Protein AF-A0A938D7E4-F1 (afdb_monomer_lite)

Sequence (461 aa):
MPRHLTVGAAQMGPIQKSHSRRDVVERLIAHLREARRMGCELVVFPELTLTTFFPRWWMTDQAEIDAYFEREMPSNETAPLFTEAKAMGIGFSLGYAELTEQDGRIRRFNTQILVERDGRVVGKYRKVHLPGHAEHEPQRQFQHLEKRYFEVGDLGFPVSRAFGGIMGMCICNDRRWPETYRVMGLQGVEMVMLGYNTPIHNPPAPDHDEHAWFHNQLSMQAGAYQNGTWVVGVAKGGTEEGVPSVADSMIIAPSGKVVARANGEGDELIVHRCDLDAGKSYTSTTFNFARHRRPEAYKLITERVGAIEPPPATVAFERSHDILIDAPPKAVMDYVSNPNSWPEWLAASHRIDAADRPLVAGETFHERWRTRTGEVQLDWRVTRSEQGKLWMAETDTSFIGRIVARYSFEPVGDGTRYTRTVINPARPKAPTDDMIRRIDEEAAIGLANIKANVERRHRGG

Foldseek 3Di:
DFQKAKEKQWAAEAFAQPDALLNQLVLLLVLLVVCLVVVHQEYEAAWQSSHGPVLQDDDDDPVVLCVQEDADVVDPSNVVNLVSLLVSLHKYKDWHWYFYDDPNDTAIFGKIFTAGSNSDTFDIWTAADQDFDCDDDPLDPTGRNSVNNHDGIDPQFDWGCGSNFIETEYEAVLLLDLVNLVVSLVVVAAEYRYHYWAFLADVVCRVCSVCRLVSVLVSQLCSLQLSLHKYWYYYHAQQYPNTGTDGFTFIAGSNSDTPWTDDDRHGDMIMDIHRSCSSVVCCVPVVVPVPDDDVVVVVCVVPDDDDDDDDAAFDKDKDKDKDKALAALQLLQFQVQQVVNCVQQQVQFDDKADDRTRDAAQDWIWTWGQDPVGIDIWIKGWHHDDRSAKTKIWTADPQFGIKMWIWGWDDDPSITIIMIMIIRGTGNDDDDPVRVVVVVVSVVRRNVSSRVVSNVVRVVD

Structure (mmCIF, N/CA/C/O backbone):
data_AF-A0A938D7E4-F1
#
_entry.id   AF-A0A938D7E4-F1
#
loop_
_atom_site.group_PDB
_atom_site.id
_atom_site.type_symbol
_atom_site.label_atom_id
_atom_site.label_alt_id
_atom_site.label_comp_id
_atom_site.label_asym_id
_atom_site.label_entity_id
_atom_site.label_seq_id
_atom_site.pdbx_PDB_ins_code
_atom_site.Cartn_x
_atom_site.Cartn_y
_atom_site.Cartn_z
_atom_site.occupancy
_atom_site.B_iso_or_equiv
_atom_site.auth_seq_id
_atom_site.auth_comp_id
_atom_site.auth_asym_id
_atom_site.auth_atom_id
_atom_site.pdbx_PDB_model_num
ATOM 1 N N . MET A 1 1 ? 1.617 -31.427 -16.058 1.00 58.56 1 MET A N 1
ATOM 2 C CA . MET A 1 1 ? 2.907 -30.906 -16.560 1.00 58.56 1 MET A CA 1
ATOM 3 C C . MET A 1 1 ? 3.213 -29.632 -15.788 1.00 58.56 1 MET A C 1
ATOM 5 O O . MET A 1 1 ? 2.260 -28.894 -15.558 1.00 58.56 1 MET A O 1
ATOM 9 N N . PRO A 1 2 ? 4.457 -29.399 -15.347 1.00 75.75 2 PRO A N 1
ATOM 10 C CA . PRO A 1 2 ? 4.806 -28.186 -14.608 1.00 75.75 2 PRO A CA 1
ATOM 11 C C . PRO A 1 2 ? 4.676 -26.938 -15.498 1.00 75.75 2 PRO A C 1
ATOM 13 O O . PRO A 1 2 ? 4.969 -26.993 -16.696 1.00 75.75 2 PRO A O 1
ATOM 16 N N . ARG A 1 3 ? 4.203 -25.828 -14.921 1.00 96.62 3 ARG A N 1
ATOM 17 C CA . ARG A 1 3 ? 3.908 -24.564 -15.618 1.00 96.62 3 ARG A CA 1
ATOM 18 C C . ARG A 1 3 ? 5.053 -23.582 -15.398 1.00 96.62 3 ARG A C 1
ATOM 20 O O . ARG A 1 3 ? 4.984 -22.717 -14.531 1.00 96.62 3 ARG A O 1
ATOM 27 N N . HIS A 1 4 ? 6.125 -23.743 -16.164 1.00 97.62 4 HIS A N 1
ATOM 28 C CA . HIS A 1 4 ? 7.302 -22.888 -16.037 1.00 97.62 4 HIS A CA 1
ATOM 29 C C . HIS A 1 4 ? 7.195 -21.607 -16.867 1.00 97.62 4 HIS A C 1
ATOM 31 O O . HIS A 1 4 ? 6.747 -21.658 -18.008 1.00 97.62 4 HIS A O 1
ATOM 37 N N . LEU A 1 5 ? 7.687 -20.507 -16.299 1.00 98.44 5 LEU A N 1
ATOM 38 C CA . LEU A 1 5 ? 7.910 -19.228 -16.963 1.00 98.44 5 LEU A CA 1
ATOM 39 C C . LEU A 1 5 ? 9.314 -18.725 -16.608 1.00 98.44 5 LEU A C 1
ATOM 41 O O . LEU A 1 5 ? 9.623 -18.537 -15.429 1.00 98.44 5 LEU A O 1
ATOM 45 N N . THR A 1 6 ? 10.178 -18.511 -17.599 1.00 98.75 6 THR A N 1
ATOM 46 C CA . THR A 1 6 ? 11.493 -17.891 -17.350 1.00 98.75 6 THR A CA 1
ATOM 47 C C . THR A 1 6 ? 11.352 -16.373 -17.355 1.00 98.75 6 THR A C 1
ATOM 49 O O . THR A 1 6 ? 10.953 -15.791 -18.365 1.00 98.75 6 THR A O 1
ATOM 52 N N . VAL A 1 7 ? 11.674 -15.735 -16.229 1.00 98.88 7 VAL A N 1
ATOM 53 C CA . VAL A 1 7 ? 11.466 -14.298 -16.015 1.00 98.88 7 VAL A CA 1
ATOM 54 C C . VAL A 1 7 ? 12.793 -13.587 -15.805 1.00 98.88 7 VAL A C 1
ATOM 56 O O . VAL A 1 7 ? 13.625 -14.055 -15.026 1.00 98.88 7 VAL A O 1
ATOM 59 N N . GLY A 1 8 ? 12.953 -12.449 -16.476 1.00 98.88 8 GLY A N 1
ATOM 60 C CA . GLY A 1 8 ? 14.020 -11.486 -16.234 1.00 98.88 8 GLY A CA 1
ATOM 61 C C . GLY A 1 8 ? 13.522 -10.286 -15.426 1.00 98.88 8 GLY A C 1
ATOM 62 O O . GLY A 1 8 ? 12.507 -9.686 -15.773 1.00 98.88 8 GLY A O 1
ATOM 63 N N . ALA A 1 9 ? 14.239 -9.910 -14.371 1.00 98.88 9 ALA A N 1
ATOM 64 C CA . ALA A 1 9 ? 14.109 -8.607 -13.723 1.00 98.88 9 ALA A CA 1
ATOM 65 C C . ALA A 1 9 ? 15.218 -7.700 -14.265 1.00 98.88 9 ALA A C 1
ATOM 67 O O . ALA A 1 9 ? 16.393 -7.916 -13.964 1.00 98.88 9 ALA A O 1
ATOM 68 N N . ALA A 1 10 ? 14.839 -6.741 -15.112 1.00 98.88 10 ALA A N 1
ATOM 69 C CA . ALA A 1 10 ? 15.757 -5.833 -15.791 1.00 98.88 10 ALA A CA 1
ATOM 70 C C . ALA A 1 10 ? 15.896 -4.543 -14.980 1.00 98.88 10 ALA A C 1
ATOM 72 O O . ALA A 1 10 ? 15.181 -3.564 -15.209 1.00 98.88 10 ALA A O 1
ATOM 73 N N . GLN A 1 11 ? 16.777 -4.588 -13.983 1.00 98.88 11 GLN A N 1
ATOM 74 C CA . GLN A 1 11 ? 17.131 -3.422 -13.190 1.00 98.88 11 GLN A CA 1
ATOM 75 C C . GLN A 1 11 ? 17.715 -2.350 -14.097 1.00 98.88 11 GLN A C 1
ATOM 77 O O . GLN A 1 11 ? 18.522 -2.662 -14.967 1.00 98.88 11 GLN A O 1
ATOM 82 N N . MET A 1 12 ? 17.359 -1.094 -13.842 1.00 98.75 12 MET A N 1
ATOM 83 C CA . MET A 1 12 ? 17.984 0.035 -14.510 1.00 98.75 12 MET A CA 1
ATOM 84 C C . MET A 1 12 ? 18.876 0.825 -13.564 1.00 98.75 12 MET A C 1
ATOM 86 O O . MET A 1 12 ? 18.521 1.079 -12.412 1.00 98.75 12 MET A O 1
ATOM 90 N N . GLY A 1 13 ? 20.011 1.269 -14.087 1.00 98.56 13 GLY A N 1
ATOM 91 C CA . GLY A 1 13 ? 20.791 2.342 -13.495 1.00 98.56 13 GLY A CA 1
ATOM 92 C C . GLY A 1 13 ? 20.146 3.714 -13.714 1.00 98.56 13 GLY A C 1
ATOM 93 O O . GLY A 1 13 ? 19.098 3.820 -14.364 1.00 98.56 13 GLY A O 1
ATOM 94 N N . PRO A 1 14 ? 20.807 4.791 -13.260 1.00 98.19 14 PRO A N 1
ATOM 95 C CA . PRO A 1 14 ? 20.254 6.138 -13.300 1.00 98.19 14 PRO A CA 1
ATOM 96 C C . PRO A 1 14 ? 19.806 6.590 -14.696 1.00 98.19 14 PRO A C 1
ATOM 98 O O . PRO A 1 14 ? 20.459 6.333 -15.717 1.00 98.19 14 PRO A O 1
ATOM 101 N N . ILE A 1 15 ? 18.701 7.327 -14.743 1.00 98.69 15 ILE A N 1
ATOM 102 C CA . ILE A 1 15 ? 18.242 8.067 -15.917 1.00 98.69 15 ILE A CA 1
ATOM 103 C C . ILE A 1 15 ? 18.302 9.553 -15.578 1.00 98.69 15 ILE A C 1
ATOM 105 O O . ILE A 1 15 ? 17.475 10.075 -14.834 1.00 98.69 15 ILE A O 1
ATOM 109 N N . GLN A 1 16 ? 19.306 10.240 -16.115 1.00 98.44 16 GLN A N 1
ATOM 110 C CA . GLN A 1 16 ? 19.494 11.671 -15.896 1.00 98.44 16 GLN A CA 1
ATOM 111 C C . GLN A 1 16 ? 18.484 12.489 -16.718 1.00 98.44 16 GLN A C 1
ATOM 113 O O . GLN A 1 16 ? 17.961 12.007 -17.725 1.00 98.44 16 GLN A O 1
ATOM 118 N N . LYS A 1 17 ? 18.237 13.744 -16.328 1.00 97.75 17 LYS A N 1
ATOM 119 C CA . LYS A 1 17 ? 17.365 14.704 -17.032 1.00 97.75 17 LYS A CA 1
ATOM 120 C C . LYS A 1 17 ? 17.793 14.913 -18.486 1.00 97.75 17 LYS A C 1
ATOM 122 O O . LYS A 1 17 ? 16.961 15.223 -19.330 1.00 97.75 17 LYS A O 1
ATOM 127 N N . SER A 1 18 ? 19.086 14.759 -18.769 1.00 97.75 18 SER A N 1
ATOM 128 C CA . SER A 1 18 ? 19.667 14.896 -20.105 1.00 97.75 18 SER A CA 1
ATOM 129 C C . SER A 1 18 ? 19.420 13.700 -21.027 1.00 97.75 18 SER A C 1
ATOM 131 O O . SER A 1 18 ? 19.624 13.840 -22.230 1.00 97.75 18 SER A O 1
ATOM 133 N N . HIS A 1 19 ? 19.010 12.540 -20.504 1.00 98.44 19 HIS A N 1
ATOM 134 C CA . HIS A 1 19 ? 18.724 11.373 -21.336 1.00 98.44 19 HIS A CA 1
ATOM 135 C C . HIS A 1 19 ? 17.368 11.524 -22.023 1.00 98.44 19 HIS A C 1
ATOM 137 O O . HIS A 1 19 ? 16.351 11.798 -21.382 1.00 98.44 19 HIS A O 1
ATOM 143 N N . SER A 1 20 ? 17.350 11.299 -23.333 1.00 98.25 20 SER A N 1
ATOM 144 C CA . SER A 1 20 ? 16.115 11.233 -24.104 1.00 98.25 20 SER A CA 1
ATOM 145 C C . SER A 1 20 ? 15.397 9.898 -23.879 1.00 98.25 20 SER A C 1
ATOM 147 O O . SER A 1 20 ? 16.002 8.898 -23.482 1.00 98.25 20 SER A O 1
ATOM 149 N N . ARG A 1 21 ? 14.100 9.844 -24.198 1.00 98.38 21 ARG A N 1
ATOM 150 C CA . ARG A 1 21 ? 13.339 8.582 -24.201 1.00 98.38 21 ARG A CA 1
ATOM 151 C C . ARG A 1 21 ? 13.954 7.557 -25.141 1.00 98.38 21 ARG A C 1
ATOM 153 O O . ARG A 1 21 ? 13.970 6.376 -24.811 1.00 98.38 21 ARG A O 1
ATOM 160 N N . ARG A 1 22 ? 14.498 8.001 -26.276 1.00 98.06 22 ARG A N 1
ATOM 161 C CA . ARG A 1 22 ? 15.226 7.140 -27.209 1.00 98.06 22 ARG A CA 1
ATOM 162 C C . ARG A 1 22 ? 16.427 6.458 -26.549 1.00 98.06 22 ARG A C 1
ATOM 164 O O . ARG A 1 22 ? 16.533 5.240 -26.656 1.00 98.06 22 ARG A O 1
ATOM 171 N N . ASP A 1 23 ? 17.270 7.205 -25.832 1.00 98.25 23 ASP A N 1
ATOM 172 C CA . ASP A 1 23 ? 18.439 6.639 -25.133 1.00 98.25 23 ASP A CA 1
ATOM 173 C C . ASP A 1 23 ? 18.008 5.561 -24.126 1.00 98.25 23 ASP A C 1
ATOM 175 O O . ASP A 1 23 ? 18.618 4.497 -24.006 1.00 98.25 23 ASP A O 1
ATOM 179 N N . VAL A 1 24 ? 16.910 5.820 -23.413 1.00 98.75 24 VAL A N 1
ATOM 180 C CA . VAL A 1 24 ? 16.338 4.879 -22.448 1.00 98.75 24 VAL A CA 1
ATOM 181 C C . VAL A 1 24 ? 15.762 3.646 -23.145 1.00 98.75 24 VAL A C 1
ATOM 183 O O . VAL A 1 24 ? 16.050 2.524 -22.738 1.00 98.75 24 VAL A O 1
ATOM 186 N N . VAL A 1 25 ? 14.988 3.817 -24.216 1.00 98.88 25 VAL A N 1
ATOM 187 C CA . VAL A 1 25 ? 14.405 2.707 -24.984 1.00 98.88 25 VAL A CA 1
ATOM 188 C C . VAL A 1 25 ? 15.489 1.809 -25.582 1.00 98.88 25 VAL A C 1
ATOM 190 O O . VAL A 1 25 ? 15.327 0.589 -25.578 1.00 98.88 25 VAL A O 1
ATOM 193 N N . GLU A 1 26 ? 16.620 2.363 -26.022 1.00 98.81 26 GLU A N 1
ATOM 194 C CA . GLU A 1 26 ? 17.769 1.575 -26.481 1.00 98.81 26 GLU A CA 1
ATOM 195 C C . GLU A 1 26 ? 18.345 0.686 -25.358 1.00 98.81 26 GLU A C 1
ATOM 197 O O . G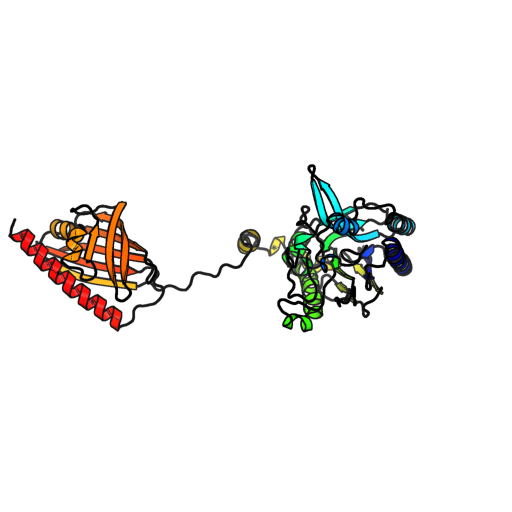LU A 1 26 ? 18.628 -0.493 -25.600 1.00 98.81 26 GLU A O 1
ATOM 202 N N . ARG A 1 27 ? 18.413 1.184 -24.113 1.00 98.81 27 ARG A N 1
ATOM 203 C CA . ARG A 1 27 ? 18.790 0.385 -22.925 1.00 98.81 27 ARG A CA 1
ATOM 204 C C . ARG A 1 27 ? 17.769 -0.719 -22.625 1.00 98.81 27 ARG A C 1
ATOM 206 O O . ARG A 1 27 ? 18.149 -1.866 -22.388 1.00 98.81 27 ARG A O 1
ATOM 213 N N . LEU A 1 28 ? 16.470 -0.422 -22.716 1.00 98.88 28 LEU A N 1
ATOM 214 C CA . LEU A 1 28 ? 15.406 -1.423 -22.535 1.00 98.88 28 LEU A CA 1
ATOM 215 C C . LEU A 1 28 ? 15.482 -2.541 -23.582 1.00 98.88 28 LEU A C 1
ATOM 217 O O . LEU A 1 28 ? 15.365 -3.721 -23.249 1.00 98.88 28 LEU A O 1
ATOM 221 N N . ILE A 1 29 ? 15.723 -2.188 -24.846 1.00 98.88 29 ILE A N 1
ATOM 222 C CA . ILE A 1 29 ? 15.903 -3.156 -25.934 1.00 98.88 29 ILE A CA 1
ATOM 223 C C . ILE A 1 29 ? 17.153 -4.014 -25.695 1.00 98.88 29 ILE A C 1
ATOM 225 O O . ILE A 1 29 ? 17.115 -5.221 -25.950 1.00 98.88 29 ILE A O 1
ATOM 229 N N . ALA A 1 30 ? 18.244 -3.438 -25.178 1.00 98.88 30 ALA A N 1
ATOM 230 C CA . ALA A 1 30 ? 19.437 -4.202 -24.812 1.00 98.88 30 ALA A CA 1
ATOM 231 C C . ALA A 1 30 ? 19.118 -5.276 -23.756 1.00 98.88 30 ALA A C 1
ATOM 233 O O . ALA A 1 30 ? 19.464 -6.443 -23.960 1.00 98.88 30 ALA A O 1
ATOM 234 N N . HIS A 1 31 ? 18.359 -4.929 -22.709 1.00 98.81 31 HIS A N 1
ATOM 235 C CA . HIS A 1 31 ? 17.869 -5.906 -21.733 1.00 98.81 31 HIS A CA 1
ATOM 236 C C . HIS A 1 31 ? 16.956 -6.966 -22.350 1.00 98.81 31 HIS A C 1
ATOM 238 O O . HIS A 1 31 ? 17.110 -8.144 -22.033 1.00 98.81 31 HIS A O 1
ATOM 244 N N . LEU A 1 32 ? 16.039 -6.604 -23.256 1.00 98.81 32 LEU A N 1
ATOM 245 C CA . LEU A 1 32 ? 15.198 -7.601 -23.932 1.00 98.81 32 LEU A CA 1
ATOM 246 C C . LEU A 1 32 ? 16.033 -8.599 -24.746 1.00 98.81 32 LEU A C 1
ATOM 248 O O . LEU A 1 32 ? 15.769 -9.802 -24.706 1.00 98.81 32 LEU A O 1
ATOM 252 N N . ARG A 1 33 ? 17.057 -8.121 -25.460 1.00 98.75 33 ARG A N 1
ATOM 253 C CA . ARG A 1 33 ? 17.962 -8.970 -26.252 1.00 98.75 33 ARG A CA 1
ATOM 254 C C . ARG A 1 33 ? 18.780 -9.902 -25.364 1.00 98.75 33 ARG A C 1
ATOM 256 O O . ARG A 1 33 ? 18.923 -11.087 -25.676 1.00 98.75 33 ARG A O 1
ATOM 263 N N . GLU A 1 34 ? 19.295 -9.390 -24.251 1.00 98.75 34 GLU A N 1
ATOM 264 C CA . GLU A 1 34 ? 20.001 -10.196 -23.257 1.00 98.75 34 GLU A CA 1
ATOM 265 C C . GLU A 1 34 ? 19.076 -11.246 -22.627 1.00 98.75 34 GLU A C 1
ATOM 267 O O . GLU A 1 34 ? 19.395 -12.437 -22.623 1.00 98.75 34 GLU A O 1
ATOM 272 N N . ALA A 1 35 ? 17.882 -10.842 -22.198 1.00 98.75 35 ALA A N 1
ATOM 273 C CA . ALA A 1 35 ? 16.883 -11.729 -21.620 1.00 98.75 35 ALA A CA 1
ATOM 274 C C . ALA A 1 35 ? 16.469 -12.830 -22.597 1.00 98.75 35 ALA A C 1
ATOM 276 O O . ALA A 1 35 ? 16.375 -14.001 -22.216 1.00 98.75 35 ALA A O 1
ATOM 277 N N . ARG A 1 36 ? 16.305 -12.493 -23.882 1.00 98.31 36 ARG A N 1
ATOM 278 C CA . ARG A 1 36 ? 15.987 -13.472 -24.921 1.00 98.31 36 ARG A CA 1
ATOM 279 C C . ARG A 1 36 ? 17.093 -14.511 -25.098 1.00 98.31 36 ARG A C 1
ATOM 281 O O . ARG A 1 36 ? 16.772 -15.695 -25.233 1.00 98.31 36 ARG A O 1
ATOM 288 N N . ARG A 1 37 ? 18.368 -14.098 -25.060 1.00 98.44 37 ARG A N 1
ATOM 289 C CA . ARG A 1 37 ? 19.534 -15.009 -25.065 1.00 98.44 37 ARG A CA 1
ATOM 290 C C . ARG A 1 37 ? 19.541 -15.940 -23.852 1.00 98.44 37 ARG A C 1
ATOM 292 O O . ARG A 1 37 ? 19.960 -17.085 -23.976 1.00 98.44 37 ARG A O 1
ATOM 299 N N . MET A 1 38 ? 19.052 -15.466 -22.707 1.00 98.44 38 MET A N 1
ATOM 300 C CA . MET A 1 38 ? 18.916 -16.252 -21.475 1.00 98.44 38 MET A CA 1
ATOM 301 C C . MET A 1 38 ? 17.624 -17.086 -21.418 1.00 98.44 38 MET A C 1
ATOM 303 O O . MET A 1 38 ? 17.352 -17.734 -20.410 1.00 98.44 38 MET A O 1
ATOM 307 N N . GLY A 1 39 ? 16.827 -17.097 -22.492 1.00 98.19 39 GLY A N 1
ATOM 308 C CA . GLY A 1 39 ? 15.602 -17.892 -22.583 1.00 98.19 39 GLY A CA 1
ATOM 309 C C . GLY A 1 39 ? 14.415 -17.319 -21.808 1.00 98.19 39 GLY A C 1
ATOM 310 O O . GLY A 1 39 ? 13.488 -18.068 -21.505 1.00 98.19 39 GLY A O 1
ATOM 311 N N . CYS A 1 40 ? 14.431 -16.025 -21.478 1.00 98.75 40 CYS A N 1
ATOM 312 C CA . CYS A 1 40 ? 13.299 -15.361 -20.838 1.00 98.75 40 CYS A CA 1
ATOM 313 C C . CYS A 1 40 ? 12.100 -15.259 -21.784 1.00 98.75 40 CYS A C 1
ATOM 315 O O . CYS A 1 40 ? 12.242 -15.029 -22.985 1.00 98.75 40 CYS A O 1
ATOM 317 N N . GLU A 1 41 ? 10.914 -15.375 -21.198 1.00 98.69 41 GLU A N 1
ATOM 318 C CA . GLU A 1 41 ? 9.621 -15.192 -21.860 1.00 98.69 41 GLU A CA 1
ATOM 319 C C . GLU A 1 41 ? 8.928 -13.900 -21.403 1.00 98.69 41 GLU A C 1
ATOM 321 O O . GLU A 1 41 ? 8.090 -13.370 -22.130 1.00 98.69 41 GLU A O 1
ATOM 326 N N . LEU A 1 42 ? 9.291 -13.394 -20.219 1.00 98.88 42 LEU A N 1
ATOM 327 C CA . LEU A 1 42 ? 8.796 -12.158 -19.616 1.00 98.88 42 LEU A CA 1
ATOM 328 C C . LEU A 1 42 ? 9.968 -11.354 -19.036 1.00 98.88 42 LEU A C 1
ATOM 330 O O . LEU A 1 42 ? 10.796 -11.915 -18.317 1.00 98.88 42 LEU A O 1
ATOM 334 N N . VAL A 1 43 ? 10.005 -10.047 -19.296 1.00 98.94 43 VAL A N 1
ATOM 335 C CA . VAL A 1 43 ? 10.921 -9.095 -18.643 1.00 98.94 43 VAL A CA 1
ATOM 336 C C . VAL A 1 43 ? 10.136 -8.052 -17.857 1.00 98.94 43 VAL A C 1
ATOM 338 O O . VAL A 1 43 ? 9.205 -7.448 -18.375 1.00 98.94 43 VAL A O 1
ATOM 341 N N . VAL A 1 44 ? 10.502 -7.808 -16.605 1.00 98.94 44 VAL A N 1
ATOM 342 C CA . VAL A 1 44 ? 9.901 -6.743 -15.794 1.00 98.94 44 VAL A CA 1
ATOM 343 C C . VAL A 1 44 ? 10.852 -5.554 -15.755 1.00 98.94 44 VAL A C 1
ATOM 345 O O . VAL A 1 44 ? 12.026 -5.733 -15.433 1.00 98.94 44 VAL A O 1
ATOM 348 N N . PHE A 1 45 ? 10.342 -4.366 -16.080 1.00 98.94 45 PHE A N 1
ATOM 349 C CA . PHE A 1 45 ? 11.052 -3.092 -15.973 1.00 98.94 45 PHE A CA 1
ATOM 350 C C . PHE A 1 45 ? 10.565 -2.257 -14.773 1.00 98.94 45 PHE A C 1
ATOM 352 O O . PHE A 1 45 ? 9.480 -2.526 -14.242 1.00 98.94 45 PHE A O 1
ATOM 359 N N . PRO A 1 46 ? 11.343 -1.246 -14.341 1.00 98.88 46 PRO A N 1
ATOM 360 C CA . PRO A 1 46 ? 11.016 -0.409 -13.186 1.00 98.88 46 PRO A CA 1
ATOM 361 C C . PRO A 1 46 ? 9.751 0.461 -13.305 1.00 98.88 46 PRO A C 1
ATOM 363 O O . PRO A 1 46 ? 9.037 0.521 -14.310 1.00 98.88 46 PRO A O 1
ATOM 366 N N . GLU A 1 47 ? 9.495 1.203 -12.231 1.00 98.88 47 GLU A N 1
ATOM 367 C CA . GLU A 1 47 ? 8.552 2.321 -12.198 1.00 98.88 47 GLU A CA 1
ATOM 368 C C . GLU A 1 47 ? 9.118 3.526 -12.966 1.00 98.88 47 GLU A C 1
ATOM 370 O O . GLU A 1 47 ? 10.311 3.810 -12.854 1.00 98.88 47 GLU A O 1
ATOM 375 N N . LEU A 1 48 ? 8.252 4.279 -13.664 1.00 98.75 48 LEU A N 1
ATOM 376 C CA . LEU A 1 48 ? 8.617 5.520 -14.372 1.00 98.75 48 LEU A CA 1
ATOM 377 C C . LEU A 1 48 ? 9.906 5.369 -15.198 1.00 98.75 48 LEU A C 1
ATOM 379 O O . LEU A 1 48 ? 10.811 6.195 -15.144 1.00 98.75 48 LEU A O 1
ATOM 383 N N . THR A 1 49 ? 9.997 4.267 -15.936 1.00 98.06 49 THR A N 1
ATOM 384 C CA . THR A 1 49 ? 11.245 3.803 -16.539 1.00 98.06 49 THR A CA 1
ATOM 385 C C . THR A 1 49 ? 11.704 4.684 -17.690 1.00 98.06 49 THR A C 1
ATOM 387 O O . THR A 1 49 ? 12.889 4.732 -17.962 1.00 98.06 49 THR A O 1
ATOM 390 N N . LEU A 1 50 ? 10.799 5.388 -18.370 1.00 98.75 50 LEU A N 1
ATOM 391 C CA . LEU A 1 50 ? 11.118 6.147 -19.587 1.00 98.75 50 LEU A CA 1
ATOM 392 C C . LEU A 1 50 ? 11.825 7.482 -19.323 1.00 98.75 50 LEU A C 1
ATOM 394 O O . LEU A 1 50 ? 12.301 8.117 -20.262 1.00 98.75 50 LEU A O 1
ATOM 398 N N . THR A 1 51 ? 11.880 7.921 -18.065 1.00 98.75 51 THR A N 1
ATOM 399 C CA . THR A 1 51 ? 12.416 9.225 -17.685 1.00 98.75 51 THR A CA 1
ATOM 400 C C . THR A 1 51 ? 13.187 9.147 -16.373 1.00 98.75 51 THR A C 1
ATOM 402 O O . THR A 1 51 ? 13.146 8.169 -15.625 1.00 98.75 51 THR A O 1
ATOM 405 N N . THR A 1 52 ? 13.854 10.247 -16.043 1.00 98.75 52 THR A N 1
ATOM 406 C CA . THR A 1 52 ? 14.263 10.517 -14.667 1.00 98.75 52 THR A CA 1
ATOM 407 C C . THR A 1 52 ? 13.040 10.559 -13.729 1.00 98.75 52 THR A C 1
ATOM 409 O O . THR A 1 52 ? 11.914 10.822 -14.164 1.00 98.75 52 THR A O 1
ATOM 412 N N . PHE A 1 53 ? 13.236 10.322 -12.433 1.00 98.62 53 PHE A N 1
ATOM 413 C CA . PHE A 1 53 ? 12.223 10.429 -11.381 1.00 98.62 53 PHE A CA 1
ATOM 414 C C . PHE A 1 53 ? 11.936 11.905 -11.055 1.00 98.62 53 PHE A C 1
ATOM 416 O O . PHE A 1 53 ? 12.280 12.440 -10.000 1.00 98.62 53 PHE A O 1
ATOM 423 N N . PHE A 1 54 ? 11.271 12.574 -11.995 1.00 98.62 54 PHE A N 1
ATOM 424 C CA . PHE A 1 54 ? 10.905 13.987 -11.928 1.00 98.62 54 PHE A CA 1
ATOM 425 C C . PHE A 1 54 ? 10.094 14.429 -10.690 1.00 98.62 54 PHE A C 1
ATOM 427 O O . PHE A 1 54 ? 10.177 15.619 -10.375 1.00 98.62 54 PHE A O 1
ATOM 434 N N . PRO A 1 55 ? 9.388 13.561 -9.919 1.00 98.56 55 PRO A N 1
ATOM 435 C CA . PRO A 1 55 ? 8.777 13.976 -8.652 1.00 98.56 55 PRO A CA 1
ATOM 436 C C . PRO A 1 55 ? 9.751 14.559 -7.618 1.00 98.56 55 PRO A C 1
ATOM 438 O O . PRO A 1 55 ? 9.305 15.111 -6.613 1.00 98.56 55 PRO A O 1
ATOM 441 N N . ARG A 1 56 ? 11.068 14.475 -7.851 1.00 97.69 56 ARG A N 1
ATOM 442 C CA . ARG A 1 56 ? 12.082 15.119 -7.009 1.00 97.69 56 ARG A CA 1
ATOM 443 C C . ARG A 1 56 ? 12.148 16.643 -7.100 1.00 97.69 56 ARG A C 1
ATOM 445 O O . ARG A 1 56 ? 12.759 17.270 -6.233 1.00 97.69 56 ARG A O 1
ATOM 452 N N . TRP A 1 57 ? 11.574 17.235 -8.145 1.00 98.19 57 TRP A N 1
ATOM 453 C CA . TRP A 1 57 ? 11.655 18.671 -8.400 1.00 98.19 57 TRP A CA 1
ATOM 454 C C . TRP A 1 57 ? 10.324 19.354 -8.175 1.00 98.19 57 TRP A C 1
ATOM 456 O O . TRP A 1 57 ? 9.284 18.810 -8.522 1.00 98.19 57 TRP A O 1
ATOM 466 N N . TRP A 1 58 ? 10.376 20.579 -7.656 1.00 97.94 58 TRP A N 1
ATOM 467 C CA . TRP A 1 58 ? 9.235 21.479 -7.660 1.00 97.94 58 TRP A CA 1
ATOM 468 C C . TRP A 1 58 ? 9.164 22.230 -8.991 1.00 97.94 58 TRP A C 1
ATOM 470 O O . TRP A 1 58 ? 9.954 23.130 -9.259 1.00 97.94 58 TRP A O 1
ATOM 480 N N . MET A 1 59 ? 8.196 21.843 -9.811 1.00 97.94 59 MET A N 1
ATOM 481 C CA . MET A 1 59 ? 7.857 22.482 -11.082 1.00 97.94 59 MET A CA 1
ATOM 482 C C . MET A 1 59 ? 6.525 23.234 -10.973 1.00 97.94 59 MET A C 1
ATOM 484 O O . MET A 1 59 ? 5.551 22.723 -10.399 1.00 97.94 59 MET A O 1
ATOM 488 N N . THR A 1 60 ? 6.494 24.445 -11.531 1.00 96.81 60 THR A N 1
ATOM 489 C CA . THR A 1 60 ? 5.312 25.323 -11.586 1.00 96.81 60 THR A CA 1
ATOM 490 C C . THR A 1 60 ? 4.695 25.415 -12.979 1.00 96.81 60 THR A C 1
ATOM 492 O O . THR A 1 60 ? 3.509 25.722 -13.079 1.00 96.81 60 THR A O 1
ATOM 495 N N . ASP A 1 61 ? 5.460 25.132 -14.036 1.00 97.81 61 ASP A N 1
ATOM 496 C CA . ASP A 1 61 ? 4.960 25.083 -15.409 1.00 97.81 61 ASP A CA 1
ATOM 497 C C . ASP A 1 61 ? 4.368 23.701 -15.725 1.00 97.81 61 ASP A C 1
ATOM 499 O O . ASP A 1 61 ? 5.038 22.671 -15.621 1.00 97.81 61 ASP A O 1
ATOM 503 N N . GLN A 1 62 ? 3.099 23.676 -16.138 1.00 97.12 62 GLN A N 1
ATOM 504 C CA . GLN A 1 62 ? 2.411 22.442 -16.504 1.00 97.12 62 GLN A CA 1
ATOM 505 C C . GLN A 1 62 ? 2.985 21.808 -17.775 1.00 97.12 62 GLN A C 1
ATOM 507 O O . GLN A 1 62 ? 2.955 20.584 -17.894 1.00 97.12 62 GLN A O 1
ATOM 512 N N . ALA A 1 63 ? 3.522 22.605 -18.704 1.00 97.50 63 ALA A N 1
ATOM 513 C CA . ALA A 1 63 ? 4.153 22.078 -19.909 1.00 97.50 63 ALA A CA 1
ATOM 514 C C . ALA A 1 63 ? 5.462 21.338 -19.580 1.00 97.50 63 ALA A C 1
ATOM 516 O O . ALA A 1 63 ? 5.708 20.273 -20.145 1.00 97.50 63 ALA A O 1
ATOM 517 N N . GLU A 1 64 ? 6.255 21.846 -18.625 1.00 97.75 64 GLU A N 1
ATOM 518 C CA . GLU A 1 64 ? 7.444 21.145 -18.116 1.00 97.75 64 GLU A CA 1
ATOM 519 C C . GLU A 1 64 ? 7.061 19.814 -17.454 1.00 97.75 64 GLU A C 1
ATOM 521 O O . GLU A 1 64 ? 7.694 18.792 -17.712 1.00 97.75 64 GLU A O 1
ATOM 526 N N . ILE A 1 65 ? 5.994 19.801 -16.645 1.00 98.06 65 ILE A N 1
ATOM 527 C CA . ILE A 1 65 ? 5.497 18.575 -16.004 1.00 98.06 65 ILE A CA 1
ATOM 528 C C . ILE A 1 65 ? 5.047 17.563 -17.063 1.00 98.06 65 ILE A C 1
ATOM 530 O O . ILE A 1 65 ? 5.481 16.413 -17.036 1.00 98.06 65 ILE A O 1
ATOM 534 N N . ASP A 1 66 ? 4.203 17.982 -18.009 1.00 98.31 66 ASP A N 1
ATOM 535 C CA . ASP A 1 66 ? 3.607 17.096 -19.015 1.00 98.31 66 ASP A CA 1
ATOM 536 C C . ASP A 1 66 ? 4.649 16.522 -19.990 1.00 98.31 66 ASP A C 1
ATOM 538 O O . ASP A 1 66 ? 4.408 15.468 -20.576 1.00 98.31 66 ASP A O 1
ATOM 542 N N . ALA A 1 67 ? 5.827 17.144 -20.123 1.00 98.06 67 ALA A N 1
ATOM 543 C CA . ALA A 1 67 ? 6.930 16.628 -20.935 1.00 98.06 67 ALA A CA 1
ATOM 544 C C . ALA A 1 67 ? 7.490 15.282 -20.429 1.00 98.06 67 ALA A C 1
ATOM 546 O O . ALA A 1 67 ? 8.084 14.531 -21.208 1.00 98.06 67 ALA A O 1
ATOM 547 N N . TYR A 1 68 ? 7.279 14.933 -19.154 1.00 98.62 68 TYR A N 1
ATOM 548 C CA . TYR A 1 68 ? 7.663 13.630 -18.593 1.00 98.62 68 TYR A CA 1
ATOM 549 C C . TYR A 1 68 ? 6.608 12.535 -18.793 1.00 98.62 68 TYR A C 1
ATOM 551 O O . TYR A 1 68 ? 6.867 11.380 -18.462 1.00 98.62 68 TYR A O 1
ATOM 559 N N . PHE A 1 69 ? 5.436 12.867 -19.338 1.00 98.81 69 PHE A N 1
ATOM 560 C CA . PHE A 1 69 ? 4.334 11.925 -19.490 1.00 98.81 69 PHE A CA 1
ATOM 561 C C . PHE A 1 69 ? 4.179 11.409 -20.923 1.00 98.81 69 PHE A C 1
ATOM 563 O O . PHE A 1 69 ? 4.450 12.104 -21.899 1.00 98.81 69 PHE A O 1
ATOM 570 N N . GLU A 1 70 ? 3.650 10.195 -21.035 1.00 98.69 70 GLU A N 1
ATOM 571 C CA . GLU A 1 70 ? 3.244 9.567 -22.284 1.00 98.69 70 GLU A CA 1
ATOM 572 C C . GLU A 1 70 ? 1.755 9.816 -22.532 1.00 98.69 70 GLU A C 1
ATOM 574 O O . GLU A 1 70 ? 0.906 9.438 -21.718 1.00 98.69 70 GLU A O 1
ATOM 579 N N . ARG A 1 71 ? 1.436 10.419 -23.682 1.00 97.75 71 ARG A N 1
ATOM 580 C CA . ARG A 1 71 ? 0.050 10.582 -24.165 1.00 97.75 71 ARG A CA 1
ATOM 581 C C . ARG A 1 71 ? -0.486 9.332 -24.858 1.00 97.75 71 ARG A C 1
ATOM 583 O O . ARG A 1 71 ? -1.691 9.111 -24.900 1.00 97.75 71 ARG A O 1
ATOM 590 N N . GLU A 1 72 ? 0.417 8.521 -25.395 1.00 97.56 72 GLU A N 1
ATOM 591 C CA . GLU A 1 72 ? 0.121 7.301 -26.138 1.00 97.56 72 GLU A CA 1
ATOM 592 C C . GLU A 1 72 ? 1.076 6.194 -25.692 1.00 97.56 72 GLU A C 1
ATOM 594 O O . GLU A 1 72 ? 2.231 6.454 -25.353 1.00 97.56 72 GLU A O 1
ATOM 599 N N . MET A 1 73 ? 0.596 4.951 -25.684 1.00 98.06 73 MET A N 1
ATOM 600 C CA . MET A 1 73 ? 1.404 3.791 -25.322 1.00 98.06 73 MET A CA 1
ATOM 601 C C . MET A 1 73 ? 1.007 2.581 -26.187 1.00 98.06 73 MET A C 1
ATOM 603 O O . MET A 1 73 ? -0.076 2.029 -25.973 1.00 98.06 73 MET A O 1
ATOM 607 N N . PRO A 1 74 ? 1.859 2.146 -27.137 1.00 97.81 74 PRO A N 1
ATOM 608 C CA . PRO A 1 74 ? 3.127 2.772 -27.518 1.00 97.81 74 PRO A CA 1
ATOM 609 C C . PRO A 1 74 ? 2.941 4.123 -28.227 1.00 97.81 74 PRO A C 1
ATOM 611 O O . PRO A 1 74 ? 1.995 4.317 -28.981 1.00 97.81 74 PRO A O 1
ATOM 614 N N . SER A 1 75 ? 3.895 5.020 -28.009 1.00 96.50 75 SER A N 1
ATOM 615 C CA . SER A 1 75 ? 4.162 6.233 -28.789 1.00 96.50 75 SER A CA 1
ATOM 616 C C . SER A 1 75 ? 5.239 5.958 -29.849 1.00 96.50 75 SER A C 1
ATOM 618 O O . SER A 1 75 ? 5.849 4.887 -29.854 1.00 96.50 75 SER A O 1
ATOM 620 N N . ASN A 1 76 ? 5.556 6.928 -30.715 1.00 97.06 76 ASN A N 1
ATOM 621 C CA . ASN A 1 76 ? 6.654 6.786 -31.686 1.00 97.06 76 ASN A CA 1
ATOM 622 C C . ASN A 1 76 ? 8.012 6.471 -31.031 1.00 97.06 76 ASN A C 1
ATOM 624 O O . ASN A 1 76 ? 8.810 5.736 -31.608 1.00 97.06 76 ASN A O 1
ATOM 628 N N . GLU A 1 77 ? 8.272 6.990 -29.827 1.00 97.00 77 GLU A N 1
ATOM 629 C CA . GLU A 1 77 ? 9.532 6.738 -29.117 1.00 97.00 77 GLU A CA 1
ATOM 630 C C . GLU A 1 77 ? 9.571 5.357 -28.455 1.00 97.00 77 GLU A C 1
ATOM 632 O O . GLU A 1 77 ? 10.636 4.754 -28.362 1.00 97.00 77 GLU A O 1
ATOM 637 N N . THR A 1 78 ? 8.421 4.815 -28.042 1.00 98.25 78 THR A N 1
ATOM 638 C CA . THR A 1 78 ? 8.335 3.497 -27.385 1.00 98.25 78 THR A CA 1
ATOM 639 C C . THR A 1 78 ? 7.985 2.355 -28.345 1.00 98.25 78 THR A C 1
ATOM 641 O O . THR A 1 78 ? 8.235 1.193 -28.027 1.00 98.25 78 THR A O 1
ATOM 644 N N . ALA A 1 79 ? 7.489 2.644 -29.551 1.00 98.50 79 ALA A N 1
ATOM 645 C CA . ALA A 1 79 ? 7.173 1.654 -30.583 1.00 98.50 79 ALA A CA 1
ATOM 646 C C . ALA A 1 79 ? 8.337 0.702 -30.946 1.00 98.50 79 ALA A C 1
ATOM 648 O O . ALA A 1 79 ? 8.064 -0.489 -31.154 1.00 98.50 79 ALA A O 1
ATOM 649 N N . PRO A 1 80 ? 9.618 1.135 -30.982 1.00 98.75 80 PRO A N 1
ATOM 650 C CA . PRO A 1 80 ? 10.742 0.223 -31.196 1.00 98.75 80 PRO A CA 1
ATOM 651 C C . PRO A 1 80 ? 10.824 -0.891 -30.145 1.00 98.75 80 PRO A C 1
ATOM 653 O O . PRO A 1 80 ? 11.043 -2.044 -30.507 1.00 98.75 80 PRO A O 1
ATOM 656 N N . LEU A 1 81 ? 10.560 -0.588 -28.867 1.00 98.81 81 LEU A N 1
ATOM 657 C CA . LEU A 1 81 ? 10.561 -1.587 -27.791 1.00 98.81 81 LEU A CA 1
ATOM 658 C C . LEU A 1 81 ? 9.514 -2.678 -28.042 1.00 98.81 81 LEU A C 1
ATOM 660 O O . LEU A 1 81 ? 9.825 -3.865 -27.979 1.00 98.81 81 LEU A O 1
ATOM 664 N N . PHE A 1 82 ? 8.281 -2.276 -28.365 1.00 98.81 82 PHE A N 1
ATOM 665 C CA . PHE A 1 82 ? 7.180 -3.201 -28.654 1.00 98.81 82 PHE A CA 1
ATOM 666 C C . PHE A 1 82 ? 7.461 -4.050 -29.897 1.00 98.81 82 PHE A C 1
ATOM 668 O O . PHE A 1 82 ? 7.173 -5.248 -29.912 1.00 98.81 82 PHE A O 1
ATOM 675 N N . THR A 1 83 ? 8.037 -3.435 -30.930 1.00 98.69 83 THR A N 1
ATOM 676 C CA . THR A 1 83 ? 8.384 -4.108 -32.187 1.00 98.69 83 THR A CA 1
ATOM 677 C C . THR A 1 83 ? 9.446 -5.179 -31.957 1.00 98.69 83 THR A C 1
ATOM 679 O O . THR A 1 83 ? 9.257 -6.326 -32.362 1.00 98.69 83 THR A O 1
ATOM 682 N N . GLU A 1 84 ? 10.527 -4.837 -31.254 1.00 98.62 84 GLU A N 1
ATOM 683 C CA . GLU A 1 84 ? 11.610 -5.768 -30.925 1.00 98.62 84 GLU A CA 1
ATOM 684 C C . GLU A 1 84 ? 11.121 -6.894 -30.001 1.00 98.62 84 GLU A C 1
ATOM 686 O O . GLU A 1 84 ? 11.409 -8.066 -30.250 1.00 98.62 84 GLU A O 1
ATOM 691 N N . ALA A 1 85 ? 10.327 -6.568 -28.974 1.00 98.75 85 ALA A N 1
ATOM 692 C CA . ALA A 1 85 ? 9.739 -7.550 -28.063 1.00 98.75 85 ALA A CA 1
ATOM 693 C C . ALA A 1 85 ? 8.894 -8.591 -28.816 1.00 98.75 85 ALA A C 1
ATOM 695 O O . ALA A 1 85 ? 9.107 -9.800 -28.681 1.00 98.75 85 ALA A O 1
ATOM 696 N N . LYS A 1 86 ? 7.995 -8.117 -29.688 1.00 98.75 86 LYS A N 1
ATOM 697 C CA . LYS A 1 86 ? 7.150 -8.968 -30.531 1.00 98.75 86 LYS A CA 1
ATOM 698 C C . LYS A 1 86 ? 7.972 -9.818 -31.498 1.00 98.75 86 LYS A C 1
ATOM 700 O O . LYS A 1 86 ? 7.698 -11.007 -31.636 1.00 98.75 86 LYS A O 1
ATOM 705 N N . ALA A 1 87 ? 8.985 -9.241 -32.146 1.00 98.50 87 ALA A N 1
ATOM 706 C CA . ALA A 1 87 ? 9.863 -9.972 -33.060 1.00 98.50 87 ALA A CA 1
ATOM 707 C C . ALA A 1 87 ? 10.634 -11.099 -32.347 1.00 98.50 87 ALA A C 1
ATOM 709 O O . ALA A 1 87 ? 10.830 -12.174 -32.912 1.00 98.50 87 ALA A O 1
ATOM 710 N N . MET A 1 88 ? 11.028 -10.881 -31.089 1.00 98.38 88 MET A N 1
ATOM 711 C CA . MET A 1 88 ? 11.700 -11.885 -30.260 1.00 98.38 88 MET A CA 1
ATOM 712 C C . MET A 1 88 ? 10.743 -12.894 -29.606 1.00 98.38 88 MET A C 1
ATOM 714 O O . MET A 1 88 ? 11.211 -13.928 -29.111 1.00 98.38 88 MET A O 1
ATOM 718 N N . GLY A 1 89 ? 9.434 -12.619 -29.604 1.00 98.38 89 GLY A N 1
ATOM 719 C CA . GLY A 1 89 ? 8.421 -13.415 -28.910 1.00 98.38 89 GLY A CA 1
ATOM 720 C C . GLY A 1 89 ? 8.550 -13.348 -27.386 1.00 98.38 89 GLY A C 1
ATOM 721 O O . GLY A 1 89 ? 8.303 -14.348 -26.710 1.00 98.38 89 GLY A O 1
ATOM 722 N N . ILE A 1 90 ? 8.986 -12.203 -26.852 1.00 98.69 90 ILE A N 1
ATOM 723 C CA . ILE A 1 90 ? 9.164 -11.950 -25.418 1.00 98.69 90 ILE A CA 1
ATOM 724 C C . ILE A 1 90 ? 8.173 -10.876 -24.968 1.00 98.69 90 ILE A C 1
ATOM 726 O O . ILE A 1 90 ? 8.013 -9.856 -25.633 1.00 98.69 90 ILE A O 1
ATOM 730 N N . GLY A 1 91 ? 7.477 -11.113 -23.860 1.00 98.88 91 GLY A N 1
ATOM 731 C CA . GLY A 1 91 ? 6.601 -10.113 -23.256 1.00 98.88 91 GLY A CA 1
ATOM 732 C C . GLY A 1 91 ? 7.337 -9.270 -22.217 1.00 98.88 91 GLY A C 1
ATOM 733 O O . GLY A 1 91 ? 8.441 -9.613 -21.786 1.00 98.88 91 GLY A O 1
ATOM 734 N N . PHE A 1 92 ? 6.729 -8.169 -21.786 1.00 98.94 92 PHE A N 1
ATOM 735 C CA . PHE A 1 92 ? 7.329 -7.309 -20.773 1.00 98.94 92 PHE A CA 1
ATOM 736 C C . PHE A 1 92 ? 6.308 -6.550 -19.928 1.00 98.94 92 PHE A C 1
ATOM 738 O O . PHE A 1 92 ? 5.161 -6.361 -20.325 1.00 98.94 92 PHE A O 1
ATOM 745 N N . SER A 1 93 ? 6.745 -6.090 -18.760 1.00 98.94 93 SER A N 1
ATOM 746 C CA . SER A 1 93 ? 6.024 -5.129 -17.931 1.00 98.94 93 SER A CA 1
ATOM 747 C C . SER A 1 93 ? 6.772 -3.799 -17.917 1.00 98.94 93 SER A C 1
ATOM 749 O O . SER A 1 93 ? 7.968 -3.801 -17.645 1.00 98.94 93 SER A O 1
ATOM 751 N N . LEU A 1 94 ? 6.089 -2.680 -18.175 1.00 98.94 94 LEU A N 1
ATOM 752 C CA . LEU A 1 94 ? 6.702 -1.349 -18.303 1.00 98.94 94 LEU A CA 1
ATOM 753 C C . LEU A 1 94 ? 5.977 -0.307 -17.447 1.00 98.94 94 LEU A C 1
ATOM 755 O O . LEU A 1 94 ? 4.776 -0.103 -17.629 1.00 98.94 94 LEU A O 1
ATOM 759 N N . GLY A 1 95 ? 6.712 0.365 -16.556 1.00 98.88 95 GLY A N 1
ATOM 760 C CA . GLY A 1 95 ? 6.230 1.511 -15.784 1.00 98.88 95 GLY A CA 1
ATOM 761 C C . GLY A 1 95 ? 6.515 2.855 -16.467 1.00 98.88 95 GLY A C 1
ATOM 762 O O . GLY A 1 95 ? 7.628 3.077 -16.941 1.00 98.88 95 GLY A O 1
ATOM 763 N N . TYR A 1 96 ? 5.542 3.766 -16.494 1.00 98.94 96 TYR A N 1
ATOM 764 C CA . TYR A 1 96 ? 5.635 5.091 -17.119 1.00 98.94 96 TYR A CA 1
ATOM 765 C C . TYR A 1 96 ? 4.635 6.092 -16.508 1.00 98.94 96 TYR A C 1
ATOM 767 O O . TYR A 1 96 ? 3.695 5.709 -15.809 1.00 98.94 96 TYR A O 1
ATOM 775 N N . ALA A 1 97 ? 4.837 7.387 -16.759 1.00 98.94 97 ALA A N 1
ATOM 776 C CA . ALA A 1 97 ? 3.885 8.432 -16.392 1.00 98.94 97 ALA A CA 1
ATOM 777 C C . ALA A 1 97 ? 2.832 8.568 -17.506 1.00 98.94 97 ALA A C 1
ATOM 779 O O . ALA A 1 97 ? 3.169 8.918 -18.629 1.00 98.94 97 ALA A O 1
ATOM 780 N N . GLU A 1 98 ? 1.567 8.263 -17.231 1.00 98.88 98 GLU A N 1
ATOM 781 C CA . GLU A 1 98 ? 0.463 8.292 -18.201 1.00 98.88 98 GLU A CA 1
ATOM 782 C C . GLU A 1 98 ? -0.286 9.623 -18.143 1.00 98.88 98 GLU A C 1
ATOM 784 O O . GLU A 1 98 ? -0.740 10.028 -17.070 1.00 98.88 98 GLU A O 1
ATOM 789 N N . LEU A 1 99 ? -0.446 10.278 -19.294 1.00 98.56 99 LEU A N 1
ATOM 790 C CA . LEU A 1 99 ? -1.293 11.454 -19.472 1.00 98.56 99 LEU A CA 1
ATOM 791 C C . LEU A 1 99 ? -2.453 11.083 -20.391 1.00 98.56 99 LEU A C 1
ATOM 793 O O . LEU A 1 99 ? -2.266 10.888 -21.587 1.00 98.56 99 LEU A O 1
ATOM 797 N N . THR A 1 100 ? -3.655 10.984 -19.838 1.00 97.94 100 THR A N 1
ATOM 798 C CA . THR A 1 100 ? -4.843 10.534 -20.577 1.00 97.94 100 THR A CA 1
ATOM 799 C C . THR A 1 100 ? -5.958 11.558 -20.475 1.00 97.94 100 THR A C 1
ATOM 801 O O . THR A 1 100 ? -6.100 12.226 -19.456 1.00 97.94 100 THR A O 1
ATOM 804 N N . GLU A 1 101 ? -6.801 11.645 -21.497 1.00 97.06 101 GLU A N 1
ATOM 805 C CA . GLU A 1 101 ? -8.080 12.342 -21.387 1.00 97.06 101 GLU A CA 1
ATOM 806 C C . GLU A 1 101 ? -9.163 11.349 -20.945 1.00 97.06 101 GLU A C 1
ATOM 808 O O . GLU A 1 101 ? -9.319 10.288 -21.549 1.00 97.06 101 GLU A O 1
ATOM 813 N N . GLN A 1 102 ? -9.869 11.653 -19.857 1.00 93.75 102 GLN A N 1
ATOM 814 C CA . GLN A 1 102 ? -11.010 10.884 -19.357 1.00 93.75 102 GLN A CA 1
ATOM 815 C C . GLN A 1 102 ? -12.074 11.863 -18.860 1.00 93.75 102 GLN A C 1
ATOM 817 O O . GLN A 1 102 ? -11.756 12.796 -18.124 1.00 93.75 102 GLN A O 1
ATOM 822 N N . ASP A 1 103 ? -13.322 11.672 -19.291 1.00 92.81 103 ASP A N 1
ATOM 823 C CA . ASP A 1 103 ? -14.467 12.518 -18.922 1.00 92.81 103 ASP A CA 1
ATOM 824 C C . ASP A 1 103 ? -14.221 14.025 -19.154 1.00 92.81 103 ASP A C 1
ATOM 826 O O . ASP A 1 103 ? -14.561 14.872 -18.326 1.00 92.81 103 ASP A O 1
ATOM 830 N N . GLY A 1 104 ? -13.574 14.365 -20.278 1.00 93.75 104 GLY A N 1
ATOM 831 C CA . GLY A 1 104 ? -13.236 15.745 -20.653 1.00 93.75 104 GLY A CA 1
ATOM 832 C C . GLY A 1 104 ? -12.141 16.390 -19.795 1.00 93.75 104 GLY A C 1
ATOM 833 O O . GLY A 1 104 ? -11.979 17.610 -19.814 1.00 93.75 104 GLY A O 1
ATOM 834 N N . ARG A 1 105 ? -11.397 15.597 -19.010 1.00 96.19 105 ARG A N 1
ATOM 835 C CA . ARG A 1 105 ? -10.294 16.061 -18.160 1.00 96.19 105 ARG A CA 1
ATOM 836 C C . ARG A 1 105 ? -8.999 15.346 -18.507 1.00 96.19 105 ARG A C 1
ATOM 838 O O . ARG A 1 105 ? -8.966 14.128 -18.661 1.00 96.19 105 ARG A O 1
ATOM 845 N N . ILE A 1 106 ? -7.910 16.109 -18.547 1.00 97.50 106 ILE A N 1
ATOM 846 C CA . ILE A 1 106 ? -6.557 15.558 -18.608 1.00 97.50 106 ILE A CA 1
ATOM 847 C C . ILE A 1 106 ? -6.175 15.037 -17.221 1.00 97.50 106 ILE A C 1
ATOM 849 O O . ILE A 1 106 ? -6.125 15.811 -16.263 1.00 97.50 106 ILE A O 1
ATOM 853 N N . ARG A 1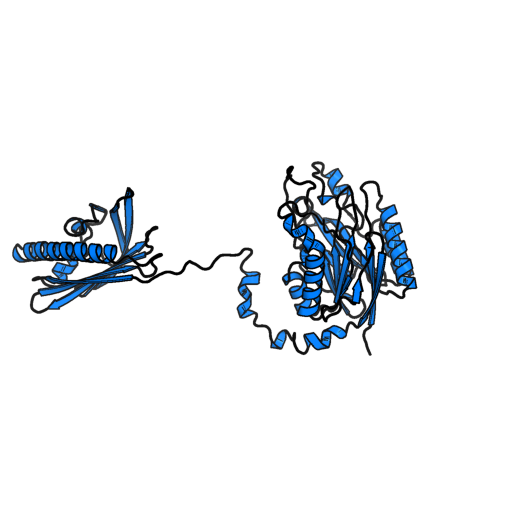 107 ? -5.896 13.737 -17.137 1.00 98.31 107 ARG A N 1
ATOM 854 C CA . ARG A 1 107 ? -5.542 13.009 -15.917 1.00 98.31 107 ARG A CA 1
ATOM 855 C C . ARG A 1 107 ? -4.128 12.460 -15.998 1.00 98.31 107 ARG A C 1
ATOM 857 O O . ARG A 1 107 ? -3.652 12.110 -17.080 1.00 98.31 107 ARG A O 1
ATOM 864 N N . ARG A 1 108 ? -3.466 12.390 -14.845 1.00 98.75 108 ARG A N 1
ATOM 865 C CA . ARG A 1 108 ? -2.052 12.016 -14.709 1.00 98.75 108 ARG A CA 1
ATOM 866 C C . ARG A 1 108 ? -1.906 10.826 -13.781 1.00 98.75 108 ARG A C 1
ATOM 868 O O . ARG A 1 108 ? -2.298 10.919 -12.624 1.00 98.75 108 ARG A O 1
ATOM 875 N N . PHE A 1 109 ? -1.299 9.740 -14.242 1.00 98.94 109 PHE A N 1
ATOM 876 C CA . PHE A 1 109 ? -1.129 8.535 -13.429 1.00 98.94 109 PHE A CA 1
ATOM 877 C C . PHE A 1 109 ? 0.279 7.972 -13.503 1.00 98.94 109 PHE A C 1
ATOM 879 O O . PHE A 1 109 ? 0.881 7.900 -14.569 1.00 98.94 109 PHE A O 1
ATOM 886 N N . ASN A 1 110 ? 0.773 7.476 -12.376 1.00 98.94 110 ASN A N 1
ATOM 887 C CA . ASN A 1 110 ? 1.920 6.581 -12.365 1.00 98.94 110 ASN A CA 1
ATOM 888 C C . ASN A 1 110 ? 1.416 5.175 -12.729 1.00 98.94 110 ASN A C 1
ATOM 890 O O . ASN A 1 110 ? 0.584 4.615 -12.014 1.00 98.94 110 ASN A O 1
ATOM 894 N N . THR A 1 111 ? 1.838 4.654 -13.878 1.00 98.94 111 THR A N 1
ATOM 895 C CA . THR A 1 111 ? 1.168 3.542 -14.566 1.00 98.94 111 THR A CA 1
ATOM 896 C C . THR A 1 111 ? 2.145 2.429 -14.891 1.00 98.94 111 THR A C 1
ATOM 898 O O . THR A 1 111 ? 3.297 2.687 -15.217 1.00 98.94 111 THR A O 1
ATOM 901 N N . GLN A 1 112 ? 1.676 1.186 -14.851 1.00 98.88 112 GLN A N 1
ATOM 902 C CA . GLN A 1 112 ? 2.411 0.015 -15.312 1.00 98.88 112 GLN A CA 1
ATOM 903 C C . GLN A 1 112 ? 1.514 -0.821 -16.223 1.00 98.88 112 GLN A C 1
ATOM 905 O O . GLN A 1 112 ? 0.342 -1.054 -15.916 1.00 98.88 112 GLN A O 1
ATOM 910 N N . ILE A 1 113 ? 2.050 -1.252 -17.360 1.00 98.94 113 ILE A N 1
ATOM 911 C CA . ILE A 1 113 ? 1.354 -2.126 -18.312 1.00 98.94 113 ILE A CA 1
ATOM 912 C C . ILE A 1 113 ? 2.024 -3.489 -18.389 1.00 98.94 113 ILE A C 1
ATOM 914 O O . ILE A 1 113 ? 3.236 -3.592 -18.221 1.00 98.94 113 ILE A O 1
ATOM 918 N N . LEU A 1 114 ? 1.232 -4.511 -18.706 1.00 98.94 114 LEU A N 1
ATOM 919 C CA . LEU A 1 114 ? 1.702 -5.848 -19.046 1.00 98.94 114 LEU A CA 1
ATOM 920 C C . LEU A 1 114 ? 1.477 -6.096 -20.536 1.00 98.94 114 LEU A C 1
ATOM 922 O O . LEU A 1 114 ? 0.347 -5.992 -21.014 1.00 98.94 114 LEU A O 1
ATOM 926 N N . VAL A 1 115 ? 2.539 -6.454 -21.247 1.00 98.94 115 VAL A N 1
ATOM 927 C CA . VAL A 1 115 ? 2.554 -6.742 -22.683 1.00 98.94 115 VAL A CA 1
ATOM 928 C C . VAL A 1 115 ? 2.884 -8.213 -22.886 1.00 98.94 115 VAL A C 1
ATOM 930 O O . VAL A 1 115 ? 3.915 -8.687 -22.418 1.00 98.94 115 VAL A O 1
ATOM 933 N N . GLU A 1 116 ? 2.005 -8.942 -23.564 1.00 98.69 116 GLU A N 1
ATOM 934 C CA . GLU A 1 116 ? 2.186 -10.363 -23.873 1.00 98.69 116 GLU A CA 1
ATOM 935 C C . GLU A 1 116 ? 3.198 -10.564 -25.016 1.00 98.69 116 GLU A C 1
ATOM 937 O O . GLU A 1 116 ? 3.553 -9.630 -25.735 1.00 98.69 116 GLU A O 1
ATOM 942 N N . ARG A 1 117 ? 3.663 -11.803 -25.206 1.00 98.19 117 ARG A N 1
ATOM 943 C CA . ARG A 1 117 ? 4.649 -12.194 -26.235 1.00 98.19 117 ARG A CA 1
ATOM 944 C C . ARG A 1 117 ? 4.266 -11.835 -27.676 1.00 98.19 117 ARG A C 1
ATOM 946 O O . ARG A 1 117 ? 5.136 -11.750 -28.536 1.00 98.19 117 ARG A O 1
ATOM 953 N N . ASP A 1 118 ? 2.976 -11.647 -27.949 1.00 98.00 118 ASP A N 1
ATOM 954 C CA . ASP A 1 118 ? 2.445 -11.227 -29.252 1.00 98.00 118 ASP A CA 1
ATOM 955 C C . ASP A 1 118 ? 2.460 -9.694 -29.458 1.00 98.00 118 ASP A C 1
ATOM 957 O O . ASP A 1 118 ? 2.111 -9.206 -30.540 1.00 98.00 118 ASP A O 1
ATOM 961 N N . GLY A 1 119 ? 2.887 -8.940 -28.439 1.00 97.81 119 GLY A N 1
ATOM 962 C CA . GLY A 1 119 ? 2.955 -7.480 -28.415 1.00 97.81 119 GLY A CA 1
ATOM 963 C C . GLY A 1 119 ? 1.677 -6.790 -27.927 1.00 97.81 119 GLY A C 1
ATOM 964 O O . GLY A 1 119 ? 1.626 -5.561 -27.913 1.00 97.81 119 GLY A O 1
ATOM 965 N N . ARG A 1 120 ? 0.633 -7.531 -27.533 1.00 98.19 120 ARG A N 1
ATOM 966 C CA . ARG A 1 120 ? -0.620 -6.943 -27.041 1.00 98.19 120 ARG A CA 1
ATOM 967 C C . ARG A 1 120 ? -0.503 -6.536 -25.575 1.00 98.19 120 ARG A C 1
ATOM 969 O O . ARG A 1 120 ? -0.061 -7.319 -24.739 1.00 98.19 120 ARG A O 1
ATOM 976 N N . VAL A 1 121 ? -0.997 -5.344 -25.240 1.00 98.69 121 VAL A N 1
ATOM 977 C CA . VAL A 1 121 ? -1.207 -4.935 -23.843 1.00 98.69 121 VAL A CA 1
ATOM 978 C C . VAL A 1 121 ? -2.365 -5.753 -23.261 1.00 98.69 121 VAL A C 1
ATOM 980 O O . VAL A 1 121 ? -3.497 -5.663 -23.734 1.00 98.69 121 VAL A O 1
ATOM 983 N N . VAL A 1 122 ? -2.081 -6.575 -22.253 1.00 98.50 122 VAL A N 1
ATOM 984 C CA . VAL A 1 122 ? -3.040 -7.495 -21.614 1.00 98.50 122 VAL A CA 1
ATOM 985 C C . VAL A 1 122 ? -3.463 -7.056 -20.216 1.00 98.50 122 VAL A C 1
ATOM 987 O O . VAL A 1 122 ? -4.440 -7.580 -19.691 1.00 98.50 122 VAL A O 1
ATOM 990 N N . GLY A 1 123 ? -2.762 -6.087 -19.630 1.00 98.44 123 GLY A N 1
ATOM 991 C CA . GLY A 1 123 ? -3.111 -5.505 -18.341 1.00 98.44 123 GLY A CA 1
ATOM 992 C C . GLY A 1 123 ? -2.580 -4.084 -18.205 1.00 98.44 123 GLY A C 1
ATOM 993 O O . GLY A 1 123 ? -1.560 -3.732 -18.799 1.00 98.44 123 GLY A O 1
ATOM 994 N N . LYS A 1 124 ? -3.267 -3.278 -17.398 1.00 98.88 124 LYS A N 1
ATOM 995 C CA . LYS A 1 124 ? -2.843 -1.939 -16.983 1.00 98.88 124 LYS A CA 1
ATOM 996 C C . LYS A 1 124 ? -3.154 -1.768 -15.498 1.00 98.88 124 LYS A C 1
ATOM 998 O O . LYS A 1 124 ? -4.212 -2.189 -15.037 1.00 98.88 124 LYS A O 1
ATOM 1003 N N . TYR A 1 125 ? -2.232 -1.156 -14.774 1.00 98.94 125 TYR A N 1
ATOM 1004 C CA . TYR A 1 125 ? -2.361 -0.792 -13.371 1.00 98.94 125 TYR A CA 1
ATOM 1005 C C . TYR A 1 125 ? -1.942 0.667 -13.191 1.00 98.94 125 TYR A C 1
ATOM 1007 O O . TYR A 1 125 ? -0.970 1.107 -13.802 1.00 98.94 125 TYR A O 1
ATOM 1015 N N . ARG A 1 126 ? -2.668 1.408 -12.352 1.00 98.94 126 ARG A N 1
ATOM 1016 C CA . ARG A 1 126 ? -2.354 2.789 -11.967 1.00 98.94 126 ARG A CA 1
ATOM 1017 C C . ARG A 1 126 ? -2.126 2.823 -10.463 1.00 98.94 126 ARG A C 1
ATOM 1019 O O . ARG A 1 126 ? -2.945 2.292 -9.715 1.00 98.94 126 ARG A O 1
ATOM 1026 N N . LYS A 1 127 ? -1.020 3.431 -10.038 1.00 98.88 127 LYS A N 1
ATOM 1027 C CA . LYS A 1 127 ? -0.534 3.439 -8.655 1.00 98.88 127 LYS A CA 1
ATOM 1028 C C . LYS A 1 127 ? -1.602 3.951 -7.694 1.00 98.88 127 LYS A C 1
ATOM 1030 O O . LYS A 1 127 ? -2.134 5.045 -7.873 1.00 98.88 127 LYS A O 1
ATOM 1035 N N . VAL A 1 128 ? -1.889 3.170 -6.659 1.00 98.75 128 VAL A N 1
ATOM 1036 C CA . VAL A 1 128 ? -2.902 3.514 -5.651 1.00 98.75 128 VAL A CA 1
ATOM 1037 C C . VAL A 1 128 ? -2.264 4.316 -4.519 1.00 98.75 128 VAL A C 1
ATOM 1039 O O . VAL A 1 128 ? -2.735 5.400 -4.176 1.00 98.75 128 VAL A O 1
ATOM 1042 N N . HIS A 1 129 ? -1.153 3.834 -3.957 1.00 98.81 129 HIS A N 1
ATOM 1043 C CA . HIS A 1 129 ? -0.545 4.454 -2.782 1.00 98.81 129 HIS A CA 1
ATOM 1044 C C . HIS A 1 129 ? 0.534 5.472 -3.164 1.00 98.81 129 HIS A C 1
ATOM 1046 O O . HIS A 1 129 ? 1.730 5.187 -3.054 1.00 98.81 129 HIS A O 1
ATOM 1052 N N . LEU A 1 130 ? 0.121 6.679 -3.564 1.00 98.75 130 LEU A N 1
ATOM 1053 C CA . LEU A 1 130 ? 1.035 7.798 -3.834 1.00 98.75 130 LEU A CA 1
ATOM 1054 C C . LEU A 1 130 ? 1.769 8.241 -2.548 1.00 98.75 130 LEU A C 1
ATOM 1056 O O . LEU A 1 130 ? 1.112 8.756 -1.630 1.00 98.75 130 LEU A O 1
ATOM 1060 N N . PRO A 1 131 ? 3.099 8.055 -2.445 1.00 97.50 131 PRO A N 1
ATOM 1061 C CA . PRO A 1 131 ? 3.885 8.483 -1.289 1.00 97.50 131 PRO A CA 1
ATOM 1062 C C . PRO A 1 131 ? 4.253 9.975 -1.368 1.00 97.50 131 PRO A C 1
ATOM 1064 O O . PRO A 1 131 ? 3.914 10.673 -2.321 1.00 97.50 131 PRO A O 1
ATOM 1067 N N . GLY A 1 132 ? 4.969 10.460 -0.353 1.00 96.38 132 GLY A N 1
ATOM 1068 C CA . GLY A 1 132 ? 5.485 11.826 -0.319 1.00 96.38 132 GLY A CA 1
ATOM 1069 C C . GLY A 1 132 ? 4.412 12.878 -0.030 1.00 96.38 132 GLY A C 1
ATOM 1070 O O . GLY A 1 132 ? 3.511 12.638 0.776 1.00 96.38 132 GLY A O 1
ATOM 1071 N N . HIS A 1 133 ? 4.526 14.048 -0.654 1.00 97.56 133 HIS A N 1
ATOM 1072 C CA . HIS A 1 133 ? 3.749 15.254 -0.335 1.00 97.56 133 HIS A CA 1
ATOM 1073 C C . HIS A 1 133 ? 3.280 15.976 -1.613 1.00 97.56 133 HIS A C 1
ATOM 1075 O O . HIS A 1 133 ? 3.669 15.604 -2.718 1.00 97.56 133 HIS A O 1
ATOM 1081 N N . ALA A 1 134 ? 2.377 16.954 -1.481 1.00 97.69 134 ALA A N 1
ATOM 1082 C CA . ALA A 1 134 ? 1.793 17.682 -2.621 1.00 97.69 134 ALA A CA 1
ATOM 1083 C C . ALA A 1 134 ? 2.349 19.109 -2.788 1.00 97.69 134 ALA A C 1
ATOM 1085 O O . ALA A 1 134 ? 2.423 19.627 -3.905 1.00 97.69 134 ALA A O 1
ATOM 1086 N N . GLU A 1 135 ? 2.765 19.726 -1.683 1.00 97.94 135 GLU A N 1
ATOM 1087 C CA . GLU A 1 135 ? 3.262 21.101 -1.649 1.00 97.94 135 GLU A CA 1
ATOM 1088 C C . GLU A 1 135 ? 4.783 21.155 -1.563 1.00 97.94 135 GLU A C 1
ATOM 1090 O O . GLU A 1 135 ? 5.426 20.182 -1.172 1.00 97.94 135 GLU A O 1
ATOM 1095 N N . HIS A 1 136 ? 5.362 22.293 -1.939 1.00 97.31 136 HIS A N 1
ATOM 1096 C CA . HIS A 1 136 ? 6.801 22.500 -1.846 1.00 97.31 136 HIS A CA 1
ATOM 1097 C C . HIS A 1 136 ? 7.259 22.501 -0.383 1.00 97.31 136 HIS A C 1
ATOM 1099 O O . HIS A 1 136 ? 6.808 23.322 0.415 1.00 97.31 136 HIS A O 1
ATOM 1105 N N . GLU A 1 137 ? 8.193 21.613 -0.048 1.00 96.75 137 GLU A N 1
ATOM 1106 C CA . GLU A 1 137 ? 8.785 21.499 1.284 1.00 96.75 137 GLU A CA 1
ATOM 1107 C C . GLU A 1 137 ? 10.289 21.829 1.195 1.00 96.75 137 GLU A C 1
ATOM 1109 O O . GLU A 1 137 ? 11.109 20.922 1.013 1.00 96.75 137 GLU A O 1
ATOM 1114 N N . PRO A 1 138 ? 10.682 23.118 1.281 1.00 93.75 138 PRO A N 1
ATOM 1115 C CA . PRO A 1 138 ? 12.053 23.575 1.008 1.00 93.75 138 PRO A CA 1
ATOM 1116 C C . PRO A 1 138 ? 13.098 23.042 1.997 1.00 93.75 138 PRO A C 1
ATOM 1118 O O . PRO A 1 138 ? 14.290 23.080 1.716 1.00 93.75 138 PRO A O 1
ATOM 1121 N N . GLN A 1 139 ? 12.664 22.539 3.153 1.00 91.06 139 GLN A N 1
ATOM 1122 C CA . GLN A 1 139 ? 13.522 21.905 4.150 1.00 91.06 139 GLN A CA 1
ATOM 1123 C C . GLN A 1 139 ? 14.043 20.524 3.721 1.00 91.06 139 GLN A C 1
ATOM 1125 O O . GLN A 1 139 ? 14.961 20.000 4.348 1.00 91.06 139 GLN A O 1
ATOM 1130 N N . ARG A 1 140 ? 13.458 19.901 2.689 1.00 93.25 140 ARG A N 1
ATOM 1131 C CA . ARG A 1 140 ? 13.913 18.600 2.183 1.00 93.25 140 ARG A CA 1
ATOM 1132 C C . ARG A 1 140 ? 15.065 18.775 1.201 1.00 93.25 140 ARG A C 1
ATOM 1134 O O . ARG A 1 140 ? 14.991 19.614 0.309 1.00 93.25 140 ARG A O 1
ATOM 1141 N N . GLN A 1 141 ? 16.072 17.906 1.296 1.00 91.50 141 GLN A N 1
ATOM 1142 C CA . GLN A 1 141 ? 17.203 17.875 0.358 1.00 91.50 141 GLN A CA 1
ATOM 1143 C C . GLN A 1 141 ? 16.761 17.658 -1.101 1.00 91.50 141 GLN A C 1
ATOM 1145 O O . GLN A 1 141 ? 17.362 18.195 -2.027 1.00 91.50 141 GLN A O 1
ATOM 1150 N N . PHE A 1 142 ? 15.705 16.874 -1.301 1.00 95.62 142 PHE A N 1
ATOM 1151 C CA . PHE A 1 142 ? 15.008 16.692 -2.569 1.00 95.62 142 PHE A CA 1
ATOM 1152 C C . PHE A 1 142 ? 13.518 16.495 -2.275 1.00 95.62 142 PHE A C 1
ATOM 1154 O O . PHE A 1 142 ? 13.142 16.083 -1.174 1.00 95.62 142 PHE A O 1
ATOM 1161 N N . GLN A 1 143 ? 12.654 16.809 -3.236 1.00 97.19 143 GLN A N 1
ATOM 1162 C CA . GLN A 1 143 ? 11.211 16.682 -3.039 1.00 97.19 143 GLN A CA 1
ATOM 1163 C C . GLN A 1 143 ? 10.740 15.237 -3.279 1.00 97.19 143 GLN A C 1
ATOM 1165 O O . GLN A 1 143 ? 11.457 14.424 -3.854 1.00 97.19 143 GLN A O 1
ATOM 1170 N N . HIS A 1 144 ? 9.520 14.892 -2.867 1.00 97.50 144 HIS A N 1
ATOM 1171 C CA . HIS A 1 144 ? 8.871 13.638 -3.275 1.00 97.50 144 HIS A CA 1
ATOM 1172 C C . HIS A 1 144 ? 7.412 13.922 -3.646 1.00 97.50 144 HIS A C 1
ATOM 1174 O O . HIS A 1 144 ? 6.478 13.566 -2.930 1.00 97.50 144 HIS A O 1
ATOM 1180 N N . LEU A 1 145 ? 7.220 14.630 -4.757 1.00 98.25 145 LEU A N 1
ATOM 1181 C CA . LEU A 1 145 ? 5.965 15.282 -5.148 1.00 98.25 145 LEU A CA 1
ATOM 1182 C C . LEU A 1 145 ? 5.009 14.374 -5.937 1.00 98.25 145 LEU A C 1
ATOM 1184 O O . LEU A 1 145 ? 4.283 14.828 -6.820 1.00 98.25 145 LEU A O 1
ATOM 1188 N N . GLU A 1 146 ? 4.969 13.074 -5.635 1.00 98.75 146 GLU A N 1
ATOM 1189 C CA . GLU A 1 146 ? 4.064 12.156 -6.342 1.00 98.75 146 GLU A CA 1
ATOM 1190 C C . GLU A 1 146 ? 2.590 12.534 -6.145 1.00 98.75 146 GLU A C 1
ATOM 1192 O O . GLU A 1 146 ? 1.823 12.485 -7.103 1.00 98.75 146 GLU A O 1
ATOM 1197 N N . LYS A 1 147 ? 2.204 12.998 -4.946 1.00 98.62 147 LYS A N 1
ATOM 1198 C CA . LYS A 1 147 ? 0.840 13.490 -4.674 1.00 98.62 147 LYS A CA 1
ATOM 1199 C C . LYS A 1 147 ? 0.500 14.793 -5.409 1.00 98.62 147 LYS A C 1
ATOM 1201 O O . LYS A 1 147 ? -0.670 15.158 -5.457 1.00 98.62 147 LYS A O 1
ATOM 1206 N N . ARG A 1 148 ? 1.501 15.507 -5.939 1.00 98.31 148 ARG A N 1
ATOM 1207 C CA . ARG A 1 148 ? 1.309 16.701 -6.774 1.00 98.31 148 ARG A CA 1
ATOM 1208 C C . ARG A 1 148 ? 1.097 16.336 -8.237 1.00 98.31 148 ARG A C 1
ATOM 1210 O O . ARG A 1 148 ? 0.256 16.932 -8.900 1.00 98.31 148 ARG A O 1
ATOM 1217 N N . TYR A 1 149 ? 1.912 15.414 -8.748 1.00 98.69 149 TYR A N 1
ATOM 1218 C CA . TYR A 1 149 ? 1.995 15.143 -10.185 1.00 98.69 149 TYR A CA 1
ATOM 1219 C C . TYR A 1 149 ? 1.099 14.014 -10.663 1.00 98.69 149 TYR A C 1
ATOM 1221 O O . TYR A 1 149 ? 0.790 13.967 -11.851 1.00 98.69 149 TYR A O 1
ATOM 1229 N N . PHE A 1 150 ? 0.663 13.139 -9.763 1.00 98.81 150 PHE A N 1
ATOM 1230 C CA . PHE A 1 150 ? -0.199 12.017 -10.092 1.00 98.81 150 PHE A CA 1
ATOM 1231 C C . PHE A 1 150 ? -1.502 12.061 -9.302 1.00 98.81 150 PHE A C 1
ATOM 1233 O O . PHE A 1 150 ? -1.562 12.511 -8.159 1.00 98.81 150 PHE A O 1
ATOM 1240 N N . GLU A 1 151 ? -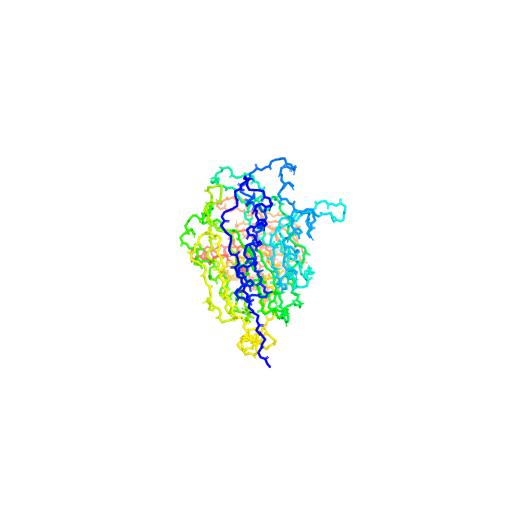2.545 11.529 -9.919 1.00 98.69 151 GLU A N 1
ATOM 1241 C CA . GLU A 1 151 ? -3.794 11.163 -9.275 1.00 98.69 151 GLU A CA 1
ATOM 1242 C C . GLU A 1 151 ? -3.725 9.719 -8.768 1.00 98.69 151 GLU A C 1
ATOM 1244 O O . GLU A 1 151 ? -2.978 8.885 -9.290 1.00 98.69 151 GLU A O 1
ATOM 1249 N N . VAL A 1 152 ? -4.527 9.415 -7.745 1.00 98.75 152 VAL A N 1
ATOM 1250 C CA . VAL A 1 152 ? -4.700 8.043 -7.253 1.00 98.75 152 VAL A CA 1
ATOM 1251 C C . VAL A 1 152 ? -5.300 7.187 -8.366 1.00 98.75 152 VAL A C 1
ATOM 1253 O O . VAL A 1 152 ? -6.300 7.566 -8.979 1.00 98.75 152 VAL A O 1
ATOM 1256 N N . GLY A 1 153 ? -4.690 6.030 -8.615 1.00 98.62 153 GLY A N 1
ATOM 1257 C CA . GLY A 1 153 ? -5.135 5.086 -9.628 1.00 98.62 153 GLY A CA 1
ATOM 1258 C C . GLY A 1 153 ? -6.570 4.608 -9.420 1.00 98.62 153 GLY A C 1
ATOM 1259 O O . GLY A 1 153 ? -7.017 4.357 -8.304 1.00 98.62 153 GLY A O 1
ATOM 1260 N N . ASP A 1 154 ? -7.283 4.448 -10.529 1.00 98.31 154 ASP A N 1
ATOM 1261 C CA . ASP A 1 154 ? -8.723 4.183 -10.587 1.00 98.31 154 ASP A CA 1
ATOM 1262 C C . ASP A 1 154 ? -9.074 2.762 -11.060 1.00 98.31 154 ASP A C 1
ATOM 1264 O O . ASP A 1 154 ? -10.239 2.443 -11.280 1.00 98.31 154 ASP A O 1
ATOM 1268 N N . LEU A 1 155 ? -8.073 1.886 -11.190 1.00 98.38 155 LEU A N 1
ATOM 1269 C CA . LEU A 1 155 ? -8.245 0.505 -11.660 1.00 98.38 155 LEU A CA 1
ATOM 1270 C C . LEU A 1 155 ? -8.265 -0.529 -10.521 1.00 98.38 155 LEU A C 1
ATOM 1272 O O . LEU A 1 155 ? -8.494 -1.713 -10.768 1.00 98.38 155 LEU A O 1
ATOM 1276 N N . GLY A 1 156 ? -8.012 -0.107 -9.277 1.00 98.44 156 GLY A N 1
ATOM 1277 C CA . GLY A 1 156 ? -7.775 -1.015 -8.152 1.00 98.44 156 GLY A CA 1
ATOM 1278 C C . GLY A 1 156 ? -6.501 -1.845 -8.350 1.00 98.44 156 GLY A C 1
ATOM 1279 O O . GLY A 1 156 ? -5.562 -1.390 -8.995 1.00 98.44 156 GLY A O 1
ATOM 1280 N N . PHE A 1 157 ? -6.472 -3.073 -7.823 1.00 98.81 157 PHE A N 1
ATOM 1281 C CA . PHE A 1 157 ? -5.369 -4.028 -8.016 1.00 98.81 157 PHE A CA 1
ATOM 1282 C C . PHE A 1 157 ? -5.822 -5.224 -8.873 1.00 98.81 157 PHE A C 1
ATOM 1284 O O . PHE A 1 157 ? -6.036 -6.311 -8.328 1.00 98.81 157 PHE A O 1
ATOM 1291 N N . PRO A 1 158 ? -6.045 -5.046 -10.188 1.00 98.50 158 PRO A N 1
ATOM 1292 C CA . PRO A 1 158 ? -6.557 -6.104 -11.047 1.00 98.50 158 PRO A CA 1
ATOM 1293 C C . PRO A 1 158 ? -5.485 -7.163 -11.333 1.00 98.50 158 PRO A C 1
ATOM 1295 O O . PRO A 1 158 ? -4.289 -6.868 -11.380 1.00 98.50 158 PRO A O 1
ATOM 1298 N N . VAL A 1 159 ? -5.926 -8.394 -11.598 1.00 98.81 159 VAL A N 1
ATOM 1299 C CA . VAL A 1 159 ? -5.074 -9.467 -12.134 1.00 98.81 159 VAL A CA 1
ATOM 1300 C C . VAL A 1 159 ? -5.520 -9.864 -13.539 1.00 98.81 159 VAL A C 1
ATOM 1302 O O . VAL A 1 159 ? -6.697 -9.775 -13.882 1.00 98.81 159 VAL A O 1
ATOM 1305 N N . SER A 1 160 ? -4.582 -10.312 -14.370 1.00 98.50 160 SER A N 1
ATOM 1306 C CA . SER A 1 160 ? -4.821 -10.683 -15.770 1.00 98.50 160 SER A CA 1
ATOM 1307 C C . SER A 1 160 ? -4.375 -12.114 -16.045 1.00 98.50 160 SER A C 1
ATOM 1309 O O . SER A 1 160 ? -3.345 -12.558 -15.540 1.00 98.50 160 SER A O 1
ATOM 1311 N N . ARG A 1 161 ? -5.122 -12.846 -16.880 1.00 98.56 161 ARG A N 1
ATOM 1312 C CA . ARG A 1 161 ? -4.649 -14.129 -17.418 1.00 98.56 161 ARG A CA 1
ATOM 1313 C C . ARG A 1 161 ? -3.662 -13.859 -18.547 1.00 98.56 161 ARG A C 1
ATOM 1315 O O . ARG A 1 161 ? -4.067 -13.384 -19.603 1.00 98.56 161 ARG A O 1
ATOM 1322 N N . ALA A 1 162 ? -2.392 -14.154 -18.312 1.00 98.31 162 ALA A N 1
ATOM 1323 C CA . ALA A 1 162 ? -1.306 -13.903 -19.252 1.00 98.31 162 ALA A CA 1
ATOM 1324 C C . ALA A 1 162 ? -0.145 -14.857 -18.964 1.00 98.31 162 ALA A C 1
ATOM 1326 O O . ALA A 1 162 ? -0.029 -15.384 -17.859 1.00 98.31 162 ALA A O 1
ATOM 1327 N N . PHE A 1 163 ? 0.699 -15.110 -19.959 1.00 98.31 163 PHE A N 1
ATOM 1328 C CA . PHE A 1 163 ? 1.854 -16.006 -19.863 1.00 98.31 163 PHE A CA 1
ATOM 1329 C C . PHE A 1 163 ? 1.521 -17.421 -19.367 1.00 98.31 163 PHE A C 1
ATOM 1331 O O . PHE A 1 163 ? 2.341 -18.098 -18.751 1.00 98.31 163 PHE A O 1
ATOM 1338 N N . GLY A 1 164 ? 0.289 -17.864 -19.618 1.00 97.25 164 GLY A N 1
ATOM 1339 C CA . GLY A 1 164 ? -0.244 -19.110 -19.089 1.00 97.25 164 GLY A CA 1
ATOM 1340 C C . GLY A 1 164 ? -0.650 -19.053 -17.615 1.00 97.25 164 GLY A C 1
ATOM 1341 O O . GLY A 1 164 ? -1.243 -20.022 -17.171 1.00 97.25 164 GLY A O 1
ATOM 1342 N N . GLY A 1 165 ? -0.416 -17.972 -16.865 1.00 98.25 165 GLY A N 1
ATOM 1343 C CA . GLY A 1 165 ? -0.757 -17.828 -15.443 1.00 98.25 165 GLY A CA 1
ATOM 1344 C C . GLY A 1 165 ? -1.724 -16.687 -15.115 1.00 98.25 165 GLY A C 1
ATOM 1345 O O . GLY A 1 165 ? -2.452 -16.197 -15.984 1.00 98.25 165 GLY A O 1
ATOM 1346 N N . ILE A 1 166 ? -1.750 -16.295 -13.838 1.00 98.81 166 ILE A N 1
ATOM 1347 C CA . ILE A 1 166 ? -2.500 -15.152 -13.296 1.00 98.81 166 ILE A CA 1
ATOM 1348 C C . ILE A 1 166 ? -1.508 -14.103 -12.783 1.00 98.81 166 ILE A C 1
ATOM 1350 O O . ILE A 1 166 ? -0.804 -14.315 -11.795 1.00 98.81 166 ILE A O 1
ATOM 1354 N N . MET A 1 167 ? -1.472 -12.960 -13.461 1.00 98.88 167 MET A N 1
ATOM 1355 C CA . MET A 1 167 ? -0.433 -11.942 -13.331 1.00 98.88 167 MET A CA 1
ATOM 1356 C C . MET A 1 167 ? -1.006 -10.674 -12.696 1.00 98.88 167 MET A C 1
ATOM 1358 O O . MET A 1 167 ? -2.035 -10.173 -13.147 1.00 98.88 167 MET A O 1
ATOM 1362 N N . GLY A 1 168 ? -0.344 -10.150 -11.668 1.00 98.88 168 GLY A N 1
ATOM 1363 C CA . GLY A 1 168 ? -0.694 -8.898 -10.994 1.00 98.88 168 GLY A CA 1
ATOM 1364 C C . GLY A 1 168 ? 0.414 -7.855 -11.113 1.00 98.88 168 GLY A C 1
ATOM 1365 O O . GLY A 1 168 ? 1.575 -8.198 -11.337 1.00 98.88 168 GLY A O 1
ATOM 1366 N N . MET A 1 169 ? 0.064 -6.581 -10.957 1.00 98.94 169 MET A N 1
ATOM 1367 C CA . MET A 1 169 ? 1.011 -5.462 -10.960 1.00 98.94 169 MET A CA 1
ATOM 1368 C C . MET A 1 169 ? 0.800 -4.586 -9.730 1.00 98.94 169 MET A C 1
ATOM 1370 O O . MET A 1 169 ? -0.333 -4.366 -9.304 1.00 98.94 169 MET A O 1
ATOM 1374 N N . CYS A 1 170 ? 1.890 -4.062 -9.185 1.00 98.88 170 CYS A N 1
ATOM 1375 C CA . CYS A 1 170 ? 1.870 -2.978 -8.210 1.00 98.88 170 CYS A CA 1
ATOM 1376 C C . CYS A 1 170 ? 3.103 -2.090 -8.404 1.00 98.88 170 CYS A C 1
ATOM 1378 O O . CYS A 1 170 ? 4.072 -2.515 -9.028 1.00 98.88 170 CYS A O 1
ATOM 1380 N N . ILE A 1 171 ? 3.076 -0.851 -7.911 1.00 98.94 171 ILE A N 1
ATOM 1381 C CA . ILE A 1 171 ? 4.133 0.121 -8.193 1.00 98.94 171 ILE A CA 1
ATOM 1382 C C . ILE A 1 171 ? 4.731 0.638 -6.889 1.00 98.94 171 ILE A C 1
ATOM 1384 O O . ILE A 1 171 ? 4.082 1.268 -6.053 1.00 98.94 171 ILE A O 1
ATOM 1388 N N . CYS A 1 172 ? 6.035 0.437 -6.747 1.00 98.75 172 CYS A N 1
ATOM 1389 C CA . CYS A 1 172 ? 6.869 1.060 -5.737 1.00 98.75 172 CYS A CA 1
ATOM 1390 C C . CYS A 1 172 ? 6.310 0.965 -4.317 1.00 98.75 172 CYS A C 1
ATOM 1392 O O . CYS A 1 172 ? 6.406 -0.093 -3.696 1.00 98.75 172 CYS A O 1
ATOM 1394 N N . ASN A 1 173 ? 5.783 2.064 -3.778 1.00 98.50 173 ASN A N 1
ATOM 1395 C CA . ASN A 1 173 ? 5.300 2.159 -2.408 1.00 98.50 173 ASN A CA 1
ATOM 1396 C C . ASN A 1 173 ? 4.159 1.177 -2.113 1.00 98.50 173 ASN A C 1
ATOM 1398 O O . ASN A 1 173 ? 4.038 0.739 -0.973 1.00 98.50 173 ASN A O 1
ATOM 1402 N N . ASP A 1 174 ? 3.395 0.754 -3.128 1.00 98.94 174 ASP A N 1
ATOM 1403 C CA . ASP A 1 174 ? 2.350 -0.265 -2.982 1.00 98.94 174 ASP A CA 1
ATOM 1404 C C . ASP A 1 174 ? 2.883 -1.549 -2.331 1.00 98.94 174 ASP A C 1
ATOM 1406 O O . ASP A 1 174 ? 2.176 -2.188 -1.554 1.00 98.94 174 ASP A O 1
ATOM 1410 N N . ARG A 1 175 ? 4.155 -1.897 -2.583 1.00 98.81 175 ARG A N 1
ATOM 1411 C CA . ARG A 1 175 ? 4.799 -3.105 -2.051 1.00 98.81 175 ARG A CA 1
ATOM 1412 C C . ARG A 1 175 ? 4.885 -3.148 -0.532 1.00 98.81 175 ARG A C 1
ATOM 1414 O O . ARG A 1 175 ? 5.134 -4.220 0.003 1.00 98.81 175 ARG A O 1
ATOM 1421 N N . ARG A 1 176 ? 4.753 -2.001 0.140 1.00 98.69 176 ARG A N 1
ATOM 1422 C CA . ARG A 1 176 ? 4.835 -1.866 1.602 1.00 98.69 176 ARG A CA 1
ATOM 1423 C C . ARG A 1 176 ? 3.484 -2.099 2.286 1.00 98.69 176 ARG A C 1
ATOM 1425 O O . ARG A 1 176 ? 3.446 -2.261 3.499 1.00 98.69 176 ARG A O 1
ATOM 1432 N N . TRP A 1 177 ? 2.397 -2.140 1.514 1.00 98.81 177 TRP A N 1
ATOM 1433 C CA . TRP A 1 177 ? 1.036 -2.319 2.010 1.00 98.81 177 TRP A CA 1
ATOM 1434 C C . TRP A 1 177 ? 0.612 -3.782 1.841 1.00 98.81 177 TRP A C 1
ATOM 1436 O O . TRP A 1 177 ? 0.538 -4.265 0.705 1.00 98.81 177 TRP A O 1
ATOM 1446 N N . PRO A 1 178 ? 0.339 -4.530 2.925 1.00 98.88 178 PRO A N 1
ATOM 1447 C CA . PRO A 1 178 ? -0.100 -5.920 2.810 1.00 98.88 178 PRO A CA 1
ATOM 1448 C C . PRO A 1 178 ? -1.413 -6.062 2.020 1.00 98.88 178 PRO A C 1
ATOM 1450 O O . PRO A 1 178 ? -1.636 -7.094 1.379 1.00 98.88 178 PRO A O 1
ATOM 1453 N N . GLU A 1 179 ? -2.257 -5.026 2.009 1.00 98.88 179 GLU A N 1
ATOM 1454 C CA . GLU A 1 179 ? -3.495 -4.931 1.234 1.00 98.88 179 GLU A CA 1
ATOM 1455 C C . GLU A 1 179 ? -3.244 -5.116 -0.266 1.00 98.88 179 GLU A C 1
ATOM 1457 O O . GLU A 1 179 ? -3.991 -5.853 -0.910 1.00 98.88 179 GLU A O 1
ATOM 1462 N N . THR A 1 180 ? -2.159 -4.544 -0.803 1.00 98.94 180 THR A N 1
ATOM 1463 C CA . THR A 1 180 ? -1.751 -4.679 -2.213 1.00 98.94 180 THR A CA 1
ATOM 1464 C C . THR A 1 180 ? -1.682 -6.147 -2.623 1.00 98.94 180 THR A C 1
ATOM 1466 O O . THR A 1 180 ? -2.356 -6.587 -3.557 1.00 98.94 180 THR A O 1
ATOM 1469 N N . TYR A 1 181 ? -0.898 -6.944 -1.892 1.00 98.94 181 TYR A N 1
ATOM 1470 C CA . TYR A 1 181 ? -0.749 -8.365 -2.200 1.00 98.94 181 TYR A CA 1
ATOM 1471 C C . TYR A 1 181 ? -2.015 -9.142 -1.877 1.00 98.94 181 TYR A C 1
ATOM 1473 O O . TYR A 1 181 ? -2.370 -10.056 -2.616 1.00 98.94 181 TYR A O 1
ATOM 1481 N N . ARG A 1 182 ? -2.712 -8.795 -0.788 1.00 98.94 182 ARG A N 1
ATOM 1482 C CA . ARG A 1 182 ? -3.912 -9.514 -0.359 1.00 98.94 182 ARG A CA 1
ATOM 1483 C C . ARG A 1 182 ? -5.044 -9.391 -1.375 1.00 98.94 182 ARG A C 1
ATOM 1485 O O . ARG A 1 182 ? -5.706 -10.393 -1.638 1.00 98.94 182 ARG A O 1
ATOM 1492 N N . VAL A 1 183 ? -5.268 -8.208 -1.948 1.00 98.94 183 VAL A N 1
ATOM 1493 C CA . VAL A 1 183 ? -6.315 -7.988 -2.960 1.00 98.94 183 VAL A CA 1
ATOM 1494 C C . VAL A 1 183 ? -6.028 -8.801 -4.224 1.00 98.94 183 VAL A C 1
ATOM 1496 O O . VAL A 1 183 ? -6.930 -9.468 -4.732 1.00 98.94 183 VAL A O 1
ATOM 1499 N N . MET A 1 184 ? -4.779 -8.831 -4.698 1.00 98.94 184 MET A N 1
ATOM 1500 C CA . MET A 1 184 ? -4.387 -9.684 -5.831 1.00 98.94 184 MET A CA 1
ATOM 1501 C C . MET A 1 184 ? -4.433 -11.182 -5.473 1.00 98.94 184 MET A C 1
ATOM 1503 O O . MET A 1 184 ? -4.912 -12.001 -6.255 1.00 98.94 184 MET A O 1
ATOM 1507 N N . GLY A 1 185 ? -4.015 -11.552 -4.259 1.00 98.88 185 GLY A N 1
ATOM 1508 C CA . GLY A 1 185 ? -4.067 -12.919 -3.731 1.00 98.88 185 GLY A CA 1
ATOM 1509 C C . GLY A 1 185 ? -5.482 -13.487 -3.675 1.00 98.88 185 GLY A C 1
ATOM 1510 O O . GLY A 1 185 ? -5.696 -14.652 -4.001 1.00 98.88 185 GLY A O 1
ATOM 1511 N N . LEU A 1 186 ? -6.476 -12.662 -3.335 1.00 98.81 186 LEU A N 1
ATOM 1512 C CA . LEU A 1 186 ? -7.889 -13.058 -3.355 1.00 98.81 186 LEU A CA 1
ATOM 1513 C C . LEU A 1 186 ? -8.459 -13.241 -4.767 1.00 98.81 186 LEU A C 1
ATOM 1515 O O . LEU A 1 186 ? -9.495 -13.882 -4.913 1.00 98.81 186 LEU A O 1
ATOM 1519 N N . GLN A 1 187 ? -7.765 -12.745 -5.791 1.00 98.81 187 GLN A N 1
ATOM 1520 C CA . GLN A 1 187 ? -8.059 -13.015 -7.199 1.00 98.81 187 GLN A CA 1
ATOM 1521 C C . GLN A 1 187 ? -7.234 -14.193 -7.757 1.00 98.81 187 GLN A C 1
ATOM 1523 O O . GLN A 1 187 ? -7.324 -14.504 -8.944 1.00 98.81 187 GLN A O 1
ATOM 1528 N N . GLY A 1 188 ? -6.444 -14.869 -6.913 1.00 98.69 188 GLY A N 1
ATOM 1529 C CA . GLY A 1 188 ? -5.653 -16.041 -7.289 1.00 98.69 188 GLY A CA 1
ATOM 1530 C C . GLY A 1 188 ? -4.347 -15.721 -8.015 1.00 98.69 188 GLY A C 1
ATOM 1531 O O . GLY A 1 188 ? -3.916 -16.530 -8.830 1.00 98.69 188 GLY A O 1
ATOM 1532 N N . VAL A 1 189 ? -3.738 -14.555 -7.765 1.00 98.88 189 VAL A N 1
ATOM 1533 C CA . VAL A 1 189 ? -2.460 -14.172 -8.390 1.00 98.88 189 VAL A CA 1
ATOM 1534 C C . VAL A 1 189 ? -1.365 -15.221 -8.166 1.00 98.88 189 VAL A C 1
ATOM 1536 O O . VAL A 1 189 ? -1.205 -15.748 -7.067 1.00 98.88 189 VAL A O 1
ATOM 1539 N N . GLU A 1 190 ? -0.606 -15.507 -9.221 1.00 98.88 190 GLU A N 1
ATOM 1540 C CA . GLU A 1 190 ? 0.514 -16.454 -9.210 1.00 98.88 190 GLU A CA 1
ATOM 1541 C C . GLU A 1 190 ? 1.863 -15.735 -9.331 1.00 98.88 190 GLU A C 1
ATOM 1543 O O . GLU A 1 190 ? 2.878 -16.251 -8.859 1.00 98.88 190 GLU A O 1
ATOM 1548 N N . MET A 1 191 ? 1.885 -14.545 -9.941 1.00 98.94 191 MET A N 1
ATOM 1549 C CA . MET A 1 191 ? 3.069 -13.694 -10.041 1.00 98.94 191 MET A CA 1
ATOM 1550 C C . MET A 1 191 ? 2.705 -12.208 -10.002 1.00 98.94 191 MET A C 1
ATOM 1552 O O . MET A 1 191 ? 1.837 -11.756 -10.747 1.00 98.94 191 MET A O 1
ATOM 1556 N N . VAL A 1 192 ? 3.405 -11.444 -9.163 1.00 98.94 192 VAL A N 1
ATOM 1557 C CA . VAL A 1 192 ? 3.273 -9.986 -9.042 1.00 98.94 192 VAL A CA 1
ATOM 1558 C C . VAL A 1 192 ? 4.521 -9.309 -9.603 1.00 98.94 192 VAL A C 1
ATOM 1560 O O . VAL A 1 192 ? 5.632 -9.598 -9.162 1.00 98.94 192 VAL A O 1
ATOM 1563 N N . MET A 1 193 ? 4.339 -8.397 -10.555 1.00 98.88 193 MET A N 1
ATOM 1564 C CA . MET A 1 193 ? 5.417 -7.592 -11.136 1.00 98.88 193 MET A CA 1
ATOM 1565 C C . MET A 1 193 ? 5.411 -6.206 -10.505 1.00 98.88 193 MET A C 1
ATOM 1567 O O . MET A 1 193 ? 4.372 -5.544 -10.460 1.00 98.88 193 MET A O 1
ATOM 1571 N N . LEU A 1 194 ? 6.574 -5.769 -10.040 1.00 98.88 194 LEU A N 1
ATOM 1572 C CA . LEU A 1 194 ? 6.708 -4.605 -9.181 1.00 98.88 194 LEU A CA 1
ATOM 1573 C C . LEU A 1 194 ? 7.897 -3.750 -9.615 1.00 98.88 194 LEU A C 1
ATOM 1575 O O . LEU A 1 194 ? 9.039 -4.091 -9.329 1.00 98.88 194 LEU A O 1
ATOM 1579 N N . GLY A 1 195 ? 7.631 -2.624 -10.273 1.00 98.81 195 GLY A N 1
ATOM 1580 C CA . GLY A 1 195 ? 8.651 -1.616 -10.562 1.00 98.81 195 GLY A CA 1
ATOM 1581 C C . GLY A 1 195 ? 8.799 -0.612 -9.415 1.00 98.81 195 GLY A C 1
ATOM 1582 O O . GLY A 1 195 ? 7.796 -0.259 -8.791 1.00 98.81 195 GLY A O 1
ATOM 1583 N N . TYR A 1 196 ? 10.009 -0.121 -9.116 1.00 98.88 196 TYR A N 1
ATOM 1584 C CA . TYR A 1 196 ? 10.192 0.902 -8.075 1.00 98.88 196 TYR A CA 1
ATOM 1585 C C . TYR A 1 196 ? 11.371 1.868 -8.265 1.00 98.88 196 TYR A C 1
ATOM 1587 O O . TYR A 1 196 ? 12.429 1.498 -8.762 1.00 98.88 196 TYR A O 1
ATOM 1595 N N . ASN A 1 197 ? 11.188 3.099 -7.775 1.00 98.50 197 ASN A N 1
ATOM 1596 C CA . ASN A 1 197 ? 12.231 4.078 -7.455 1.00 98.50 197 ASN A CA 1
ATOM 1597 C C . ASN A 1 197 ? 12.158 4.349 -5.950 1.00 98.50 197 ASN A C 1
ATOM 1599 O O . ASN A 1 197 ? 11.112 4.742 -5.435 1.00 98.50 197 ASN A O 1
ATOM 1603 N N . THR A 1 198 ? 13.222 4.097 -5.196 1.00 97.81 198 THR A N 1
ATOM 1604 C CA . THR A 1 198 ? 13.195 4.277 -3.736 1.00 97.81 198 THR A CA 1
ATOM 1605 C C . THR A 1 198 ? 14.436 5.029 -3.295 1.00 97.81 198 THR A C 1
ATOM 1607 O O . THR A 1 198 ? 15.475 4.392 -3.137 1.00 97.81 198 THR A O 1
ATOM 1610 N N . PRO A 1 199 ? 14.340 6.355 -3.092 1.00 96.56 199 PRO A N 1
ATOM 1611 C CA . PRO A 1 199 ? 15.415 7.114 -2.473 1.00 96.56 199 PRO A CA 1
ATOM 1612 C C . PRO A 1 199 ? 15.828 6.463 -1.152 1.00 96.56 199 PRO A C 1
ATOM 1614 O O . PRO A 1 199 ? 14.966 6.033 -0.381 1.00 96.56 199 PRO A O 1
ATOM 1617 N N . ILE A 1 200 ? 17.136 6.353 -0.923 1.00 94.44 200 ILE A N 1
ATOM 1618 C CA . ILE A 1 200 ? 17.671 5.777 0.319 1.00 94.44 200 ILE A CA 1
ATOM 1619 C C . ILE A 1 200 ? 17.394 6.722 1.484 1.00 94.44 200 ILE A C 1
ATOM 1621 O O . ILE A 1 200 ? 16.932 6.275 2.528 1.00 94.44 200 ILE A O 1
ATOM 1625 N N . HIS A 1 201 ? 17.625 8.019 1.272 1.00 92.38 201 HIS A N 1
ATOM 1626 C CA . HIS A 1 201 ? 17.383 9.030 2.287 1.00 92.38 201 HIS A CA 1
ATOM 1627 C C . HIS A 1 201 ? 15.888 9.321 2.447 1.00 92.38 201 HIS A C 1
ATOM 1629 O O . HIS A 1 201 ? 15.200 9.638 1.474 1.00 92.38 201 HIS A O 1
ATOM 1635 N N . ASN A 1 202 ? 15.392 9.267 3.681 1.00 86.62 202 ASN A N 1
ATOM 1636 C CA . ASN A 1 202 ? 14.022 9.599 4.046 1.00 86.62 202 ASN A CA 1
ATOM 1637 C C . ASN A 1 202 ? 13.993 10.853 4.946 1.00 86.62 202 ASN A C 1
ATOM 1639 O O . ASN A 1 202 ? 14.021 10.719 6.168 1.00 86.62 202 ASN A O 1
ATOM 1643 N N . PRO A 1 203 ? 13.864 12.077 4.390 1.00 83.94 203 PRO A N 1
ATOM 1644 C CA . PRO A 1 203 ? 13.983 13.315 5.170 1.00 83.94 203 PRO A CA 1
ATOM 1645 C C . PRO A 1 203 ? 13.114 13.410 6.447 1.00 83.94 203 PRO A C 1
ATOM 1647 O O . PRO A 1 203 ? 13.598 13.946 7.440 1.00 83.94 203 PRO A O 1
ATOM 1650 N N . PRO A 1 204 ? 11.859 12.907 6.482 1.00 84.62 204 PRO A N 1
ATOM 1651 C CA . PRO A 1 204 ? 11.026 12.936 7.690 1.00 84.62 204 PRO A CA 1
ATOM 1652 C C . PRO A 1 204 ? 11.440 11.955 8.792 1.00 84.62 204 PRO A C 1
ATOM 1654 O O . PRO A 1 204 ? 11.032 12.151 9.932 1.00 84.62 204 PRO A O 1
ATOM 1657 N N . ALA A 1 205 ? 12.172 10.890 8.456 1.00 86.88 205 ALA A N 1
ATOM 1658 C CA . ALA A 1 205 ? 12.682 9.903 9.412 1.00 86.88 205 ALA A CA 1
ATOM 1659 C C . ALA A 1 205 ? 14.010 9.317 8.889 1.00 86.88 205 ALA A C 1
ATOM 1661 O O . ALA A 1 205 ? 14.006 8.225 8.307 1.00 86.88 205 ALA A O 1
ATOM 1662 N N . PRO A 1 206 ? 15.122 10.075 9.014 1.00 88.12 206 PRO A N 1
ATOM 1663 C CA . PRO A 1 206 ? 16.437 9.690 8.487 1.00 88.12 206 PRO A CA 1
ATOM 1664 C C . PRO A 1 206 ? 17.046 8.457 9.162 1.00 88.12 206 PRO A C 1
ATOM 1666 O O . PRO A 1 206 ? 17.905 7.789 8.599 1.00 88.12 206 PRO A O 1
ATOM 1669 N N . ASP A 1 207 ? 16.599 8.131 10.372 1.00 90.50 207 ASP A N 1
ATOM 1670 C CA . ASP A 1 207 ? 16.952 6.903 11.082 1.00 90.50 207 ASP A CA 1
ATOM 1671 C C . ASP A 1 207 ? 16.517 5.637 10.323 1.00 90.50 207 ASP A C 1
ATOM 1673 O O . ASP A 1 207 ? 17.078 4.566 10.525 1.00 90.50 207 ASP A O 1
ATOM 1677 N N . HIS A 1 208 ? 15.571 5.748 9.386 1.00 91.50 208 HIS A N 1
ATOM 1678 C CA . HIS A 1 208 ? 15.157 4.627 8.543 1.00 91.50 208 HIS A CA 1
ATOM 1679 C C . HIS A 1 208 ? 16.136 4.308 7.399 1.00 91.50 208 HIS A C 1
ATOM 1681 O O . HIS A 1 208 ? 15.998 3.246 6.781 1.00 91.50 208 HIS A O 1
ATOM 1687 N N . ASP A 1 209 ? 17.090 5.194 7.093 1.00 92.06 209 ASP A N 1
ATOM 1688 C CA . ASP A 1 209 ? 17.983 5.068 5.935 1.00 92.06 209 ASP A CA 1
ATOM 1689 C C . ASP A 1 209 ? 18.813 3.771 6.002 1.00 92.06 209 ASP A C 1
ATOM 1691 O O . ASP A 1 209 ? 18.916 3.037 5.014 1.00 92.06 209 ASP A O 1
ATOM 1695 N N . GLU A 1 210 ? 19.327 3.415 7.188 1.00 93.62 210 GLU A N 1
ATOM 1696 C CA . GLU A 1 210 ? 20.107 2.183 7.403 1.00 93.62 210 GLU A CA 1
ATOM 1697 C C . GLU A 1 210 ? 19.288 0.896 7.206 1.00 93.62 210 GLU A C 1
ATOM 1699 O O . GLU A 1 210 ? 19.838 -0.186 6.984 1.00 93.62 210 GLU A O 1
ATOM 1704 N N . HIS A 1 211 ? 17.960 1.001 7.238 1.00 95.62 211 HIS A N 1
ATOM 1705 C CA . HIS A 1 211 ? 17.040 -0.119 7.073 1.00 95.62 211 HIS A CA 1
ATOM 1706 C C . HIS A 1 211 ? 16.414 -0.183 5.676 1.00 95.62 211 HIS A C 1
ATOM 1708 O O . HIS A 1 211 ? 15.600 -1.075 5.424 1.00 95.62 211 HIS A O 1
ATOM 1714 N N . ALA A 1 212 ? 16.768 0.717 4.750 1.00 95.06 212 ALA A N 1
ATOM 1715 C CA . ALA A 1 212 ? 16.106 0.837 3.450 1.00 95.06 212 ALA A CA 1
ATOM 1716 C C . ALA A 1 212 ? 16.069 -0.491 2.665 1.00 95.06 212 ALA A C 1
ATOM 1718 O O . ALA A 1 212 ? 14.999 -0.915 2.216 1.00 95.06 212 ALA A O 1
ATOM 1719 N N . TRP A 1 213 ? 17.204 -1.194 2.566 1.00 96.06 213 TRP A N 1
ATOM 1720 C CA . TRP A 1 213 ? 17.295 -2.513 1.921 1.00 96.06 213 TRP A CA 1
ATOM 1721 C C . TRP A 1 213 ? 16.521 -3.592 2.677 1.00 96.06 213 TRP A C 1
ATOM 1723 O O . TRP A 1 213 ? 15.792 -4.376 2.070 1.00 96.06 213 TRP A O 1
ATOM 1733 N N . PHE A 1 214 ? 16.633 -3.613 4.007 1.00 97.69 214 PHE A N 1
ATOM 1734 C CA . PHE A 1 214 ? 15.913 -4.580 4.830 1.00 97.69 214 PHE A CA 1
ATOM 1735 C C . PHE A 1 214 ? 14.396 -4.428 4.665 1.00 97.69 214 PHE A C 1
ATOM 1737 O O . PHE A 1 214 ? 13.716 -5.404 4.359 1.00 97.69 214 PHE A O 1
ATOM 1744 N N . HIS A 1 215 ? 13.858 -3.211 4.780 1.00 98.12 215 HIS A N 1
ATOM 1745 C CA . HIS A 1 215 ? 12.430 -2.937 4.599 1.00 98.12 215 HIS A CA 1
ATOM 1746 C C . HIS A 1 215 ? 11.955 -3.204 3.165 1.00 98.12 215 HIS A C 1
ATOM 1748 O O . HIS A 1 215 ? 10.840 -3.703 2.975 1.00 98.12 215 HIS A O 1
ATOM 1754 N N . ASN A 1 216 ? 12.792 -2.916 2.160 1.00 98.19 216 ASN A N 1
ATOM 1755 C CA . ASN A 1 216 ? 12.529 -3.259 0.762 1.00 98.19 216 ASN A CA 1
ATOM 1756 C C . ASN A 1 216 ? 12.303 -4.768 0.598 1.00 98.19 216 ASN A C 1
ATOM 1758 O O . ASN A 1 216 ? 11.251 -5.197 0.117 1.00 98.19 216 ASN A O 1
ATOM 1762 N N . GLN A 1 217 ? 13.272 -5.560 1.057 1.00 98.31 217 GLN A N 1
ATOM 1763 C CA . GLN A 1 217 ? 13.258 -7.012 0.953 1.00 98.31 217 GLN A CA 1
ATOM 1764 C C . GLN A 1 217 ? 12.128 -7.625 1.796 1.00 98.31 217 GLN A C 1
ATOM 1766 O O . GLN A 1 217 ? 11.347 -8.430 1.288 1.00 98.31 217 GLN A O 1
ATOM 1771 N N . LEU A 1 218 ? 11.987 -7.198 3.056 1.00 98.81 218 LEU A N 1
ATOM 1772 C CA . LEU A 1 218 ? 10.978 -7.683 4.002 1.00 98.81 218 LEU A CA 1
ATOM 1773 C C . LEU A 1 218 ? 9.567 -7.588 3.420 1.00 98.81 218 LEU A C 1
ATOM 1775 O O . LEU A 1 218 ? 8.813 -8.561 3.457 1.00 98.81 218 LEU A O 1
ATOM 1779 N N . SER A 1 219 ? 9.228 -6.430 2.850 1.00 98.81 219 SER A N 1
ATOM 1780 C CA . SER A 1 219 ? 7.890 -6.163 2.321 1.00 98.81 219 SER A CA 1
ATOM 1781 C C . SER A 1 219 ? 7.537 -7.103 1.162 1.00 98.81 219 SER A C 1
ATOM 1783 O O . SER A 1 219 ? 6.441 -7.664 1.117 1.00 98.81 219 SER A O 1
ATOM 1785 N N . MET A 1 220 ? 8.485 -7.335 0.248 1.00 98.88 220 MET A N 1
ATOM 1786 C CA . MET A 1 220 ? 8.277 -8.214 -0.906 1.00 98.88 220 MET A CA 1
ATOM 1787 C C . MET A 1 220 ? 8.291 -9.700 -0.522 1.00 98.88 220 MET A C 1
ATOM 1789 O O . MET A 1 220 ? 7.446 -10.462 -0.994 1.00 98.88 220 MET A O 1
ATOM 1793 N N . GLN A 1 221 ? 9.196 -10.120 0.372 1.00 98.94 221 GLN A N 1
ATOM 1794 C CA . GLN A 1 221 ? 9.244 -11.500 0.870 1.00 98.94 221 GLN A CA 1
ATOM 1795 C C . GLN A 1 221 ? 7.968 -11.878 1.625 1.00 98.94 221 GLN A C 1
ATOM 1797 O O . GLN A 1 221 ? 7.410 -12.953 1.391 1.00 98.94 221 GLN A O 1
ATOM 1802 N N . ALA A 1 222 ? 7.487 -10.993 2.504 1.00 98.94 222 ALA A N 1
ATOM 1803 C CA . ALA A 1 222 ? 6.249 -11.204 3.244 1.00 98.94 222 ALA A CA 1
ATOM 1804 C C . ALA A 1 222 ? 5.040 -11.269 2.301 1.00 98.94 222 ALA A C 1
ATOM 1806 O O . ALA A 1 222 ? 4.238 -12.199 2.410 1.00 98.94 222 ALA A O 1
ATOM 1807 N N . GLY A 1 223 ? 4.945 -10.342 1.340 1.00 98.94 223 GLY A N 1
ATOM 1808 C CA . GLY A 1 223 ? 3.886 -10.325 0.330 1.00 98.94 223 GLY A CA 1
ATOM 1809 C C . GLY A 1 223 ? 3.820 -11.614 -0.494 1.00 98.94 223 GLY A C 1
ATOM 1810 O O . GLY A 1 223 ? 2.735 -12.187 -0.640 1.00 98.94 223 GLY A O 1
ATOM 1811 N N . ALA A 1 224 ? 4.979 -12.103 -0.954 1.00 98.94 224 ALA A N 1
ATOM 1812 C CA . ALA A 1 224 ? 5.118 -13.368 -1.677 1.00 98.94 224 ALA A CA 1
ATOM 1813 C C . ALA A 1 224 ? 4.645 -14.563 -0.834 1.00 98.94 224 ALA A C 1
ATOM 1815 O O . ALA A 1 224 ? 3.755 -15.311 -1.248 1.00 98.94 224 ALA A O 1
ATOM 1816 N N . TYR A 1 225 ? 5.189 -14.702 0.381 1.00 98.94 225 TYR A N 1
ATOM 1817 C CA . TYR A 1 225 ? 4.895 -15.819 1.279 1.00 98.94 225 TYR A CA 1
ATOM 1818 C C . TYR A 1 225 ? 3.424 -15.871 1.698 1.00 98.94 225 TYR A C 1
ATOM 1820 O O . TYR A 1 225 ? 2.757 -16.885 1.504 1.00 98.94 225 TYR A O 1
ATOM 1828 N N . GLN A 1 226 ? 2.887 -14.769 2.229 1.00 98.88 226 GLN A N 1
ATOM 1829 C CA . GLN A 1 226 ? 1.537 -14.716 2.808 1.00 98.88 226 GLN A CA 1
ATOM 1830 C C . GLN A 1 226 ? 0.409 -14.889 1.776 1.00 98.88 226 GLN A C 1
ATOM 1832 O O . GLN A 1 226 ? -0.762 -15.036 2.156 1.00 98.88 226 GLN A O 1
ATOM 1837 N N . ASN A 1 227 ? 0.744 -14.843 0.482 1.00 98.94 227 ASN A N 1
ATOM 1838 C CA . ASN A 1 227 ? -0.187 -15.048 -0.624 1.00 98.94 227 ASN A CA 1
ATOM 1839 C C . ASN A 1 227 ? 0.166 -16.251 -1.509 1.00 98.94 227 ASN A C 1
ATOM 1841 O O . ASN A 1 227 ? -0.605 -16.563 -2.410 1.00 98.94 227 ASN A O 1
ATOM 1845 N N . GLY A 1 228 ? 1.277 -16.948 -1.245 1.00 98.69 228 GLY A N 1
ATOM 1846 C CA . GLY A 1 228 ? 1.725 -18.072 -2.065 1.00 98.69 228 GLY A CA 1
ATOM 1847 C C . GLY A 1 228 ? 1.956 -17.684 -3.529 1.00 98.69 228 GLY A C 1
ATOM 1848 O O . GLY A 1 228 ? 1.610 -18.460 -4.414 1.00 98.69 228 GLY A O 1
ATOM 1849 N N . THR A 1 229 ? 2.526 -16.504 -3.786 1.00 98.94 229 THR A N 1
ATOM 1850 C CA . THR A 1 229 ? 2.741 -15.941 -5.133 1.00 98.94 229 THR A CA 1
ATOM 1851 C C . THR A 1 229 ? 4.214 -15.637 -5.379 1.00 98.94 229 THR A C 1
ATOM 1853 O O . THR A 1 229 ? 4.952 -15.313 -4.450 1.00 98.94 229 THR A O 1
ATOM 1856 N N . TRP A 1 230 ? 4.644 -15.684 -6.639 1.00 98.94 230 TRP A N 1
ATOM 1857 C CA . TRP A 1 230 ? 5.914 -15.089 -7.050 1.00 98.94 230 TRP A CA 1
ATOM 1858 C C . TRP A 1 230 ? 5.844 -13.560 -6.951 1.00 98.94 230 TRP A C 1
ATOM 1860 O O . TRP A 1 230 ? 4.784 -12.972 -7.185 1.00 98.94 230 TRP A O 1
ATOM 1870 N N . VAL A 1 231 ? 6.972 -12.918 -6.644 1.00 99.00 231 VAL A N 1
ATOM 1871 C CA . VAL A 1 231 ? 7.141 -11.457 -6.721 1.00 99.00 231 VAL A CA 1
ATOM 1872 C C . VAL A 1 231 ? 8.422 -11.149 -7.491 1.00 99.00 231 VAL A C 1
ATOM 1874 O O . VAL A 1 231 ? 9.472 -11.722 -7.205 1.00 99.00 231 VAL A O 1
ATOM 1877 N N . VAL A 1 232 ? 8.329 -10.249 -8.466 1.00 98.94 232 VAL A N 1
ATOM 1878 C CA . VAL A 1 232 ? 9.446 -9.780 -9.294 1.00 98.94 232 VAL A CA 1
ATOM 1879 C C . VAL A 1 232 ? 9.581 -8.277 -9.074 1.00 98.94 232 VAL A C 1
ATOM 1881 O O . VAL A 1 232 ? 8.843 -7.493 -9.670 1.00 98.94 232 VAL A O 1
ATOM 1884 N N . GLY A 1 233 ? 10.471 -7.897 -8.157 1.00 98.88 233 GLY A N 1
ATOM 1885 C CA . GLY A 1 233 ? 10.750 -6.509 -7.795 1.00 98.88 233 GLY A CA 1
ATOM 1886 C C . GLY A 1 233 ? 11.920 -5.961 -8.603 1.00 98.88 233 GLY A C 1
ATOM 1887 O O . GLY A 1 233 ? 13.009 -6.527 -8.546 1.00 98.88 233 GLY A O 1
ATOM 1888 N N . VAL A 1 234 ? 11.706 -4.874 -9.342 1.00 98.94 234 VAL A N 1
ATOM 1889 C CA . VAL A 1 234 ? 12.686 -4.311 -10.277 1.00 98.94 234 VAL A CA 1
ATOM 1890 C C . VAL A 1 234 ? 12.869 -2.823 -10.043 1.00 98.94 234 VAL A C 1
ATOM 1892 O O . VAL A 1 234 ? 11.918 -2.041 -10.074 1.00 98.94 234 VAL A O 1
ATOM 1895 N N . ALA A 1 235 ? 14.114 -2.437 -9.819 1.00 98.81 235 ALA A N 1
ATOM 1896 C CA . ALA A 1 235 ? 14.483 -1.098 -9.419 1.00 98.81 235 ALA A CA 1
ATOM 1897 C C . ALA A 1 235 ? 15.001 -0.254 -10.571 1.00 98.81 235 ALA A C 1
ATOM 1899 O O . ALA A 1 235 ? 15.692 -0.751 -11.462 1.00 98.81 235 ALA A O 1
ATOM 1900 N N . LYS A 1 236 ? 14.764 1.052 -10.472 1.00 98.75 236 LYS A N 1
ATOM 1901 C CA . LYS A 1 236 ? 15.684 2.045 -11.014 1.00 98.75 236 LYS A CA 1
ATOM 1902 C C . LYS A 1 236 ? 16.534 2.573 -9.857 1.00 98.75 236 LYS A C 1
ATOM 1904 O O . LYS A 1 236 ? 16.027 3.283 -8.987 1.00 98.75 236 LYS A O 1
ATOM 1909 N N . GLY A 1 237 ? 17.782 2.118 -9.807 1.00 94.62 237 GLY A N 1
ATOM 1910 C CA . GLY A 1 237 ? 18.712 2.329 -8.698 1.00 94.62 237 GLY A CA 1
ATOM 1911 C C . GLY A 1 237 ? 19.868 3.271 -9.032 1.00 94.62 237 GLY A C 1
ATOM 1912 O O . GLY A 1 237 ? 19.918 3.874 -10.105 1.00 94.62 237 GLY A O 1
ATOM 1913 N N . GLY A 1 238 ? 20.801 3.393 -8.087 1.00 97.19 238 GLY A N 1
ATOM 1914 C CA . GLY A 1 238 ? 21.981 4.248 -8.210 1.00 97.19 238 GLY A CA 1
ATOM 1915 C C . GLY A 1 238 ? 21.680 5.727 -7.966 1.00 97.19 238 GLY A C 1
ATOM 1916 O O . GLY A 1 238 ? 20.613 6.095 -7.468 1.00 97.19 238 GLY A O 1
ATOM 1917 N N . THR A 1 239 ? 22.644 6.588 -8.295 1.00 98.06 239 THR A N 1
ATOM 1918 C CA . THR A 1 239 ? 22.540 8.039 -8.073 1.00 98.06 239 THR A CA 1
ATOM 1919 C C . THR A 1 239 ? 22.003 8.753 -9.306 1.00 98.06 239 THR A C 1
ATOM 1921 O O . THR A 1 239 ? 22.706 8.956 -10.299 1.00 98.06 239 THR A O 1
ATOM 1924 N N . GLU A 1 240 ? 20.749 9.180 -9.222 1.00 98.19 240 GLU A N 1
ATOM 1925 C CA . GLU A 1 240 ? 20.053 9.910 -10.277 1.00 98.19 240 GLU A CA 1
ATOM 1926 C C . GLU A 1 240 ? 19.837 11.357 -9.842 1.00 98.19 240 GLU A C 1
ATOM 1928 O O . GLU A 1 240 ? 19.202 11.603 -8.816 1.00 98.19 240 GLU A O 1
ATOM 1933 N N . GLU A 1 241 ? 20.375 12.315 -10.601 1.00 97.75 241 GLU A N 1
ATOM 1934 C CA . GLU A 1 241 ? 20.253 13.749 -10.302 1.00 97.75 241 GLU A CA 1
ATOM 1935 C C . GLU A 1 241 ? 20.710 14.098 -8.870 1.00 97.75 241 GLU A C 1
ATOM 1937 O O . GLU A 1 241 ? 20.092 14.894 -8.165 1.00 97.75 241 GLU A O 1
ATOM 1942 N N . GLY A 1 242 ? 21.782 13.440 -8.412 1.00 96.88 242 GLY A N 1
ATOM 1943 C CA . GLY A 1 242 ? 22.337 13.601 -7.064 1.00 96.88 242 GLY A CA 1
ATOM 1944 C C . GLY A 1 242 ? 21.575 12.875 -5.947 1.00 96.88 242 GLY A C 1
ATOM 1945 O O . GLY A 1 242 ? 21.972 12.989 -4.790 1.00 96.88 242 GLY A O 1
ATOM 1946 N N . VAL A 1 243 ? 20.517 12.116 -6.262 1.00 97.44 243 VAL A N 1
ATOM 1947 C CA . VAL A 1 243 ? 19.712 11.373 -5.278 1.00 97.44 243 VAL A CA 1
ATOM 1948 C C . VAL A 1 243 ? 19.996 9.867 -5.381 1.00 97.44 243 VAL A C 1
ATOM 1950 O O . VAL A 1 243 ? 19.622 9.251 -6.384 1.00 97.44 243 VAL A O 1
ATOM 1953 N N . PRO A 1 244 ? 20.629 9.246 -4.368 1.00 96.88 244 PRO A N 1
ATOM 1954 C CA . PRO A 1 244 ? 20.889 7.811 -4.360 1.00 96.88 244 PRO A CA 1
ATOM 1955 C C . PRO A 1 244 ? 19.606 7.020 -4.061 1.00 96.88 244 PRO A C 1
ATOM 1957 O O . PRO A 1 244 ? 18.859 7.338 -3.129 1.00 96.88 244 PRO A O 1
ATOM 1960 N N . SER A 1 245 ? 19.350 5.979 -4.854 1.00 97.19 245 SER A N 1
ATOM 1961 C CA . SER A 1 245 ? 18.174 5.112 -4.736 1.00 97.19 245 SER A CA 1
ATOM 1962 C C . SER A 1 245 ? 18.547 3.639 -4.608 1.00 97.19 245 SER A C 1
ATOM 1964 O O . SER A 1 245 ? 19.511 3.164 -5.207 1.00 97.19 245 SER A O 1
ATOM 1966 N N . VAL A 1 246 ? 17.730 2.901 -3.857 1.00 97.06 246 VAL A N 1
ATOM 1967 C CA . VAL A 1 246 ? 17.832 1.449 -3.703 1.00 97.06 246 VAL A CA 1
ATOM 1968 C C . VAL A 1 246 ? 17.697 0.785 -5.074 1.00 97.06 246 VAL A C 1
ATOM 1970 O O . VAL A 1 246 ? 16.665 0.922 -5.730 1.00 97.06 246 VAL A O 1
ATOM 1973 N N . ALA A 1 247 ? 18.735 0.051 -5.471 1.00 94.69 247 ALA A N 1
ATOM 1974 C CA . ALA A 1 247 ? 18.732 -0.878 -6.593 1.00 94.69 247 ALA A CA 1
ATOM 1975 C C . ALA A 1 247 ? 18.095 -2.205 -6.134 1.00 94.69 247 ALA A C 1
ATOM 1977 O O . ALA A 1 247 ? 16.882 -2.284 -6.001 1.00 94.69 247 ALA A O 1
ATOM 1978 N N . ASP A 1 248 ? 18.877 -3.206 -5.731 1.00 96.25 248 ASP A N 1
ATOM 1979 C CA . ASP A 1 248 ? 18.397 -4.385 -4.986 1.00 96.25 248 ASP A CA 1
ATOM 1980 C C . ASP A 1 248 ? 17.224 -5.149 -5.633 1.00 96.25 248 ASP A C 1
ATOM 1982 O O . ASP A 1 248 ? 16.345 -5.673 -4.943 1.00 96.25 248 ASP A O 1
ATOM 1986 N N . SER A 1 249 ? 17.184 -5.193 -6.968 1.00 98.81 249 SER A N 1
ATOM 1987 C CA . SER A 1 249 ? 16.148 -5.932 -7.699 1.00 98.81 249 SER A CA 1
ATOM 1988 C C . SER A 1 249 ? 16.190 -7.417 -7.345 1.00 98.81 249 SER A C 1
ATOM 1990 O O . SER A 1 249 ? 17.264 -7.992 -7.157 1.00 98.81 249 SER A O 1
ATOM 1992 N N . MET A 1 250 ? 15.030 -8.066 -7.257 1.00 98.81 250 MET A N 1
ATOM 1993 C CA . MET A 1 250 ? 14.941 -9.451 -6.802 1.00 98.81 250 MET A CA 1
ATOM 1994 C C . MET A 1 250 ? 13.760 -10.222 -7.387 1.00 98.81 250 MET A C 1
ATOM 1996 O O . MET A 1 250 ? 12.674 -9.686 -7.609 1.00 98.81 250 MET A O 1
ATOM 2000 N N . ILE A 1 251 ? 13.971 -11.526 -7.567 1.00 98.94 251 ILE A N 1
ATOM 2001 C CA . ILE A 1 251 ? 12.918 -12.503 -7.852 1.00 98.94 251 ILE A CA 1
ATOM 2002 C C . ILE A 1 251 ? 12.715 -13.343 -6.594 1.00 98.94 251 ILE A C 1
ATOM 2004 O O . ILE A 1 251 ? 13.662 -13.928 -6.058 1.00 98.94 251 ILE A O 1
ATOM 2008 N N . ILE A 1 252 ? 11.473 -13.403 -6.122 1.00 98.94 252 ILE A N 1
ATOM 2009 C CA . ILE A 1 252 ? 11.093 -14.027 -4.857 1.00 98.94 252 ILE A CA 1
ATOM 2010 C C . ILE A 1 252 ? 10.077 -15.130 -5.123 1.00 98.94 252 ILE A C 1
ATOM 2012 O O . ILE A 1 252 ? 9.043 -14.913 -5.758 1.00 98.94 252 ILE A O 1
ATOM 2016 N N . ALA A 1 253 ? 10.373 -16.319 -4.609 1.00 98.94 253 ALA A N 1
ATOM 2017 C CA . ALA A 1 253 ? 9.501 -17.478 -4.710 1.00 98.94 253 ALA A CA 1
ATOM 2018 C C . ALA A 1 253 ? 8.270 -17.363 -3.786 1.00 98.94 253 ALA A C 1
ATOM 2020 O O . ALA A 1 253 ? 8.342 -16.688 -2.759 1.00 98.94 253 ALA A O 1
ATOM 2021 N N . PRO A 1 254 ? 7.194 -18.136 -4.037 1.00 98.81 254 PRO A N 1
ATOM 2022 C CA . PRO A 1 254 ? 6.023 -18.244 -3.156 1.00 98.81 254 PRO A CA 1
ATOM 2023 C C . PRO A 1 254 ? 6.315 -18.612 -1.698 1.00 98.81 254 PRO A C 1
ATOM 2025 O O . PRO A 1 254 ? 5.476 -18.421 -0.828 1.00 98.81 254 PRO A O 1
ATOM 2028 N N . SER A 1 255 ? 7.503 -19.150 -1.415 1.00 98.62 255 SER A N 1
ATOM 2029 C CA . SER A 1 255 ? 7.978 -19.420 -0.053 1.00 98.62 255 SER A CA 1
ATOM 2030 C C . SER A 1 255 ? 8.464 -18.172 0.696 1.00 98.62 255 SER A C 1
ATOM 2032 O O . SER A 1 255 ? 8.797 -18.265 1.873 1.00 98.62 255 SER A O 1
ATOM 2034 N N . GLY A 1 256 ? 8.573 -17.030 0.014 1.00 98.75 256 GLY A N 1
ATOM 2035 C CA . GLY A 1 256 ? 9.245 -15.825 0.495 1.00 98.75 256 GLY A CA 1
ATOM 2036 C C . GLY A 1 256 ? 10.766 -15.848 0.316 1.00 98.75 256 GLY A C 1
ATOM 2037 O O . GLY A 1 256 ? 11.425 -14.875 0.662 1.00 98.75 256 GLY A O 1
ATOM 2038 N N . LYS A 1 257 ? 11.367 -16.920 -0.217 1.00 98.75 257 LYS A N 1
ATOM 2039 C CA . LYS A 1 257 ? 12.817 -16.965 -0.473 1.00 98.75 257 LYS A CA 1
ATOM 2040 C C . LYS A 1 257 ? 13.189 -16.129 -1.696 1.00 98.75 257 LYS A C 1
ATOM 2042 O O . LYS A 1 257 ? 12.593 -16.296 -2.758 1.00 98.75 257 LYS A O 1
ATOM 2047 N N . VAL A 1 258 ? 14.214 -15.293 -1.555 1.00 98.81 258 VAL A N 1
ATOM 2048 C CA . VAL A 1 258 ? 14.877 -14.631 -2.685 1.00 98.81 258 VAL A CA 1
ATOM 2049 C C . VAL A 1 258 ? 15.664 -15.687 -3.462 1.00 98.81 258 VAL A C 1
ATOM 2051 O O . VAL A 1 258 ? 16.488 -16.389 -2.878 1.00 98.81 258 VAL A O 1
ATOM 2054 N N . VAL A 1 259 ? 15.382 -15.834 -4.756 1.00 98.81 259 VAL A N 1
ATOM 2055 C CA . VAL A 1 259 ? 16.005 -16.853 -5.627 1.00 98.81 259 VAL A CA 1
ATOM 2056 C C . VAL A 1 259 ? 16.908 -16.260 -6.706 1.00 98.81 259 VAL A C 1
ATOM 2058 O O . VAL A 1 259 ? 17.715 -16.977 -7.290 1.00 98.81 259 VAL A O 1
ATOM 2061 N N . ALA A 1 260 ? 16.787 -14.957 -6.952 1.00 98.75 260 ALA A N 1
ATOM 2062 C CA . ALA A 1 260 ? 17.725 -14.160 -7.728 1.00 98.75 260 ALA A CA 1
ATOM 2063 C C . ALA A 1 260 ? 17.731 -12.737 -7.158 1.00 98.75 260 ALA A C 1
ATOM 2065 O O . ALA A 1 260 ? 16.676 -12.240 -6.754 1.00 98.75 260 ALA A O 1
ATOM 2066 N N . ARG A 1 261 ? 18.902 -12.098 -7.114 1.00 98.56 261 ARG A N 1
ATOM 2067 C CA . ARG A 1 261 ? 19.107 -10.755 -6.558 1.00 98.56 261 ARG A CA 1
ATOM 2068 C C . ARG A 1 261 ? 20.184 -10.035 -7.365 1.00 98.56 261 ARG A C 1
ATOM 2070 O O . ARG A 1 261 ? 21.207 -10.650 -7.658 1.00 98.56 261 ARG A O 1
ATOM 2077 N N . ALA A 1 262 ? 19.929 -8.784 -7.729 1.00 98.19 262 ALA A N 1
ATOM 2078 C CA . ALA A 1 262 ? 20.899 -7.918 -8.389 1.00 98.19 262 ALA A CA 1
ATOM 2079 C C . ALA A 1 262 ? 21.996 -7.504 -7.399 1.00 98.19 262 ALA A C 1
ATOM 2081 O O . ALA A 1 262 ? 21.727 -7.359 -6.204 1.00 98.19 262 ALA A O 1
ATOM 2082 N N . ASN A 1 263 ? 23.222 -7.326 -7.885 1.00 95.12 263 ASN A N 1
ATOM 2083 C CA . ASN A 1 263 ? 24.364 -6.958 -7.040 1.00 95.12 263 ASN A CA 1
ATOM 2084 C C . ASN A 1 263 ? 24.813 -5.507 -7.239 1.00 95.12 263 ASN A C 1
ATOM 2086 O O . ASN A 1 263 ? 25.363 -4.909 -6.317 1.00 95.12 263 ASN A O 1
ATOM 2090 N N . GLY A 1 264 ? 24.627 -4.958 -8.439 1.00 95.69 264 GLY A N 1
ATOM 2091 C CA . GLY A 1 264 ? 25.027 -3.606 -8.798 1.00 95.69 264 GLY A CA 1
ATOM 2092 C C . GLY A 1 264 ? 23.900 -2.585 -8.663 1.00 95.69 264 GLY A C 1
ATOM 2093 O O . GLY A 1 264 ? 22.759 -2.897 -8.327 1.00 95.69 264 GLY A O 1
ATOM 2094 N N . GLU A 1 265 ? 24.239 -1.338 -8.982 1.00 96.31 265 GLU A N 1
ATOM 2095 C CA . GLU A 1 265 ? 23.313 -0.196 -9.005 1.00 96.31 265 GLU A CA 1
ATOM 2096 C C . GLU A 1 265 ? 23.041 0.326 -10.428 1.00 96.31 265 GLU A C 1
ATOM 2098 O O . GLU A 1 265 ? 22.383 1.348 -10.608 1.00 96.31 265 GLU A O 1
ATOM 2103 N N . GLY A 1 266 ? 23.583 -0.361 -11.438 1.00 97.44 266 GLY A N 1
ATOM 2104 C CA . GLY A 1 266 ? 23.431 -0.042 -12.856 1.00 97.44 266 GLY A CA 1
ATOM 2105 C C . GLY A 1 266 ? 22.379 -0.901 -13.559 1.00 97.44 266 GLY A C 1
ATOM 2106 O O . GLY A 1 266 ? 21.594 -1.604 -12.916 1.00 97.44 266 GLY A O 1
ATOM 2107 N N . ASP A 1 267 ? 22.412 -0.853 -14.893 1.00 98.62 267 ASP A N 1
ATOM 2108 C CA . ASP A 1 267 ? 21.658 -1.770 -15.752 1.00 98.62 267 ASP A CA 1
ATOM 2109 C C . ASP A 1 267 ? 22.140 -3.203 -15.496 1.00 98.62 267 ASP A C 1
ATOM 2111 O O . ASP A 1 267 ? 23.301 -3.532 -15.740 1.00 98.62 267 ASP A O 1
ATOM 2115 N N . GLU A 1 268 ? 21.257 -4.046 -14.967 1.00 98.69 268 GLU A N 1
ATOM 2116 C CA . GLU A 1 268 ? 21.566 -5.428 -14.595 1.00 98.69 268 GLU A CA 1
ATOM 2117 C C . GLU A 1 268 ? 20.341 -6.312 -14.826 1.00 98.69 268 GLU A C 1
ATOM 2119 O O . GLU A 1 268 ? 19.229 -5.995 -14.404 1.00 98.69 268 GLU A O 1
ATOM 2124 N N . LEU A 1 269 ? 20.543 -7.451 -15.485 1.00 98.81 269 LEU A N 1
ATOM 2125 C CA . LEU A 1 269 ? 19.499 -8.444 -15.685 1.00 98.81 269 LEU A CA 1
ATOM 2126 C C . LEU A 1 269 ? 19.727 -9.643 -14.762 1.00 98.81 269 LEU A C 1
ATOM 2128 O O . LEU A 1 269 ? 20.714 -10.364 -14.896 1.00 98.81 269 LEU A O 1
ATOM 2132 N N . ILE A 1 270 ? 18.760 -9.920 -13.888 1.00 98.81 270 ILE A N 1
ATOM 2133 C CA . ILE A 1 270 ? 18.704 -11.184 -13.143 1.00 98.81 270 ILE A CA 1
ATOM 2134 C C . ILE A 1 270 ? 17.589 -12.067 -13.698 1.00 98.81 270 ILE A C 1
ATOM 2136 O O . ILE A 1 270 ? 16.513 -11.579 -14.039 1.00 98.81 270 ILE A O 1
ATOM 2140 N N . VAL A 1 271 ? 17.832 -13.375 -13.786 1.00 98.88 271 VAL A N 1
ATOM 2141 C CA . VAL A 1 271 ? 16.914 -14.324 -14.432 1.00 98.88 271 VAL A CA 1
ATOM 2142 C C . VAL A 1 271 ? 16.615 -15.500 -13.517 1.00 98.88 271 VAL A C 1
ATOM 2144 O O . VAL A 1 271 ? 17.509 -16.040 -12.864 1.00 98.88 271 VAL A O 1
ATOM 2147 N N . HIS A 1 272 ? 15.358 -15.942 -13.504 1.00 98.81 272 HIS A N 1
ATOM 2148 C CA . HIS A 1 272 ? 14.970 -17.176 -12.834 1.00 98.81 272 HIS A CA 1
ATOM 2149 C C . HIS A 1 272 ? 13.848 -17.913 -13.571 1.00 98.81 272 HIS A C 1
ATOM 2151 O O . HIS A 1 272 ? 12.921 -17.306 -14.110 1.00 98.81 272 HIS A O 1
ATOM 2157 N N . ARG A 1 273 ? 13.903 -19.249 -13.556 1.00 98.56 273 ARG A N 1
ATOM 2158 C CA . ARG A 1 273 ? 12.842 -20.109 -14.089 1.00 98.56 273 ARG A CA 1
ATOM 2159 C C . ARG A 1 273 ? 11.809 -20.387 -13.001 1.00 98.56 273 ARG A C 1
ATOM 2161 O O . ARG A 1 273 ? 12.041 -21.196 -12.109 1.00 98.56 273 ARG A O 1
ATOM 2168 N N . CYS A 1 274 ? 10.663 -19.731 -13.092 1.00 98.69 274 CYS A N 1
ATOM 2169 C CA . CYS A 1 274 ? 9.612 -19.777 -12.086 1.00 98.69 274 CYS A CA 1
ATOM 2170 C C . CYS A 1 274 ? 8.610 -20.892 -12.414 1.00 98.69 274 CYS A C 1
ATOM 2172 O O . CYS A 1 274 ? 8.046 -20.907 -13.503 1.00 98.69 274 CYS A O 1
ATOM 2174 N N . ASP A 1 275 ? 8.369 -21.832 -11.498 1.00 98.50 275 ASP A N 1
ATOM 2175 C CA . ASP A 1 275 ? 7.214 -22.737 -11.594 1.00 98.50 275 ASP A CA 1
ATOM 2176 C C . ASP A 1 275 ? 5.975 -22.039 -11.025 1.00 98.50 275 ASP A C 1
ATOM 2178 O O . ASP A 1 275 ? 5.881 -21.814 -9.816 1.00 98.50 275 ASP A O 1
ATOM 2182 N N . LEU A 1 276 ? 5.022 -21.686 -11.885 1.00 98.56 276 LEU A N 1
ATOM 2183 C CA . LEU A 1 276 ? 3.790 -21.008 -11.484 1.00 98.56 276 LEU A CA 1
ATOM 2184 C C . LEU A 1 276 ? 2.922 -21.883 -10.566 1.00 98.56 276 LEU A C 1
ATOM 2186 O O . LEU A 1 276 ? 2.111 -21.357 -9.810 1.00 98.56 276 LEU A O 1
ATOM 2190 N N . ASP A 1 277 ? 3.129 -23.203 -10.559 1.00 98.25 277 ASP A N 1
ATOM 2191 C CA . ASP A 1 277 ? 2.427 -24.113 -9.654 1.00 98.25 277 ASP A CA 1
ATOM 2192 C C . ASP A 1 277 ? 3.051 -24.179 -8.248 1.00 98.25 277 ASP A C 1
ATOM 2194 O O . ASP A 1 277 ? 2.426 -24.718 -7.331 1.00 98.25 277 ASP A O 1
ATOM 2198 N N . ALA A 1 278 ? 4.228 -23.578 -8.021 1.00 97.69 278 ALA A N 1
ATOM 2199 C CA . ALA A 1 278 ? 4.922 -23.613 -6.727 1.00 97.69 278 ALA A CA 1
ATOM 2200 C C . ALA A 1 278 ? 4.105 -22.990 -5.575 1.00 97.69 278 ALA A C 1
ATOM 2202 O O . ALA A 1 278 ? 4.261 -23.374 -4.414 1.00 97.69 278 ALA A O 1
ATOM 2203 N N . GLY A 1 279 ? 3.200 -22.058 -5.890 1.00 97.56 279 GLY A N 1
ATOM 2204 C CA . GLY A 1 279 ? 2.287 -21.439 -4.928 1.00 97.56 279 GLY A CA 1
ATOM 2205 C C . GLY A 1 279 ? 1.171 -22.360 -4.428 1.00 97.56 279 GLY A C 1
ATOM 2206 O O . GLY A 1 279 ? 0.647 -22.161 -3.329 1.00 97.56 279 GLY A O 1
ATOM 2207 N N . LYS A 1 280 ? 0.821 -23.405 -5.193 1.00 97.56 280 LYS A N 1
ATOM 2208 C CA . LYS A 1 280 ? -0.349 -24.261 -4.925 1.00 97.56 280 LYS A CA 1
ATOM 2209 C C . LYS A 1 280 ? -0.258 -25.004 -3.602 1.00 97.56 280 LYS A C 1
ATOM 2211 O O . LYS A 1 280 ? -1.275 -25.172 -2.934 1.00 97.56 280 LYS A O 1
ATOM 2216 N N . SER A 1 281 ? 0.940 -25.431 -3.197 1.00 96.50 281 SER A N 1
ATOM 2217 C CA . SER A 1 281 ? 1.129 -26.093 -1.900 1.00 96.50 281 SER A CA 1
ATOM 2218 C C . SER A 1 281 ? 0.662 -25.183 -0.761 1.00 96.50 281 SER A C 1
ATOM 2220 O O . SER A 1 281 ? -0.146 -25.592 0.068 1.00 96.50 281 SER A O 1
ATOM 2222 N N . TYR A 1 282 ? 1.050 -23.907 -0.788 1.00 98.38 282 TYR A N 1
ATOM 2223 C CA . TYR A 1 282 ? 0.646 -22.920 0.211 1.00 98.38 282 TYR A CA 1
ATOM 2224 C C . TYR A 1 282 ? -0.846 -22.594 0.133 1.00 98.38 282 TYR A C 1
ATOM 2226 O O . TYR A 1 282 ? -1.544 -22.669 1.144 1.00 98.38 282 TYR A O 1
ATOM 2234 N N . THR A 1 283 ? -1.357 -22.278 -1.059 1.00 98.38 283 THR A N 1
ATOM 2235 C CA . THR A 1 283 ? -2.746 -21.824 -1.248 1.00 98.38 283 THR A CA 1
ATOM 2236 C C . THR A 1 283 ? -3.784 -22.937 -1.090 1.00 98.38 283 THR A C 1
ATOM 2238 O O . THR A 1 283 ? -4.950 -22.650 -0.839 1.00 98.38 283 THR A O 1
ATOM 2241 N N . SER A 1 284 ? -3.390 -24.212 -1.168 1.00 98.00 284 SER A N 1
ATOM 2242 C CA . SER A 1 284 ? -4.274 -25.351 -0.870 1.00 98.00 284 SER A CA 1
ATOM 2243 C C . SER A 1 284 ? -4.196 -25.829 0.585 1.00 98.00 284 SER A C 1
ATOM 2245 O O . SER A 1 284 ? -5.143 -26.468 1.055 1.00 98.00 284 SER A O 1
ATOM 2247 N N . THR A 1 285 ? -3.129 -25.481 1.320 1.00 97.88 285 THR A N 1
ATOM 2248 C CA . THR A 1 285 ? -2.883 -25.927 2.704 1.00 97.88 285 THR A CA 1
ATOM 2249 C C . THR A 1 285 ? -2.876 -24.762 3.706 1.00 97.88 285 THR A C 1
ATOM 2251 O O . THR A 1 285 ? -3.951 -24.330 4.130 1.00 97.88 285 THR A O 1
ATOM 2254 N N . THR A 1 286 ? -1.702 -24.250 4.096 1.00 97.81 286 THR A N 1
ATOM 2255 C CA . THR A 1 286 ? -1.483 -23.213 5.122 1.00 97.81 286 THR A CA 1
ATOM 2256 C C . THR A 1 286 ? -2.271 -21.938 4.840 1.00 97.81 286 THR A C 1
ATOM 2258 O O . THR A 1 286 ? -2.858 -21.351 5.744 1.00 97.81 286 THR A O 1
ATOM 2261 N N . PHE A 1 287 ? -2.336 -21.533 3.573 1.00 98.62 287 PHE A N 1
ATOM 2262 C CA . PHE A 1 287 ? -2.985 -20.311 3.107 1.00 98.62 287 PHE A CA 1
ATOM 2263 C C . PHE A 1 287 ? -4.205 -20.598 2.233 1.00 98.62 287 PHE A C 1
ATOM 2265 O O . PHE A 1 287 ? -4.542 -19.820 1.345 1.00 98.62 287 PHE A O 1
ATOM 2272 N N . ASN A 1 288 ? -4.917 -21.692 2.513 1.00 98.69 288 ASN A N 1
ATOM 2273 C CA . ASN A 1 288 ? -6.240 -21.910 1.942 1.00 98.69 288 ASN A CA 1
ATOM 2274 C C . ASN A 1 288 ? -7.235 -20.870 2.473 1.00 98.69 288 ASN A C 1
ATOM 2276 O O . ASN A 1 288 ? -7.825 -21.024 3.545 1.00 98.69 288 ASN A O 1
ATOM 2280 N N . PHE A 1 289 ? -7.406 -19.781 1.722 1.00 98.69 289 PHE A N 1
ATOM 2281 C CA . PHE A 1 289 ? -8.193 -18.631 2.163 1.00 98.69 289 PHE A CA 1
ATOM 2282 C C . PHE A 1 289 ? -9.653 -18.969 2.436 1.00 98.69 289 PHE A C 1
ATOM 2284 O O . PHE A 1 289 ? -10.188 -18.485 3.431 1.00 98.69 289 PHE A O 1
ATOM 2291 N N . ALA A 1 290 ? -10.268 -19.810 1.601 1.00 98.50 290 ALA A N 1
ATOM 2292 C CA . ALA A 1 290 ? -11.659 -20.223 1.767 1.00 98.50 290 ALA A CA 1
ATOM 2293 C C . ALA A 1 290 ? -11.876 -21.010 3.070 1.00 98.50 290 ALA A C 1
ATOM 2295 O O . ALA A 1 290 ? -12.929 -20.901 3.689 1.00 98.50 290 ALA A O 1
ATOM 2296 N N . ARG A 1 291 ? -10.869 -21.772 3.513 1.00 98.44 291 ARG A N 1
ATOM 2297 C CA . ARG A 1 291 ? -10.931 -22.547 4.757 1.00 98.44 291 ARG A CA 1
ATOM 2298 C C . ARG A 1 291 ? -10.634 -21.700 6.001 1.00 98.44 291 ARG A C 1
ATOM 2300 O O . ARG A 1 291 ? -11.299 -21.857 7.028 1.00 98.44 291 ARG A O 1
ATOM 2307 N N . HIS A 1 292 ? -9.632 -20.823 5.924 1.00 98.62 292 HIS A N 1
ATOM 2308 C CA . HIS A 1 292 ? -9.004 -20.251 7.124 1.00 98.62 292 HIS A CA 1
ATOM 2309 C C . HIS A 1 292 ? -9.369 -18.799 7.419 1.00 98.62 292 HIS A C 1
ATOM 2311 O O . HIS A 1 292 ? -9.342 -18.402 8.582 1.00 98.62 292 HIS A O 1
ATOM 2317 N N . ARG A 1 293 ? -9.695 -17.980 6.411 1.00 98.62 293 ARG A N 1
ATOM 2318 C CA . ARG A 1 293 ? -9.976 -16.556 6.658 1.00 98.62 293 ARG A CA 1
ATOM 2319 C C . ARG A 1 293 ? -11.297 -16.379 7.415 1.00 98.62 293 ARG A C 1
ATOM 2321 O O . ARG A 1 293 ? -12.218 -17.186 7.290 1.00 98.62 293 ARG A O 1
ATOM 2328 N N . ARG A 1 294 ? -11.376 -15.289 8.181 1.00 98.44 294 ARG A N 1
ATOM 2329 C CA . ARG A 1 294 ? -12.564 -14.819 8.913 1.00 98.44 294 ARG A CA 1
ATOM 2330 C C . ARG A 1 294 ? -12.838 -13.356 8.543 1.00 98.44 294 ARG A C 1
ATOM 2332 O O . ARG A 1 294 ? -12.435 -12.462 9.286 1.00 98.44 294 ARG A O 1
ATOM 2339 N N . PRO A 1 295 ? -13.396 -13.075 7.346 1.00 98.19 295 PRO A N 1
ATOM 2340 C CA . PRO A 1 295 ? -13.601 -11.703 6.868 1.00 98.19 295 PRO A CA 1
ATOM 2341 C C . PRO A 1 295 ? -14.383 -10.810 7.843 1.00 98.19 295 PRO A C 1
ATOM 2343 O O . PRO A 1 295 ? -14.124 -9.612 7.919 1.00 98.19 295 PRO A O 1
ATOM 2346 N N . GLU A 1 296 ? -15.283 -11.389 8.636 1.00 97.62 296 GLU A N 1
ATOM 2347 C CA . GLU A 1 296 ? -16.042 -10.714 9.687 1.00 97.62 296 GLU A CA 1
ATOM 2348 C C . GLU A 1 296 ? -15.165 -10.075 10.774 1.00 97.62 296 GLU A C 1
ATOM 2350 O O . GLU A 1 296 ? -15.584 -9.093 11.383 1.00 97.62 296 GLU A O 1
ATOM 2355 N N . ALA A 1 297 ? -13.947 -10.584 10.982 1.00 97.81 297 ALA A N 1
ATOM 2356 C CA . ALA A 1 297 ? -13.002 -10.063 11.964 1.00 97.81 297 ALA A CA 1
ATOM 2357 C C . ALA A 1 297 ? -12.119 -8.929 11.416 1.00 97.81 297 ALA A C 1
ATOM 2359 O O . ALA A 1 297 ? -11.439 -8.260 12.189 1.00 97.81 297 ALA A O 1
ATOM 2360 N N . TYR A 1 298 ? -12.091 -8.707 10.096 1.00 97.81 298 TYR A N 1
ATOM 2361 C CA . TYR A 1 298 ? -11.139 -7.785 9.459 1.00 97.81 298 TYR A CA 1
ATOM 2362 C C . TYR A 1 298 ? -11.810 -6.546 8.856 1.00 97.81 298 TYR A C 1
ATOM 2364 O O . TYR A 1 298 ? -11.187 -5.833 8.074 1.00 97.81 298 TYR A O 1
ATOM 2372 N N . LYS A 1 299 ? -13.065 -6.265 9.235 1.00 97.31 299 LYS A N 1
ATOM 2373 C CA . LYS A 1 299 ? -13.834 -5.101 8.758 1.00 97.31 299 LYS A CA 1
ATOM 2374 C C . LYS A 1 299 ? -13.094 -3.775 8.937 1.00 97.31 299 LYS A C 1
ATOM 2376 O O . LYS A 1 299 ? -13.165 -2.907 8.073 1.00 97.31 299 LYS A O 1
ATOM 2381 N N . LEU A 1 300 ? -12.314 -3.662 10.014 1.00 96.94 300 LEU A N 1
ATOM 2382 C CA . LEU A 1 300 ? -11.552 -2.459 10.335 1.00 96.94 300 LEU A CA 1
ATOM 2383 C C . LEU A 1 300 ? -10.593 -2.035 9.212 1.00 96.94 300 LEU A C 1
ATOM 2385 O O . LEU A 1 300 ? -10.406 -0.838 9.021 1.00 96.94 300 LEU A O 1
ATOM 2389 N N . ILE A 1 301 ? -10.048 -2.998 8.452 1.00 98.12 301 ILE A N 1
ATOM 2390 C CA . ILE A 1 301 ? -9.140 -2.753 7.317 1.00 98.12 301 ILE A CA 1
ATOM 2391 C C . ILE A 1 301 ? -9.824 -1.905 6.234 1.00 98.12 301 ILE A C 1
ATOM 2393 O O . ILE A 1 301 ? -9.174 -1.108 5.571 1.00 98.12 301 ILE A O 1
ATOM 2397 N N . THR A 1 302 ? -11.137 -2.067 6.049 1.00 96.69 302 THR A N 1
ATOM 2398 C CA . THR A 1 302 ? -11.910 -1.354 5.018 1.00 96.69 302 THR A CA 1
ATOM 2399 C C . THR A 1 302 ? -12.747 -0.199 5.564 1.00 96.69 302 THR A C 1
ATOM 2401 O O . THR A 1 302 ? -13.245 0.606 4.786 1.00 96.69 302 THR A O 1
ATOM 2404 N N . GLU A 1 303 ? -12.941 -0.121 6.882 1.00 95.69 303 GLU A N 1
ATOM 2405 C CA . GLU A 1 303 ? -13.780 0.901 7.527 1.00 95.69 303 GLU A CA 1
ATOM 2406 C C . GLU A 1 303 ? -12.989 2.129 7.994 1.00 95.69 303 GLU A C 1
ATOM 2408 O O . GLU A 1 303 ? -13.545 3.225 8.063 1.00 95.69 303 GLU A O 1
ATOM 2413 N N . ARG A 1 304 ? -11.706 1.970 8.345 1.00 94.00 304 ARG A N 1
ATOM 2414 C CA . ARG A 1 304 ? -10.867 3.059 8.863 1.00 94.00 304 ARG A CA 1
ATOM 2415 C C . ARG A 1 304 ? -9.648 3.284 7.980 1.00 94.00 304 ARG A C 1
ATOM 2417 O O . ARG A 1 304 ? -9.038 2.337 7.506 1.00 94.00 304 ARG A O 1
ATOM 2424 N N . VAL A 1 305 ? -9.266 4.553 7.832 1.00 94.38 305 VAL A N 1
ATOM 2425 C CA . VAL A 1 305 ? -8.018 4.951 7.159 1.00 94.38 305 VAL A CA 1
ATOM 2426 C C . VAL A 1 305 ? -6.874 5.110 8.166 1.00 94.38 305 VAL A C 1
ATOM 2428 O O . VAL A 1 305 ? -5.758 4.677 7.909 1.00 94.38 305 VAL A O 1
ATOM 2431 N N . GLY A 1 306 ? -7.148 5.725 9.323 1.00 94.00 306 GLY A N 1
ATOM 2432 C CA . GLY A 1 306 ? -6.169 5.969 10.386 1.00 94.00 306 GLY A CA 1
ATOM 2433 C C . GLY A 1 306 ? -6.463 5.193 11.670 1.00 94.00 306 GLY A C 1
ATOM 2434 O O . GLY A 1 306 ? -7.572 4.693 11.883 1.00 94.00 306 GLY A O 1
ATOM 2435 N N . ALA A 1 307 ? -5.462 5.123 12.548 1.00 94.56 307 ALA A N 1
ATOM 2436 C CA . ALA A 1 307 ? -5.620 4.552 13.878 1.00 94.56 307 ALA A CA 1
ATOM 2437 C C . ALA A 1 307 ? -6.475 5.472 14.765 1.00 94.56 307 ALA A C 1
ATOM 2439 O O . ALA A 1 307 ? -6.259 6.679 14.822 1.00 94.56 307 ALA A O 1
ATOM 2440 N N . ILE A 1 308 ? -7.434 4.877 15.472 1.00 91.06 308 ILE A N 1
ATOM 2441 C CA . ILE A 1 308 ? -8.171 5.523 16.561 1.00 91.06 308 ILE A CA 1
ATOM 2442 C C . ILE A 1 308 ? -7.941 4.646 17.778 1.00 91.06 308 ILE A C 1
ATOM 2444 O O . ILE A 1 308 ? -8.303 3.463 17.757 1.00 91.06 308 ILE A O 1
ATOM 2448 N N . GLU A 1 309 ? -7.311 5.219 18.796 1.00 88.50 309 GLU A N 1
ATOM 2449 C CA . GLU A 1 309 ? -7.018 4.513 20.036 1.00 88.50 309 GLU A CA 1
ATOM 2450 C C . GLU A 1 309 ? -8.318 4.070 20.726 1.00 88.50 309 GLU A C 1
ATOM 2452 O O . GLU A 1 309 ? -9.336 4.771 20.654 1.00 88.50 309 GLU A O 1
ATOM 2457 N N . PRO A 1 310 ? -8.324 2.901 21.389 1.00 84.06 310 PRO A N 1
ATOM 2458 C CA . PRO A 1 310 ? -9.409 2.541 22.288 1.00 84.06 310 PRO A CA 1
ATOM 2459 C C . PRO A 1 310 ? -9.625 3.642 23.338 1.00 84.06 310 PRO A C 1
ATOM 2461 O O . PRO A 1 310 ? -8.654 4.271 23.765 1.00 84.06 310 PRO A O 1
ATOM 2464 N N . PRO A 1 311 ? -10.871 3.878 23.789 1.00 77.75 311 PRO A N 1
ATOM 2465 C CA . PRO A 1 311 ? -11.109 4.830 24.864 1.00 77.75 311 PRO A CA 1
ATOM 2466 C C . PRO A 1 311 ? -10.310 4.427 26.116 1.00 77.75 311 PRO A C 1
ATOM 2468 O O . PRO A 1 311 ? -10.116 3.230 26.359 1.00 77.75 311 PRO A O 1
ATOM 2471 N N . PRO A 1 312 ? -9.857 5.400 26.928 1.00 77.81 312 PRO A N 1
ATOM 2472 C CA . PRO A 1 312 ? -9.140 5.103 28.159 1.00 77.81 312 PRO A CA 1
ATOM 2473 C C . PRO A 1 312 ? -10.004 4.257 29.099 1.00 77.81 312 PRO A C 1
ATOM 2475 O O . PRO A 1 312 ? -11.235 4.350 29.098 1.00 77.81 312 PRO A O 1
ATOM 2478 N N . ALA A 1 313 ? -9.352 3.439 29.926 1.00 82.75 313 ALA A N 1
ATOM 2479 C CA . ALA A 1 313 ? -10.041 2.681 30.960 1.00 82.75 313 ALA A CA 1
ATOM 2480 C C . ALA A 1 313 ? -10.817 3.635 31.883 1.00 82.75 313 ALA A C 1
ATOM 2482 O O . ALA A 1 313 ? -10.310 4.683 32.284 1.00 82.75 313 ALA A O 1
ATOM 2483 N N . THR A 1 314 ? -12.045 3.258 32.225 1.00 87.00 314 THR A N 1
ATOM 2484 C CA . THR A 1 314 ? -12.893 4.018 33.147 1.00 87.00 314 THR A CA 1
ATOM 2485 C C . THR A 1 314 ? -13.235 3.172 34.365 1.00 87.00 314 THR A C 1
ATOM 2487 O O . THR A 1 314 ? -13.160 1.943 34.327 1.00 87.00 314 THR A O 1
ATOM 2490 N N . VAL A 1 315 ? -13.582 3.834 35.466 1.00 88.94 315 VAL A N 1
ATOM 2491 C CA . VAL A 1 315 ? -13.955 3.194 36.730 1.00 88.94 315 VAL A CA 1
ATOM 2492 C C . VAL A 1 315 ? -15.378 3.605 37.086 1.00 88.94 315 VAL A C 1
ATOM 2494 O O . VAL A 1 315 ? -15.692 4.797 37.109 1.00 88.94 315 VAL A O 1
ATOM 2497 N N . ALA A 1 316 ? -16.235 2.630 37.377 1.00 91.69 316 ALA A N 1
ATOM 2498 C CA . ALA A 1 316 ? -17.559 2.899 37.922 1.00 91.69 316 ALA A CA 1
ATOM 2499 C C . ALA A 1 316 ? -17.445 3.318 39.397 1.00 91.69 316 ALA A C 1
ATOM 2501 O O . ALA A 1 316 ? -16.707 2.708 40.171 1.00 91.69 316 ALA A O 1
ATOM 2502 N N . PHE A 1 317 ? -18.180 4.351 39.795 1.00 94.12 317 PHE A N 1
ATOM 2503 C CA . PHE A 1 317 ? -18.277 4.808 41.178 1.00 94.12 317 PHE A CA 1
ATOM 2504 C C . PHE A 1 317 ? -19.746 4.994 41.553 1.00 94.12 317 PHE A C 1
ATOM 2506 O O . PHE A 1 317 ? -20.494 5.635 40.822 1.00 94.12 317 PHE A O 1
ATOM 2513 N N . GLU A 1 318 ? -20.150 4.452 42.696 1.00 95.94 318 GLU A N 1
ATOM 2514 C CA . GLU A 1 318 ? -21.486 4.620 43.265 1.00 95.94 318 GLU A CA 1
ATOM 2515 C C . GLU A 1 318 ? -21.354 4.851 44.771 1.00 95.94 318 GLU A C 1
ATOM 2517 O O . GLU A 1 318 ? -20.598 4.158 45.456 1.00 95.94 318 GLU A O 1
ATOM 2522 N N . ARG A 1 319 ? -22.088 5.836 45.294 1.00 96.00 319 ARG A N 1
ATOM 2523 C CA . ARG A 1 319 ? -22.153 6.125 46.729 1.00 96.00 319 ARG A CA 1
ATOM 2524 C C . ARG A 1 319 ? -23.587 6.470 47.112 1.00 96.00 319 ARG A C 1
ATOM 2526 O O . ARG A 1 319 ? -24.206 7.294 46.441 1.00 96.00 319 ARG A O 1
ATOM 2533 N N . SER A 1 320 ? -24.099 5.832 48.163 1.00 97.50 320 SER A N 1
ATOM 2534 C CA . SER A 1 320 ? -25.476 6.000 48.641 1.00 97.50 320 SER A CA 1
ATOM 2535 C C . SER A 1 320 ? -25.507 6.430 50.097 1.00 97.50 320 SER A C 1
ATOM 2537 O O . SER A 1 320 ? -24.707 5.951 50.899 1.00 97.50 320 SER A O 1
ATOM 2539 N N . HIS A 1 321 ? -26.479 7.275 50.427 1.00 98.00 321 HIS A N 1
ATOM 2540 C CA . HIS A 1 321 ? -26.724 7.776 51.774 1.00 98.00 321 HIS A CA 1
ATOM 2541 C C . HIS A 1 321 ? -28.226 7.881 52.010 1.00 98.00 321 HIS A C 1
ATOM 2543 O O . HIS A 1 321 ? -28.945 8.364 51.131 1.00 98.00 321 HIS A O 1
ATOM 2549 N N . ASP A 1 322 ? -28.696 7.452 53.178 1.00 97.62 322 ASP A N 1
ATOM 2550 C CA . ASP A 1 322 ? -30.117 7.452 53.519 1.00 97.62 322 ASP A CA 1
ATOM 2551 C C . ASP A 1 322 ? -30.433 8.155 54.842 1.00 97.62 322 ASP A C 1
ATOM 2553 O O . ASP A 1 322 ? -29.576 8.326 55.710 1.00 97.62 322 ASP A O 1
ATOM 2557 N N . ILE A 1 323 ? -31.682 8.604 54.969 1.00 98.19 323 ILE A N 1
ATOM 2558 C CA . ILE A 1 323 ? -32.227 9.191 56.192 1.00 98.19 323 ILE A CA 1
ATOM 2559 C C . ILE A 1 323 ? -33.728 8.899 56.303 1.00 98.19 323 ILE A C 1
ATOM 2561 O O . ILE A 1 323 ? -34.445 8.847 55.301 1.00 98.19 323 ILE A O 1
ATOM 2565 N N . LEU A 1 324 ? -34.221 8.733 57.533 1.00 98.19 324 LEU A N 1
ATOM 2566 C CA . LEU A 1 324 ? -35.657 8.667 57.817 1.00 98.19 324 LEU A CA 1
ATOM 2567 C C . LEU A 1 324 ? -36.236 10.077 57.947 1.00 98.19 324 LEU A C 1
ATOM 2569 O O . LEU A 1 324 ? -35.723 10.888 58.723 1.00 98.19 324 LEU A O 1
ATOM 2573 N N . ILE A 1 325 ? -37.325 10.349 57.234 1.00 97.81 325 ILE A N 1
ATOM 2574 C CA . ILE A 1 325 ? -38.045 11.626 57.228 1.00 97.81 325 ILE A CA 1
ATOM 2575 C C . ILE A 1 325 ? -39.491 11.368 57.653 1.00 97.81 325 ILE A C 1
ATOM 2577 O O . ILE A 1 325 ? -40.155 10.500 57.093 1.00 97.81 325 ILE A O 1
ATOM 2581 N N . ASP A 1 326 ? -39.972 12.125 58.633 1.00 97.19 326 ASP A N 1
ATOM 2582 C CA . ASP A 1 326 ? -41.336 12.079 59.169 1.00 97.19 326 ASP A CA 1
ATOM 2583 C C . ASP A 1 326 ? -42.314 12.821 58.239 1.00 97.19 326 ASP A C 1
ATOM 2585 O O . ASP A 1 326 ? -42.839 13.891 58.548 1.00 97.19 326 ASP A O 1
ATOM 2589 N N . ALA A 1 327 ? -42.445 12.295 57.022 1.00 96.50 327 ALA A N 1
ATOM 2590 C CA . ALA A 1 327 ? -43.350 12.759 55.980 1.00 96.50 327 ALA A CA 1
ATOM 2591 C C . ALA A 1 327 ? -43.605 11.626 54.966 1.00 96.50 327 ALA A C 1
ATOM 2593 O O . ALA A 1 327 ? -42.718 10.789 54.748 1.00 96.50 327 ALA A O 1
ATOM 2594 N N . PRO A 1 328 ? -44.766 11.611 54.283 1.00 96.44 328 PRO A N 1
ATOM 2595 C CA . PRO A 1 328 ? -45.082 10.584 53.296 1.00 96.44 328 PRO A CA 1
ATOM 2596 C C . PRO A 1 328 ? -44.173 10.680 52.054 1.00 96.44 328 PRO A C 1
ATOM 2598 O O . PRO A 1 328 ? -43.744 11.784 51.694 1.00 96.44 328 PRO A O 1
ATOM 2601 N N . PRO A 1 329 ? -43.947 9.573 51.313 1.00 96.62 329 PRO A N 1
ATOM 2602 C CA . PRO A 1 329 ? -42.990 9.528 50.199 1.00 96.62 329 PRO A CA 1
ATOM 2603 C C . PRO A 1 329 ? -43.208 10.598 49.135 1.00 96.62 329 PRO A C 1
ATOM 2605 O O . PRO A 1 329 ? -42.253 11.145 48.587 1.00 96.62 329 PRO A O 1
ATOM 2608 N N . LYS A 1 330 ? -44.474 10.936 48.866 1.00 94.81 330 LYS A N 1
ATOM 2609 C CA . LYS A 1 330 ? -44.829 11.997 47.924 1.00 94.81 330 LYS A CA 1
ATOM 2610 C C . LYS A 1 330 ? -44.286 13.362 48.360 1.00 94.81 330 LYS A C 1
ATOM 2612 O O . LYS A 1 330 ? -43.740 14.066 47.522 1.00 94.81 330 LYS A O 1
ATOM 2617 N N . ALA A 1 331 ? -44.403 13.722 49.638 1.00 95.62 331 ALA A N 1
ATOM 2618 C CA . ALA A 1 331 ? -43.936 15.016 50.137 1.00 95.62 331 ALA A CA 1
ATOM 2619 C C . ALA A 1 331 ? -42.407 15.131 50.048 1.00 95.62 331 ALA A C 1
ATOM 2621 O O . ALA A 1 331 ? -41.883 16.163 49.629 1.00 95.62 331 ALA A O 1
ATOM 2622 N N . VAL A 1 332 ? -41.694 14.048 50.376 1.00 97.38 332 VAL A N 1
ATOM 2623 C CA . VAL A 1 332 ? -40.235 13.995 50.233 1.00 97.38 332 VAL A CA 1
ATOM 2624 C C . VAL A 1 332 ? -39.830 14.100 48.763 1.00 97.38 332 VAL A C 1
ATOM 2626 O O . VAL A 1 332 ? -38.974 14.917 48.424 1.00 97.38 332 VAL A O 1
ATOM 2629 N N . MET A 1 333 ? -40.460 13.309 47.887 1.00 96.81 333 MET A N 1
ATOM 2630 C CA . MET A 1 333 ? -40.168 13.306 46.455 1.00 96.81 333 MET A CA 1
ATOM 2631 C C . MET A 1 333 ? -40.437 14.666 45.822 1.00 96.81 333 MET A C 1
ATOM 2633 O O . MET A 1 333 ? -39.565 15.164 45.114 1.00 96.81 333 MET A O 1
ATOM 2637 N N . ASP A 1 334 ? -41.586 15.288 46.093 1.00 95.81 334 ASP A N 1
ATOM 2638 C CA . ASP A 1 334 ? -41.929 16.601 45.541 1.00 95.81 334 ASP A CA 1
ATOM 2639 C C . ASP A 1 334 ? -40.871 17.656 45.917 1.00 95.81 334 ASP A C 1
ATOM 2641 O O . ASP A 1 334 ? -40.488 18.485 45.094 1.00 95.81 334 ASP A O 1
ATOM 2645 N N . TYR A 1 335 ? -40.338 17.596 47.140 1.00 96.75 335 TYR A N 1
ATOM 2646 C CA . TYR A 1 335 ? -39.290 18.513 47.575 1.00 96.75 335 TYR A CA 1
ATOM 2647 C C . TYR A 1 335 ? -37.960 18.274 46.846 1.00 96.75 335 TYR A C 1
ATOM 2649 O O . TYR A 1 335 ? -37.404 19.209 46.270 1.00 96.75 335 TYR A O 1
ATOM 2657 N N . VAL A 1 336 ? -37.437 17.042 46.836 1.00 96.50 336 VAL A N 1
ATOM 2658 C CA . VAL A 1 336 ? -36.091 16.765 46.284 1.00 96.50 336 VAL A CA 1
ATOM 2659 C C . VAL A 1 336 ? -36.052 16.720 44.754 1.00 96.50 336 VAL A C 1
ATOM 2661 O O . VAL A 1 336 ? -34.995 16.930 44.164 1.00 96.50 336 VAL A O 1
ATOM 2664 N N . SER A 1 337 ? -37.187 16.451 44.101 1.00 96.25 337 SER A N 1
ATOM 2665 C CA . SER A 1 337 ? -37.307 16.440 42.635 1.00 96.25 337 SER A CA 1
ATOM 2666 C C . SER A 1 337 ? -37.687 17.795 42.036 1.00 96.25 337 SER A C 1
ATOM 2668 O O . SER A 1 337 ? -37.766 17.900 40.814 1.00 96.25 337 SER A O 1
ATOM 2670 N N . ASN A 1 338 ? -37.906 18.823 42.865 1.00 96.56 338 ASN A N 1
ATOM 2671 C CA . ASN A 1 338 ? -37.897 20.219 42.437 1.00 96.56 338 ASN A CA 1
ATOM 2672 C C . ASN A 1 338 ? -36.457 20.749 42.538 1.00 96.56 338 ASN A C 1
ATOM 2674 O O . ASN A 1 338 ? -35.990 20.988 43.657 1.00 96.56 338 ASN A O 1
ATOM 2678 N N . PRO A 1 339 ? -35.742 20.962 41.416 1.00 95.31 339 PRO A N 1
ATOM 2679 C CA . PRO A 1 339 ? -34.359 21.418 41.460 1.00 95.31 339 PRO A CA 1
ATOM 2680 C C . PRO A 1 339 ? -34.185 22.756 42.177 1.00 95.31 339 PRO A C 1
ATOM 2682 O O . PRO A 1 339 ? -33.135 22.985 42.765 1.00 95.31 339 PRO A O 1
ATOM 2685 N N . ASN A 1 340 ? -35.210 23.616 42.221 1.00 94.75 340 ASN A N 1
ATOM 2686 C CA . ASN A 1 340 ? -35.134 24.895 42.933 1.00 94.75 340 ASN A CA 1
ATOM 2687 C C . ASN A 1 340 ? -34.954 24.735 44.453 1.00 94.75 340 ASN A C 1
ATOM 2689 O O . ASN A 1 340 ? -34.511 25.676 45.108 1.00 94.75 340 ASN A O 1
ATOM 2693 N N . SER A 1 341 ? -35.220 23.549 45.017 1.00 95.06 341 SER A N 1
ATOM 2694 C CA . SER A 1 341 ? -34.909 23.252 46.420 1.00 95.06 341 SER A CA 1
ATOM 2695 C C . SER A 1 341 ? -33.439 22.895 46.650 1.00 95.06 341 SER A C 1
ATOM 2697 O O . SER A 1 341 ? -32.978 22.957 47.787 1.00 95.06 341 SER A O 1
ATOM 2699 N N . TRP A 1 342 ? -32.687 22.509 45.611 1.00 94.50 342 TRP A N 1
ATOM 2700 C CA . TRP A 1 342 ? -31.328 21.975 45.751 1.00 94.50 342 TRP A CA 1
ATOM 2701 C C . TRP A 1 342 ? -30.368 22.942 46.451 1.00 94.50 342 TRP A C 1
ATOM 2703 O O . TRP A 1 342 ? -29.645 22.476 47.329 1.00 94.50 342 TRP A O 1
ATOM 2713 N N . PRO A 1 343 ? -30.390 24.266 46.201 1.00 92.88 343 PRO A N 1
ATOM 2714 C CA . PRO A 1 343 ? -29.553 25.207 46.948 1.00 92.88 343 PRO A CA 1
ATOM 2715 C C . PRO A 1 343 ? -29.824 25.245 48.462 1.00 92.88 343 PRO A C 1
ATOM 2717 O O . PRO A 1 343 ? -28.969 25.694 49.222 1.00 92.88 343 PRO A O 1
ATOM 2720 N N . GLU A 1 344 ? -30.984 24.764 48.933 1.00 93.06 344 GLU A N 1
ATOM 2721 C CA . GLU A 1 344 ? -31.304 24.691 50.367 1.00 93.06 344 GLU A CA 1
ATOM 2722 C C . GLU A 1 344 ? -30.567 23.544 51.086 1.00 93.06 344 GLU A C 1
ATOM 2724 O O . GLU A 1 344 ? -30.481 23.542 52.315 1.00 93.06 344 GLU A O 1
ATOM 2729 N N . TRP A 1 345 ? -30.061 22.543 50.356 1.00 92.56 345 TRP A N 1
ATOM 2730 C CA . TRP A 1 345 ? -29.502 21.326 50.959 1.00 92.56 345 TRP A CA 1
ATOM 2731 C C . TRP A 1 345 ? -28.269 20.748 50.256 1.00 92.56 345 TRP A C 1
ATOM 2733 O O . TRP A 1 345 ? -27.564 19.932 50.842 1.00 92.56 345 TRP A O 1
ATOM 2743 N N . LEU A 1 346 ? -27.952 21.172 49.039 1.00 87.50 346 LEU A N 1
ATOM 2744 C CA . LEU A 1 346 ? -26.767 20.764 48.298 1.00 87.50 346 LEU A CA 1
ATOM 2745 C C . LEU A 1 346 ? -25.818 21.957 48.187 1.00 87.50 346 LEU A C 1
ATOM 2747 O O . LEU A 1 346 ? -26.006 22.826 47.345 1.00 87.50 346 LEU A O 1
ATOM 2751 N N . ALA A 1 347 ? -24.766 21.980 49.007 1.00 83.19 347 ALA A N 1
ATOM 2752 C CA . ALA A 1 347 ? -23.841 23.115 49.087 1.00 83.19 347 ALA A CA 1
ATOM 2753 C C . ALA A 1 347 ? -23.172 23.484 47.747 1.00 83.19 347 ALA A C 1
ATOM 2755 O O . ALA A 1 347 ? -22.808 24.640 47.545 1.00 83.19 347 ALA A O 1
ATOM 2756 N N . ALA A 1 348 ? -23.020 22.517 46.836 1.00 81.69 348 ALA A N 1
ATOM 2757 C CA . ALA A 1 348 ? -22.468 22.736 45.500 1.00 81.69 348 ALA A CA 1
ATOM 2758 C C . ALA A 1 348 ? -23.451 23.420 44.528 1.00 81.69 348 ALA A C 1
ATOM 2760 O O . ALA A 1 348 ? -23.014 23.997 43.533 1.00 81.69 348 ALA A O 1
ATOM 2761 N N . SER A 1 349 ? -24.758 23.368 44.805 1.00 85.25 349 SER A N 1
ATOM 2762 C CA . SER A 1 349 ? -25.815 23.949 43.977 1.00 85.25 349 SER A CA 1
ATOM 2763 C C . SER A 1 349 ? -26.062 25.399 44.377 1.00 85.25 349 SER A C 1
ATOM 2765 O O . SER A 1 349 ? -26.518 25.677 45.484 1.00 85.25 349 SER A O 1
ATOM 2767 N N . HIS A 1 350 ? -25.750 26.352 43.497 1.00 80.56 350 HIS A N 1
ATOM 2768 C CA . HIS A 1 350 ? -25.888 27.779 43.825 1.00 80.56 350 HIS A CA 1
ATOM 2769 C C . HIS A 1 350 ? -26.973 28.491 43.031 1.00 80.56 350 HIS A C 1
ATOM 2771 O O . HIS A 1 350 ? -27.603 29.416 43.542 1.00 80.56 350 HIS A O 1
ATOM 2777 N N . ARG A 1 351 ? -27.162 28.112 41.765 1.00 87.44 351 ARG A N 1
ATOM 2778 C CA . ARG A 1 351 ? -28.228 28.645 40.915 1.00 87.44 351 ARG A CA 1
ATOM 2779 C C . ARG A 1 351 ? -28.823 27.528 40.089 1.00 87.44 351 ARG A C 1
ATOM 2781 O O . ARG A 1 351 ? -28.089 26.716 39.529 1.00 87.44 351 ARG A O 1
ATOM 2788 N N . ILE A 1 352 ? -30.140 27.566 39.995 1.00 92.56 352 ILE A N 1
ATOM 2789 C CA . ILE A 1 352 ? -30.957 26.637 39.237 1.00 92.56 352 ILE A CA 1
ATOM 2790 C C . ILE A 1 352 ? -31.778 27.455 38.249 1.00 92.56 352 ILE A C 1
ATOM 2792 O O . ILE A 1 352 ? -32.300 28.513 38.600 1.00 92.56 352 ILE A O 1
ATOM 2796 N N . ASP A 1 353 ? -31.855 26.970 37.019 1.00 92.94 353 ASP A N 1
ATOM 2797 C CA . ASP A 1 353 ? -32.809 27.424 36.015 1.00 92.94 353 ASP A CA 1
ATOM 2798 C C . ASP A 1 353 ? -33.728 26.244 35.680 1.00 92.94 353 ASP A C 1
ATOM 2800 O O . ASP A 1 353 ? -33.345 25.309 34.968 1.00 92.94 353 ASP A O 1
ATOM 2804 N N . ALA A 1 354 ? -34.898 26.236 36.320 1.00 93.75 354 ALA A N 1
ATOM 2805 C CA . ALA A 1 354 ? -35.905 25.186 36.232 1.00 93.75 354 ALA A CA 1
ATOM 2806 C C . ALA A 1 354 ? -37.285 25.747 36.596 1.00 93.75 354 ALA A C 1
ATOM 2808 O O . ALA A 1 354 ? -37.394 26.695 37.378 1.00 93.75 354 ALA A O 1
ATOM 2809 N N . ALA A 1 355 ? -38.353 25.103 36.120 1.00 90.44 355 ALA A N 1
ATOM 2810 C CA . ALA A 1 355 ? -39.691 25.357 36.648 1.00 90.44 355 ALA A CA 1
ATOM 2811 C C . ALA A 1 355 ? -39.732 25.060 38.160 1.00 90.44 355 ALA A C 1
ATOM 2813 O O . ALA A 1 355 ? -39.212 24.035 38.599 1.00 90.44 355 ALA A O 1
ATOM 2814 N N . ASP A 1 356 ? -40.362 25.934 38.951 1.00 94.56 356 ASP A N 1
ATOM 2815 C CA . ASP A 1 356 ? -40.462 25.781 40.411 1.00 94.56 356 ASP A CA 1
ATOM 2816 C C . ASP A 1 356 ? -41.537 24.759 40.810 1.00 94.56 356 ASP A C 1
ATOM 2818 O O . ASP A 1 356 ? -42.608 25.082 41.322 1.00 94.56 356 ASP A O 1
ATOM 2822 N N . ARG A 1 357 ? -41.268 23.498 40.462 1.00 95.31 357 ARG A N 1
ATOM 2823 C CA . ARG A 1 357 ? -42.100 22.328 40.739 1.00 95.31 357 ARG A CA 1
ATOM 2824 C C . ARG A 1 357 ? -41.282 21.035 40.599 1.00 95.31 357 ARG A C 1
ATOM 2826 O O . ARG A 1 357 ? -40.212 21.054 39.991 1.00 95.31 357 ARG A O 1
ATOM 2833 N N . PRO A 1 358 ? -41.798 19.892 41.080 1.00 95.62 358 PRO A N 1
ATOM 2834 C CA . PRO A 1 358 ? -41.234 18.581 40.767 1.00 95.62 358 PRO A CA 1
ATOM 2835 C C . PRO A 1 358 ? -41.095 18.360 39.252 1.00 95.62 358 PRO A C 1
ATOM 2837 O O . PRO A 1 358 ? -42.042 18.627 38.498 1.00 95.62 358 PRO A O 1
ATOM 2840 N N . LEU A 1 359 ? -39.939 17.860 38.807 1.00 96.62 359 LEU A N 1
ATOM 2841 C CA . LEU A 1 359 ? -39.691 17.519 37.402 1.00 96.62 359 LEU A CA 1
ATOM 2842 C C . LEU A 1 359 ? -39.931 16.030 37.108 1.00 96.62 359 LEU A C 1
ATOM 2844 O O . LEU A 1 359 ? -39.640 15.152 37.929 1.00 96.62 359 LEU A O 1
ATOM 2848 N N . VAL A 1 360 ? -40.434 15.734 35.910 1.00 95.62 360 VAL A N 1
ATOM 2849 C CA . VAL A 1 360 ? -40.758 14.381 35.426 1.00 95.62 360 VAL A CA 1
ATOM 2850 C C . VAL A 1 360 ? -39.818 13.921 34.309 1.00 95.62 360 VAL A C 1
ATOM 2852 O O . VAL A 1 360 ? -39.021 14.693 33.783 1.00 95.62 360 VAL A O 1
ATOM 2855 N N . ALA A 1 361 ? -39.879 12.633 33.959 1.00 96.56 361 ALA A N 1
ATOM 2856 C CA . ALA A 1 361 ? -39.010 12.045 32.941 1.00 96.56 361 ALA A CA 1
ATOM 2857 C C . ALA A 1 361 ? -39.120 12.777 31.591 1.00 96.56 361 ALA A C 1
ATOM 2859 O O . ALA A 1 361 ? -40.217 13.062 31.117 1.00 96.56 361 ALA A O 1
ATOM 2860 N N . GLY A 1 362 ? -37.970 13.045 30.970 1.00 95.44 362 GLY A N 1
ATOM 2861 C CA . GLY A 1 362 ? -37.851 13.790 29.716 1.00 95.44 362 GLY A CA 1
AT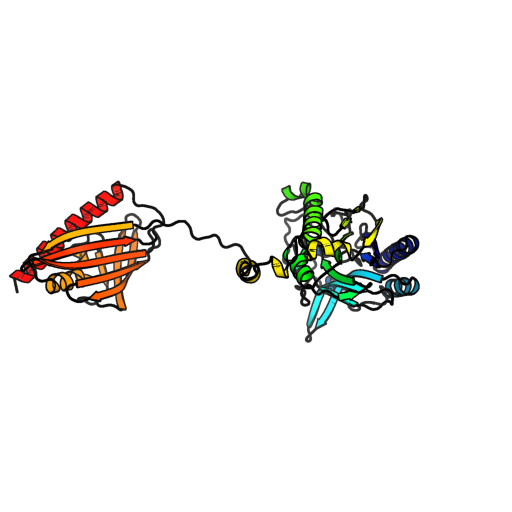OM 2862 C C . GLY A 1 362 ? -37.597 15.289 29.892 1.00 95.44 362 GLY A C 1
ATOM 2863 O O . GLY A 1 362 ? -37.118 15.916 28.951 1.00 95.44 362 GLY A O 1
ATOM 2864 N N . GLU A 1 363 ? -37.852 15.858 31.073 1.00 97.38 363 GLU A N 1
ATOM 2865 C CA . GLU A 1 363 ? -37.573 17.271 31.346 1.00 97.38 363 GLU A CA 1
ATOM 2866 C C . GLU A 1 363 ? -36.081 17.529 31.596 1.00 97.38 363 GLU A C 1
ATOM 2868 O O . GLU A 1 363 ? -35.335 16.647 32.037 1.00 97.38 363 GLU A O 1
ATOM 2873 N N . THR A 1 364 ? -35.647 18.759 31.325 1.00 96.69 364 THR A N 1
ATOM 2874 C CA . THR A 1 364 ? -34.266 19.219 31.508 1.00 96.69 364 THR A CA 1
ATOM 2875 C C . THR A 1 364 ? -34.211 20.458 32.389 1.00 96.69 364 THR A C 1
ATOM 2877 O O . THR A 1 364 ? -35.166 21.234 32.423 1.00 96.69 364 THR A O 1
ATOM 2880 N N . PHE A 1 365 ? -33.090 20.665 33.075 1.00 96.31 365 PHE A N 1
ATOM 2881 C CA . PHE A 1 365 ? -32.831 21.878 33.851 1.00 96.31 365 PHE A CA 1
ATOM 2882 C C . PHE A 1 365 ? -31.339 22.198 33.904 1.00 96.31 365 PHE A C 1
ATOM 2884 O O . PHE A 1 365 ? -30.504 21.319 33.682 1.00 96.31 365 PHE A O 1
ATOM 2891 N N . HIS A 1 366 ? -31.007 23.446 34.230 1.00 95.19 366 HIS A N 1
ATOM 2892 C CA . HIS A 1 366 ? -29.619 23.888 34.337 1.00 95.19 366 HIS A CA 1
ATOM 2893 C C . HIS A 1 366 ? -29.251 24.172 35.789 1.00 95.19 366 HIS A C 1
ATOM 2895 O O . HIS A 1 366 ? -29.971 24.861 36.511 1.00 95.19 366 HIS A O 1
ATOM 2901 N N . GLU A 1 367 ? -28.096 23.673 36.207 1.00 93.88 367 GLU A N 1
ATOM 2902 C CA . GLU A 1 367 ? -27.523 23.911 37.526 1.00 93.88 367 GLU A CA 1
ATOM 2903 C C . GLU A 1 367 ? -26.146 24.555 37.373 1.00 93.88 367 GLU A C 1
ATOM 2905 O O . GLU A 1 367 ? -25.359 24.175 36.508 1.00 93.88 367 GLU A O 1
ATOM 2910 N N . ARG A 1 368 ? -25.823 25.530 38.225 1.00 89.12 368 ARG A N 1
ATOM 2911 C CA . ARG A 1 368 ? -24.476 26.108 38.292 1.00 89.12 368 ARG A CA 1
ATOM 2912 C C . ARG A 1 368 ? -23.783 25.719 39.582 1.00 89.12 368 ARG A C 1
ATOM 2914 O O . ARG A 1 368 ? -24.236 26.072 40.674 1.00 89.12 368 ARG A O 1
ATOM 2921 N N . TRP A 1 369 ? -22.646 25.052 39.423 1.00 84.81 369 TRP A N 1
ATOM 2922 C CA . TRP A 1 369 ? -21.705 24.740 40.488 1.00 84.81 369 TRP A CA 1
ATOM 2923 C C . TRP A 1 369 ? -20.594 25.773 40.551 1.00 84.81 369 TRP A C 1
ATOM 2925 O O . TRP A 1 369 ? -20.122 26.264 39.524 1.00 84.81 369 TRP A O 1
ATOM 2935 N N . ARG A 1 370 ? -20.102 26.040 41.762 1.00 75.69 370 ARG A N 1
ATOM 2936 C CA . ARG A 1 370 ? -18.852 26.772 41.959 1.00 75.69 370 ARG A CA 1
ATOM 2937 C C . ARG A 1 370 ? -17.775 25.792 42.383 1.00 75.69 370 ARG A C 1
ATOM 2939 O O . ARG A 1 370 ? -17.778 25.270 43.493 1.00 75.69 370 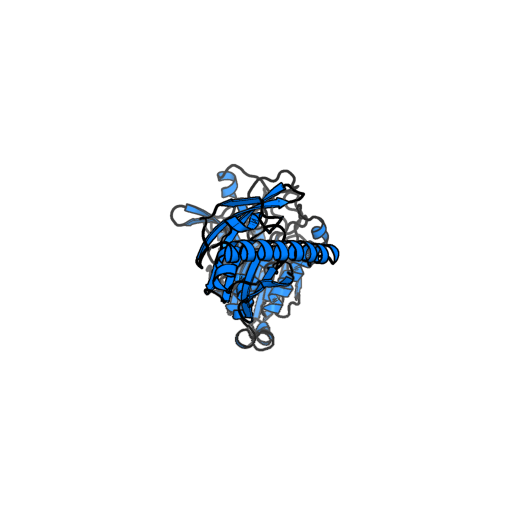ARG A O 1
ATOM 2946 N N . THR A 1 371 ? -16.835 25.542 41.484 1.00 70.94 371 THR A N 1
ATOM 2947 C CA . THR A 1 371 ? -15.664 24.714 41.770 1.00 70.94 371 THR A CA 1
ATOM 2948 C C . THR A 1 371 ? -14.476 25.596 42.144 1.00 70.94 371 THR A C 1
ATOM 2950 O O . THR A 1 371 ? -14.490 26.812 41.941 1.00 70.94 371 THR A O 1
ATOM 2953 N N . ARG A 1 372 ? -13.396 24.988 42.650 1.00 70.62 372 ARG A N 1
ATOM 2954 C CA . ARG A 1 372 ? -12.134 25.706 42.912 1.00 70.62 372 ARG A CA 1
ATOM 2955 C C . ARG A 1 372 ? -11.532 26.343 41.653 1.00 70.62 372 ARG A C 1
ATOM 2957 O O . ARG A 1 372 ? -10.768 27.291 41.776 1.00 70.62 372 ARG A O 1
ATOM 2964 N N . THR A 1 373 ? -11.862 25.824 40.472 1.00 73.56 373 THR A N 1
ATOM 2965 C CA . THR A 1 373 ? -11.328 26.259 39.173 1.00 73.56 373 THR A CA 1
ATOM 2966 C C . THR A 1 373 ? -12.264 27.191 38.400 1.00 73.56 373 THR A C 1
ATOM 2968 O O . THR A 1 373 ? -11.911 27.612 37.305 1.00 73.56 373 THR A O 1
ATOM 2971 N N . GLY A 1 374 ? -13.437 27.525 38.947 1.00 78.06 374 GLY A N 1
ATOM 2972 C CA . GLY A 1 374 ? -14.421 28.392 38.294 1.00 78.06 374 GLY A CA 1
ATOM 2973 C C . GLY A 1 374 ? -15.849 27.857 38.380 1.00 78.06 374 GLY A C 1
ATOM 2974 O O . GLY A 1 374 ? -16.113 26.827 39.009 1.00 78.06 374 GLY A O 1
ATOM 2975 N N . GLU A 1 375 ? -16.778 28.577 37.757 1.00 82.19 375 GLU A N 1
ATOM 2976 C CA . GLU A 1 375 ? -18.158 28.115 37.608 1.00 82.19 375 GLU A CA 1
ATOM 2977 C C . GLU A 1 375 ? -18.248 27.001 36.562 1.00 82.19 375 GLU A C 1
ATOM 2979 O O . GLU A 1 375 ? -17.592 27.046 35.522 1.00 82.19 375 GLU A O 1
ATOM 2984 N N . VAL A 1 376 ? -19.068 25.997 36.853 1.00 87.38 376 VAL A N 1
ATOM 2985 C CA . VAL A 1 376 ? -19.387 24.894 35.948 1.00 87.38 376 VAL A CA 1
ATOM 2986 C C . VAL A 1 376 ? -20.898 24.861 35.787 1.00 87.38 376 VAL A C 1
ATOM 2988 O O . VAL A 1 376 ? -21.620 24.783 36.780 1.00 87.38 376 VAL A O 1
ATOM 2991 N N . GLN A 1 377 ? -21.371 24.924 34.546 1.00 90.00 377 GLN A N 1
ATOM 2992 C CA . GLN A 1 377 ? -22.772 24.681 34.227 1.00 90.00 377 GLN A CA 1
ATOM 2993 C C . GLN A 1 377 ? -22.986 23.186 33.987 1.00 90.00 377 GLN A C 1
ATOM 2995 O O . GLN A 1 377 ? -22.198 22.548 33.288 1.00 90.00 377 GLN A O 1
ATOM 3000 N N . LEU A 1 378 ? -24.042 22.647 34.584 1.00 93.25 378 LEU A N 1
ATOM 3001 C CA . LEU A 1 378 ? -24.502 21.280 34.414 1.00 93.25 378 LEU A CA 1
ATOM 3002 C C . LEU A 1 378 ? -25.880 21.301 33.765 1.00 93.25 378 LEU A C 1
ATOM 3004 O O . LEU A 1 378 ? -26.799 21.950 34.269 1.00 93.25 378 LEU A O 1
ATOM 3008 N N . ASP A 1 379 ? -26.004 20.571 32.664 1.00 95.75 379 ASP A N 1
ATOM 3009 C CA . ASP A 1 379 ? -27.245 20.427 31.918 1.00 95.75 379 ASP A CA 1
ATOM 3010 C C . ASP A 1 379 ? -27.841 19.060 32.257 1.00 95.75 379 ASP A C 1
ATOM 3012 O O . ASP A 1 379 ? -27.405 18.014 31.768 1.00 95.75 379 ASP A O 1
ATOM 3016 N N . TRP A 1 380 ? -28.823 19.069 33.152 1.00 97.38 380 TRP A N 1
ATOM 3017 C CA . TRP A 1 380 ? -29.443 17.859 33.661 1.00 97.38 380 TRP A CA 1
ATOM 3018 C C . TRP A 1 380 ? -30.623 17.432 32.801 1.00 97.38 380 TRP A C 1
ATOM 3020 O O . TRP A 1 380 ? -31.422 18.254 32.349 1.00 97.38 380 TRP A O 1
ATOM 3030 N N . ARG A 1 381 ? -30.789 16.118 32.662 1.00 97.81 381 ARG A N 1
ATOM 3031 C CA . ARG A 1 381 ? -31.970 15.481 32.078 1.00 97.81 381 ARG A CA 1
ATOM 3032 C C . ARG A 1 381 ? -32.559 14.471 33.049 1.00 97.81 381 ARG A C 1
ATOM 3034 O O . ARG A 1 381 ? -31.863 13.552 33.480 1.00 97.81 381 ARG A O 1
ATOM 3041 N N . VAL A 1 382 ? -33.850 14.589 33.342 1.00 97.75 382 VAL A N 1
ATOM 3042 C CA . VAL A 1 382 ? -34.585 13.606 34.146 1.00 97.75 382 VAL A CA 1
ATOM 3043 C C . VAL A 1 382 ? -34.832 12.361 33.298 1.00 97.75 382 VAL A C 1
ATOM 3045 O O . VAL A 1 382 ? -35.500 12.410 32.266 1.00 97.75 382 VAL A O 1
ATOM 3048 N N . THR A 1 383 ? -34.290 11.225 33.724 1.00 97.31 383 THR A N 1
ATOM 3049 C CA . THR A 1 383 ? -34.381 9.952 32.995 1.00 97.31 383 THR A CA 1
ATOM 3050 C C . THR A 1 383 ? -35.503 9.062 33.512 1.00 97.31 383 THR A C 1
ATOM 3052 O O . THR A 1 383 ? -36.049 8.275 32.740 1.00 97.31 383 THR A O 1
ATOM 3055 N N . ARG A 1 384 ? -35.874 9.181 34.796 1.00 96.88 384 ARG A N 1
ATOM 3056 C CA . ARG A 1 384 ? -36.989 8.441 35.412 1.00 96.88 384 ARG A CA 1
ATOM 3057 C C . ARG A 1 384 ? -37.679 9.273 36.486 1.00 96.88 384 ARG A C 1
ATOM 3059 O O . ARG A 1 384 ? -37.019 9.982 37.237 1.00 96.88 384 ARG A O 1
ATOM 3066 N N . SER A 1 385 ? -38.996 9.131 36.591 1.00 96.19 385 SER A N 1
ATOM 3067 C CA . SER A 1 385 ? -39.799 9.688 37.681 1.00 96.19 385 SER A CA 1
ATOM 3068 C C . SER A 1 385 ? -41.004 8.776 37.918 1.00 96.19 385 SER A C 1
ATOM 3070 O O . SER A 1 385 ? -41.908 8.699 37.090 1.00 96.19 385 SER A O 1
ATOM 3072 N N . GLU A 1 386 ? -40.975 8.035 39.020 1.00 95.19 386 GLU A N 1
ATOM 3073 C CA . GLU A 1 386 ? -42.024 7.130 39.484 1.00 95.19 386 GLU A CA 1
ATOM 3074 C C . GLU A 1 386 ? -42.509 7.632 40.844 1.00 95.19 386 GLU A C 1
ATOM 3076 O O . GLU A 1 386 ? -41.777 7.593 41.838 1.00 95.19 386 GLU A O 1
ATOM 3081 N N . GLN A 1 387 ? -43.741 8.134 40.881 1.00 88.25 387 GLN A N 1
ATOM 3082 C CA . GLN A 1 387 ? -44.276 8.853 42.031 1.00 88.25 387 GLN A CA 1
ATOM 3083 C C . GLN A 1 387 ? -44.188 8.035 43.329 1.00 88.25 387 GLN A C 1
ATOM 3085 O O . GLN A 1 387 ? -44.697 6.918 43.415 1.00 88.25 387 GLN A O 1
ATOM 3090 N N . GLY A 1 388 ? -43.545 8.617 44.344 1.00 85.69 388 GLY A N 1
ATOM 3091 C CA . GLY A 1 388 ? -43.353 8.007 45.659 1.00 85.69 388 GLY A CA 1
ATOM 3092 C C . GLY A 1 388 ? -42.404 6.806 45.682 1.00 85.69 388 GLY A C 1
ATOM 3093 O O . GLY A 1 388 ? -42.396 6.102 46.685 1.00 85.69 388 GLY A O 1
ATOM 3094 N N . LYS A 1 389 ? -41.639 6.552 44.607 1.00 94.31 389 LYS A N 1
ATOM 3095 C CA . LYS A 1 389 ? -40.732 5.394 44.502 1.00 94.31 389 LYS A CA 1
ATOM 3096 C C . LYS A 1 389 ? -39.326 5.754 44.044 1.00 94.31 389 LYS A C 1
ATOM 3098 O O . LYS A 1 389 ? -38.359 5.380 44.705 1.00 94.31 389 LYS A O 1
ATOM 3103 N N . LEU A 1 390 ? -39.202 6.462 42.920 1.00 97.31 390 LEU A N 1
ATOM 3104 C CA . LEU A 1 390 ? -37.921 6.661 42.245 1.00 97.31 390 LEU A CA 1
ATOM 3105 C C . LEU A 1 390 ? -37.891 7.979 41.475 1.00 97.31 390 LEU A C 1
ATOM 3107 O O . LEU A 1 390 ? -38.817 8.302 40.738 1.00 97.31 390 LEU A O 1
ATOM 3111 N N . TRP A 1 391 ? -36.777 8.693 41.559 1.00 98.25 391 TRP A N 1
ATOM 3112 C CA . TRP A 1 391 ? -36.465 9.803 40.668 1.00 98.25 391 TRP A CA 1
ATOM 3113 C C . TRP A 1 391 ? -35.005 9.721 40.231 1.00 98.25 391 TRP A C 1
ATOM 3115 O O . TRP A 1 391 ? -34.131 9.406 41.041 1.00 98.25 391 TRP A O 1
ATOM 3125 N N . MET A 1 392 ? -34.728 9.958 38.950 1.00 98.12 392 MET A N 1
ATOM 3126 C CA . MET A 1 392 ? -33.373 9.920 38.407 1.00 98.12 392 MET A CA 1
ATOM 3127 C C . MET A 1 392 ? -33.136 11.047 37.415 1.00 98.12 392 MET A C 1
ATOM 3129 O O . MET A 1 392 ? -33.942 11.250 36.508 1.00 98.12 392 MET A O 1
ATOM 3133 N N . ALA A 1 393 ? -31.978 11.691 37.522 1.00 97.75 393 ALA A N 1
ATOM 3134 C CA . ALA A 1 393 ? -31.479 12.627 36.524 1.00 97.75 393 ALA A CA 1
ATOM 3135 C C . ALA A 1 393 ? -29.997 12.387 36.238 1.00 97.75 393 ALA A C 1
ATOM 3137 O O . ALA A 1 393 ? -29.264 11.887 37.092 1.00 97.75 393 ALA A O 1
ATOM 3138 N N . GLU A 1 394 ? -29.561 12.737 35.033 1.00 97.88 394 GLU A N 1
ATOM 3139 C CA . GLU A 1 394 ? -28.167 12.627 34.608 1.00 97.88 394 GLU A CA 1
ATOM 3140 C C . GLU A 1 394 ? -27.653 13.920 33.971 1.00 97.88 394 GLU A C 1
ATOM 3142 O O . GLU A 1 394 ? -28.426 14.669 33.378 1.00 97.88 394 GLU A O 1
ATOM 3147 N N . THR A 1 395 ? -26.347 14.148 34.081 1.00 96.44 395 THR A N 1
ATOM 3148 C CA . THR A 1 395 ? -25.602 15.221 33.407 1.00 96.44 395 THR A CA 1
ATOM 3149 C C . THR A 1 395 ? -24.233 14.690 32.992 1.00 96.44 395 THR A C 1
ATOM 3151 O O . THR A 1 395 ? -23.689 13.784 33.629 1.00 96.44 395 THR A O 1
ATOM 3154 N N . ASP A 1 396 ? -23.638 15.266 31.952 1.00 93.50 396 ASP A N 1
ATOM 3155 C CA . ASP A 1 396 ? -22.271 14.957 31.532 1.00 93.50 396 ASP A CA 1
ATOM 3156 C C . ASP A 1 396 ? -21.305 16.062 31.973 1.00 93.50 396 ASP A C 1
ATOM 3158 O O . ASP A 1 396 ? -21.636 17.245 31.956 1.00 93.50 396 ASP A O 1
ATOM 3162 N N . THR A 1 397 ? -20.099 15.674 32.396 1.00 88.19 397 THR A N 1
ATOM 3163 C CA . THR A 1 397 ? -19.043 16.614 32.793 1.00 88.19 397 THR A CA 1
ATOM 3164 C C . THR A 1 397 ? -17.728 16.288 32.104 1.00 88.19 397 THR A C 1
ATOM 3166 O O . THR A 1 397 ? -17.397 15.122 31.886 1.00 88.19 397 THR A O 1
ATOM 3169 N N . SER A 1 398 ? -16.929 17.314 31.818 1.00 83.56 398 SER A N 1
ATOM 3170 C CA . SER A 1 398 ? -15.604 17.153 31.207 1.00 83.56 398 SER A CA 1
ATOM 3171 C C . SER A 1 398 ? -14.546 16.580 32.159 1.00 83.56 398 SER A C 1
ATOM 3173 O O . SER A 1 398 ? -13.520 16.086 31.701 1.00 83.56 398 SER A O 1
ATOM 3175 N N . PHE A 1 399 ? -14.772 16.633 33.478 1.00 84.56 399 PHE A N 1
ATOM 3176 C CA . PHE A 1 399 ? -13.761 16.294 34.488 1.00 84.56 399 PHE A CA 1
ATOM 3177 C C . PHE A 1 399 ? -13.978 14.931 35.157 1.00 84.56 399 PHE A C 1
ATOM 3179 O O . PHE A 1 399 ? -13.001 14.256 35.481 1.00 84.56 399 PHE A O 1
ATOM 3186 N N . ILE A 1 400 ? -15.227 14.502 35.370 1.00 87.25 400 ILE A N 1
ATOM 3187 C CA . ILE A 1 400 ? -15.536 13.187 35.968 1.00 87.25 400 ILE A CA 1
ATOM 3188 C C . ILE A 1 400 ? -16.476 12.338 35.109 1.00 87.25 400 ILE A C 1
ATOM 3190 O O . ILE A 1 400 ? -16.903 11.273 35.549 1.00 87.25 400 ILE A O 1
ATOM 3194 N N . GLY A 1 401 ? -16.756 12.765 33.877 1.00 89.50 401 GLY A N 1
ATOM 3195 C CA . GLY A 1 401 ? -17.681 12.080 32.983 1.00 89.50 401 GLY A CA 1
ATOM 3196 C C . GLY A 1 401 ? -19.130 12.238 33.437 1.00 89.50 401 GLY A C 1
ATOM 3197 O O . GLY A 1 401 ? -19.489 13.221 34.093 1.00 89.50 401 GLY A O 1
ATOM 3198 N N . ARG A 1 402 ? -19.966 11.262 33.080 1.00 94.19 402 ARG A N 1
ATOM 3199 C CA . ARG A 1 402 ? -21.389 11.246 33.427 1.00 94.19 402 ARG A CA 1
ATOM 3200 C C . ARG A 1 402 ? -21.608 11.167 34.934 1.00 94.19 402 ARG A C 1
ATOM 3202 O O . ARG A 1 402 ? -20.960 10.368 35.611 1.00 94.19 402 ARG A O 1
ATOM 3209 N N . ILE A 1 403 ? -22.555 11.948 35.438 1.00 95.12 403 ILE A N 1
ATOM 3210 C CA . ILE A 1 403 ? -23.090 11.886 36.800 1.00 95.12 403 ILE A CA 1
ATOM 3211 C C . ILE A 1 403 ? -24.566 11.507 36.694 1.00 95.12 403 ILE A C 1
ATOM 3213 O O . ILE A 1 403 ? -25.297 12.099 35.907 1.00 95.12 403 ILE A O 1
ATOM 3217 N N . VAL A 1 404 ? -25.012 10.553 37.505 1.00 97.38 404 VAL A N 1
ATOM 3218 C CA . VAL A 1 404 ? -26.425 10.215 37.686 1.00 97.38 404 VAL A CA 1
ATOM 3219 C C . VAL A 1 404 ? -26.776 10.402 39.158 1.00 97.38 404 VAL A C 1
ATOM 3221 O O . VAL A 1 404 ? -26.132 9.827 40.036 1.00 97.38 404 VAL A O 1
ATOM 3224 N N . ALA A 1 405 ? -27.800 11.205 39.429 1.00 96.31 405 ALA A N 1
ATOM 3225 C CA . ALA A 1 405 ? -28.427 11.312 40.737 1.00 96.31 405 ALA A CA 1
ATOM 3226 C C . ALA A 1 405 ? -29.650 10.391 40.758 1.00 96.31 405 ALA A C 1
ATOM 3228 O O . ALA A 1 405 ? -30.545 10.540 39.928 1.00 96.31 405 ALA A O 1
ATOM 3229 N N . ARG A 1 406 ? -29.686 9.435 41.689 1.00 98.12 406 ARG A N 1
ATOM 3230 C CA . ARG A 1 406 ? -30.821 8.528 41.903 1.00 98.12 406 ARG A CA 1
ATOM 3231 C C . ARG A 1 406 ? -31.370 8.727 43.305 1.00 98.12 406 ARG A C 1
ATOM 3233 O O . ARG A 1 406 ? -30.637 8.599 44.279 1.00 98.12 406 ARG A O 1
ATOM 3240 N N . TYR A 1 407 ? -32.662 8.990 43.391 1.00 98.19 407 TYR A N 1
ATOM 3241 C CA . TYR A 1 407 ? -33.406 9.202 44.624 1.00 98.19 407 TYR A CA 1
ATOM 3242 C C . TYR A 1 407 ? -34.445 8.096 44.763 1.00 98.19 407 TYR A C 1
ATOM 3244 O O . TYR A 1 407 ? -35.265 7.922 43.863 1.00 98.19 407 TYR A O 1
ATOM 3252 N N . SER A 1 408 ? -34.413 7.346 45.861 1.00 97.94 408 SER A N 1
ATOM 3253 C CA . SER A 1 408 ? -35.415 6.320 46.161 1.00 97.94 408 SER A CA 1
ATOM 3254 C C . SER A 1 408 ? -36.170 6.646 47.439 1.00 97.94 408 SER A C 1
ATOM 3256 O O . SER A 1 408 ? -35.600 7.197 48.383 1.00 97.94 408 SER A O 1
ATOM 3258 N N . PHE A 1 409 ? -37.447 6.278 47.459 1.00 97.81 409 PHE A N 1
ATOM 3259 C CA . PHE A 1 409 ? -38.372 6.602 48.537 1.00 97.81 409 PHE A CA 1
ATOM 3260 C C . PHE A 1 409 ? -39.062 5.318 48.997 1.00 97.81 409 PHE A C 1
ATOM 3262 O O . PHE A 1 409 ? -39.866 4.744 48.264 1.00 97.81 409 PHE A O 1
ATOM 3269 N N . GLU A 1 410 ? -38.729 4.850 50.196 1.00 97.44 410 GLU A N 1
ATOM 3270 C CA . GLU A 1 410 ? -39.314 3.648 50.791 1.00 97.44 410 GLU A CA 1
ATOM 3271 C C . GLU A 1 410 ? -40.211 4.041 51.981 1.00 97.44 410 GLU A C 1
ATOM 3273 O O . GLU A 1 410 ? -39.729 4.707 52.900 1.00 97.44 410 GLU A O 1
ATOM 3278 N N . PRO A 1 411 ? -41.505 3.673 51.998 1.00 96.12 411 PRO A N 1
ATOM 3279 C CA . PRO A 1 411 ? -42.383 3.943 53.139 1.00 96.12 411 PRO A CA 1
ATOM 3280 C C . PRO A 1 411 ? -41.921 3.201 54.405 1.00 96.12 411 PRO A C 1
ATOM 3282 O O . PRO A 1 411 ? -41.683 1.995 54.363 1.00 96.12 411 PRO A O 1
ATOM 3285 N N . VAL A 1 412 ? -41.843 3.897 55.544 1.00 95.56 412 VAL A N 1
ATOM 3286 C CA . VAL A 1 412 ? -41.511 3.315 56.858 1.00 95.56 412 VAL A CA 1
ATOM 3287 C C . VAL A 1 412 ? -42.453 3.895 57.916 1.00 95.56 412 VAL A C 1
ATOM 3289 O O . VAL A 1 412 ? -42.248 5.011 58.393 1.00 95.56 412 VAL A O 1
ATOM 3292 N N . GLY A 1 413 ? -43.490 3.137 58.291 1.00 93.06 413 GLY A N 1
ATOM 3293 C CA . GLY A 1 413 ? -44.581 3.659 59.124 1.00 93.06 413 GLY A CA 1
ATOM 3294 C C . GLY A 1 413 ? -45.305 4.804 58.408 1.00 93.06 413 GLY A C 1
ATOM 3295 O O . GLY A 1 413 ? -45.627 4.671 57.229 1.00 93.06 413 GLY A O 1
ATOM 3296 N N . ASP A 1 414 ? -45.487 5.930 59.100 1.00 90.12 414 ASP A N 1
ATOM 3297 C CA . ASP A 1 414 ? -46.032 7.170 58.519 1.00 90.12 414 ASP A CA 1
ATOM 3298 C C . ASP A 1 414 ? -44.956 8.042 57.828 1.00 90.12 414 ASP A C 1
ATOM 3300 O O . ASP A 1 414 ? -45.265 9.069 57.221 1.00 90.12 414 ASP A O 1
ATOM 3304 N N . GLY A 1 415 ? -43.685 7.627 57.894 1.00 95.44 415 GLY A N 1
ATOM 3305 C CA . GLY A 1 415 ? -42.542 8.329 57.314 1.00 95.44 415 GLY A CA 1
ATOM 3306 C C . GLY A 1 415 ? -41.969 7.669 56.056 1.00 95.44 415 GLY A C 1
ATOM 3307 O O . GLY A 1 415 ? -42.508 6.712 55.496 1.00 95.44 415 GLY A O 1
ATOM 3308 N N . THR A 1 416 ? -40.818 8.177 55.618 1.00 98.19 416 THR A N 1
ATOM 3309 C CA . THR A 1 416 ? -40.101 7.724 54.419 1.00 98.19 416 THR A CA 1
ATOM 3310 C C . THR A 1 416 ? -38.620 7.536 54.714 1.00 98.19 416 THR A C 1
ATOM 3312 O O . THR A 1 416 ? -37.964 8.447 55.220 1.00 98.19 416 THR A O 1
ATOM 3315 N N . ARG A 1 417 ? -38.053 6.394 54.324 1.00 98.31 417 ARG A N 1
ATOM 3316 C CA . ARG A 1 417 ? -36.611 6.248 54.127 1.00 98.31 417 ARG A CA 1
ATOM 3317 C C . ARG A 1 417 ? -36.253 6.802 52.756 1.00 98.31 417 ARG A C 1
ATOM 3319 O O . ARG A 1 417 ? -36.591 6.222 51.724 1.00 98.31 417 ARG A O 1
ATOM 3326 N N . TYR A 1 418 ? -35.612 7.961 52.761 1.00 98.25 418 TYR A N 1
ATOM 3327 C CA . TYR A 1 418 ? -35.104 8.604 51.561 1.00 98.25 418 TYR A CA 1
ATOM 3328 C C . TYR A 1 418 ? -33.642 8.233 51.370 1.00 98.25 418 TYR A C 1
ATOM 3330 O O . TYR A 1 418 ? -32.832 8.500 52.255 1.00 98.25 418 TYR A O 1
ATOM 3338 N N . THR A 1 419 ? -33.308 7.676 50.208 1.00 98.31 419 THR A N 1
ATOM 3339 C CA . THR A 1 419 ? -31.924 7.365 49.839 1.00 98.31 419 THR A CA 1
ATOM 3340 C C . THR A 1 419 ? -31.521 8.178 48.623 1.00 98.31 419 THR A C 1
ATOM 3342 O O . THR A 1 419 ? -32.179 8.134 47.581 1.00 98.31 419 THR A O 1
ATOM 3345 N N . ARG A 1 420 ? -30.394 8.880 48.739 1.00 97.62 420 ARG A N 1
ATOM 3346 C CA . ARG A 1 420 ? -29.720 9.560 47.638 1.00 97.62 420 ARG A CA 1
ATOM 3347 C C . ARG A 1 420 ? -28.492 8.761 47.225 1.00 97.62 420 ARG A C 1
ATOM 3349 O O . ARG A 1 420 ? -27.582 8.561 48.020 1.00 97.62 420 ARG A O 1
ATOM 3356 N N . THR A 1 421 ? -28.441 8.371 45.960 1.00 97.44 421 THR A N 1
ATOM 3357 C CA . THR A 1 421 ? -27.291 7.731 45.324 1.00 97.44 421 THR A CA 1
ATOM 3358 C C . THR A 1 421 ? -26.693 8.666 44.273 1.00 97.44 421 THR A C 1
ATOM 3360 O O . THR A 1 421 ? -27.409 9.159 43.400 1.00 97.44 421 THR A O 1
ATOM 3363 N N . VAL A 1 422 ? -25.377 8.871 44.318 1.00 95.06 422 VAL A N 1
ATOM 3364 C CA . VAL A 1 422 ? -24.604 9.501 43.236 1.00 95.06 422 VAL A CA 1
ATOM 3365 C C . VAL A 1 422 ? -23.824 8.419 42.501 1.00 95.06 422 VAL A C 1
ATOM 3367 O O . VAL A 1 422 ? -23.103 7.644 43.128 1.00 95.06 422 VAL A O 1
ATOM 3370 N N . ILE A 1 423 ? -23.969 8.371 41.177 1.00 96.25 423 ILE A N 1
ATOM 3371 C CA . ILE A 1 423 ? -23.366 7.353 40.314 1.00 96.25 423 ILE A CA 1
ATOM 3372 C C . ILE A 1 423 ? -22.532 8.041 39.230 1.00 96.25 423 ILE A C 1
ATOM 3374 O O . ILE A 1 423 ? -23.014 8.930 38.532 1.00 96.25 423 ILE A O 1
ATOM 3378 N N . ASN A 1 424 ? -21.295 7.595 39.043 1.00 95.06 424 ASN A N 1
ATOM 3379 C CA . ASN A 1 424 ? -20.474 7.873 37.871 1.00 95.06 424 ASN A CA 1
ATOM 3380 C C . ASN A 1 424 ? -20.196 6.540 37.159 1.00 95.06 424 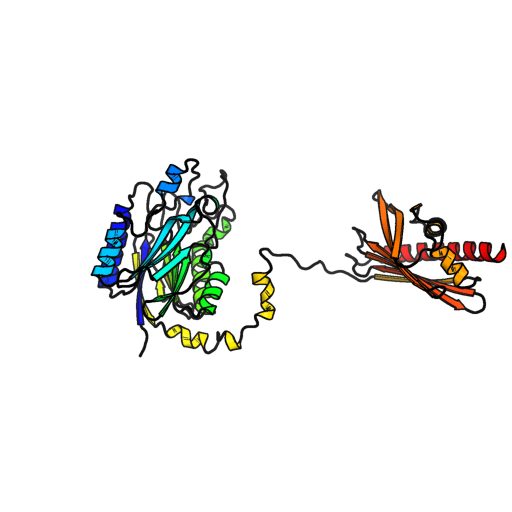ASN A C 1
ATOM 3382 O O . ASN A 1 424 ? -19.328 5.794 37.612 1.00 95.06 424 ASN A O 1
ATOM 3386 N N . PRO A 1 425 ? -20.898 6.205 36.062 1.00 91.69 425 PRO A N 1
ATOM 3387 C CA . PRO A 1 425 ? -20.766 4.889 35.434 1.00 91.69 425 PRO A CA 1
ATOM 3388 C C . PRO A 1 425 ? -19.398 4.667 34.771 1.00 91.69 425 PRO A C 1
ATOM 3390 O O . PRO A 1 425 ? -18.970 3.528 34.626 1.00 91.69 425 PRO A O 1
ATOM 3393 N N . ALA A 1 426 ? -18.718 5.745 34.372 1.00 90.31 426 ALA A N 1
ATOM 3394 C CA . ALA A 1 426 ? -17.472 5.691 33.614 1.00 90.31 426 ALA A CA 1
ATOM 3395 C C . ALA A 1 426 ? -16.557 6.876 33.975 1.00 90.31 426 ALA A C 1
ATOM 3397 O O . ALA A 1 426 ? -16.308 7.768 33.164 1.00 90.31 426 ALA A O 1
ATOM 3398 N N . ARG A 1 427 ? -16.078 6.921 35.223 1.00 89.81 427 ARG A N 1
ATOM 3399 C CA . ARG A 1 427 ? -15.188 7.986 35.706 1.00 89.81 427 ARG A CA 1
ATOM 3400 C C . ARG A 1 427 ? -13.768 7.792 35.143 1.00 89.81 427 ARG A C 1
ATOM 3402 O O . ARG A 1 427 ? -13.290 6.658 35.141 1.00 89.81 427 ARG A O 1
ATOM 3409 N N . PRO A 1 428 ? -13.039 8.857 34.753 1.00 87.12 428 PRO A N 1
ATOM 3410 C CA . PRO A 1 428 ? -11.652 8.727 34.284 1.00 87.12 428 PRO A CA 1
ATOM 3411 C C . PRO A 1 428 ? -10.677 8.223 35.359 1.00 87.12 428 PRO A C 1
ATOM 3413 O O . PRO A 1 428 ? -9.662 7.610 35.046 1.00 87.12 428 PRO A O 1
ATOM 3416 N N . LYS A 1 429 ? -10.959 8.517 36.637 1.00 88.38 429 LYS A N 1
ATOM 3417 C CA . LYS A 1 429 ? -10.160 8.101 37.798 1.00 88.38 429 LYS A CA 1
ATOM 3418 C C . LYS A 1 429 ? -11.064 7.801 38.990 1.00 88.38 429 LYS A C 1
ATOM 3420 O O . LYS A 1 429 ? -12.057 8.503 39.213 1.00 88.38 429 LYS A O 1
ATOM 3425 N N . ALA A 1 430 ? -10.684 6.801 39.784 1.00 88.75 430 ALA A N 1
ATOM 3426 C CA . ALA A 1 430 ? -11.316 6.541 41.072 1.00 88.75 430 ALA A CA 1
ATOM 3427 C C . ALA A 1 430 ? -11.167 7.771 41.999 1.00 88.75 430 ALA A C 1
ATOM 3429 O O . ALA A 1 430 ? -10.117 8.423 41.975 1.00 88.75 430 ALA A O 1
ATOM 3430 N N . PRO A 1 431 ? -12.197 8.140 42.784 1.00 90.25 431 PRO A N 1
ATOM 3431 C CA . PRO A 1 431 ? -12.035 9.148 43.826 1.00 90.25 431 PRO A CA 1
ATOM 3432 C C . PRO A 1 431 ? -11.049 8.663 44.897 1.00 90.25 431 PRO A C 1
ATOM 3434 O O . PRO A 1 431 ? -10.992 7.473 45.192 1.00 90.25 431 PRO A O 1
ATOM 3437 N N . THR A 1 432 ? -10.284 9.585 45.483 1.00 93.25 432 THR A N 1
ATOM 3438 C CA . THR A 1 432 ? -9.414 9.277 46.628 1.00 93.25 432 THR A CA 1
ATOM 3439 C C . THR A 1 432 ? -10.234 9.120 47.910 1.00 93.25 432 THR A C 1
ATOM 3441 O O . THR A 1 432 ? -11.348 9.641 47.993 1.00 93.25 432 THR A O 1
ATOM 3444 N N . ASP A 1 433 ? -9.670 8.486 48.939 1.00 93.44 433 ASP A N 1
ATOM 3445 C CA . ASP A 1 433 ? -10.336 8.322 50.242 1.00 93.44 433 ASP A CA 1
ATOM 3446 C C . ASP A 1 433 ? -10.776 9.666 50.847 1.00 93.44 433 ASP A C 1
ATOM 3448 O O . ASP A 1 433 ? -11.888 9.799 51.355 1.00 93.44 433 ASP A O 1
ATOM 3452 N N . ASP A 1 434 ? -9.954 10.709 50.701 1.00 93.94 434 ASP A N 1
ATOM 3453 C CA . ASP A 1 434 ? -10.306 12.069 51.118 1.00 93.94 434 ASP A CA 1
ATOM 3454 C C . ASP A 1 434 ? -11.495 12.651 50.346 1.00 93.94 434 ASP A C 1
ATOM 3456 O O . ASP A 1 434 ? -12.318 13.365 50.923 1.00 93.94 434 ASP A O 1
ATOM 3460 N N . MET A 1 435 ? -11.597 12.373 49.042 1.00 90.81 435 MET A N 1
ATOM 3461 C CA . MET A 1 435 ? -12.758 12.788 48.251 1.00 90.81 435 MET A CA 1
ATOM 3462 C C . MET A 1 435 ? -14.011 12.038 48.693 1.00 90.81 435 MET A C 1
ATOM 3464 O O . MET A 1 435 ? -15.061 12.660 48.811 1.00 90.81 435 MET A O 1
ATOM 3468 N N . ILE A 1 436 ? -13.902 10.731 48.951 1.00 93.31 436 ILE A N 1
ATOM 3469 C CA . ILE A 1 436 ? -15.018 9.910 49.435 1.00 93.31 436 ILE A CA 1
ATOM 3470 C C . ILE A 1 436 ? -15.517 10.450 50.775 1.00 93.31 436 ILE A C 1
ATOM 3472 O O . ILE A 1 436 ? -16.709 10.710 50.910 1.00 93.31 436 ILE A O 1
ATOM 3476 N N . ARG A 1 437 ? -14.609 10.720 51.720 1.00 94.44 437 ARG A N 1
ATOM 3477 C CA . ARG A 1 437 ? -14.953 11.309 53.018 1.00 94.44 437 ARG A CA 1
ATOM 3478 C C . ARG A 1 437 ? -15.709 12.633 52.874 1.00 94.44 437 ARG A C 1
ATOM 3480 O O . ARG A 1 437 ? -16.734 12.809 53.519 1.00 94.44 437 ARG A O 1
ATOM 3487 N N . ARG A 1 438 ? -15.258 13.540 51.999 1.00 91.38 438 ARG A N 1
ATOM 3488 C CA . ARG A 1 438 ? -15.967 14.811 51.751 1.00 91.38 438 ARG A CA 1
ATOM 3489 C C . ARG A 1 438 ? -17.348 14.606 51.138 1.00 91.38 438 ARG A C 1
ATOM 3491 O O . ARG A 1 438 ? -18.285 15.280 51.543 1.00 91.38 438 ARG A O 1
ATOM 3498 N N . ILE A 1 439 ? -17.477 13.676 50.189 1.00 91.19 439 ILE A N 1
ATOM 3499 C CA . ILE A 1 439 ? -18.776 13.313 49.604 1.00 91.19 439 ILE A CA 1
ATOM 3500 C C . ILE A 1 439 ? -19.725 12.819 50.704 1.00 91.19 439 ILE A C 1
ATOM 3502 O O . ILE A 1 439 ? -20.895 13.191 50.705 1.00 91.19 439 ILE A O 1
ATOM 3506 N N . ASP A 1 440 ? -19.227 12.009 51.641 1.00 94.88 440 ASP A N 1
ATOM 3507 C CA . ASP A 1 440 ? -20.019 11.502 52.762 1.00 94.88 440 ASP A CA 1
ATOM 3508 C C . ASP A 1 440 ? -20.433 12.614 53.740 1.00 94.88 440 ASP A C 1
ATOM 3510 O O . ASP A 1 440 ? -21.598 12.681 54.132 1.00 94.88 440 ASP A O 1
ATOM 3514 N N . GLU A 1 441 ? -19.508 13.507 54.099 1.00 94.31 441 GLU A N 1
ATOM 3515 C CA . GLU A 1 441 ? -19.769 14.663 54.968 1.00 94.31 441 GLU A CA 1
ATOM 3516 C C . GLU A 1 441 ? -20.809 15.615 54.349 1.00 94.31 441 GLU A C 1
ATOM 3518 O O . GLU A 1 441 ? -21.781 15.994 55.007 1.00 94.31 441 GLU A O 1
ATOM 3523 N N . GLU A 1 442 ? -20.655 15.960 53.066 1.00 91.94 442 GLU A N 1
ATOM 3524 C CA . GLU A 1 442 ? -21.603 16.807 52.333 1.00 91.94 442 GLU A CA 1
ATOM 3525 C C . GLU A 1 442 ? -22.982 16.148 52.208 1.00 91.94 442 GLU A C 1
ATOM 3527 O O . GLU A 1 442 ? -24.006 16.812 52.389 1.00 91.94 442 GLU A O 1
ATOM 3532 N N . ALA A 1 443 ? -23.029 14.839 51.936 1.00 94.00 443 ALA A N 1
ATOM 3533 C CA . ALA A 1 443 ? -24.283 14.104 51.852 1.00 94.00 443 ALA A CA 1
ATOM 3534 C C . ALA A 1 443 ? -25.020 14.088 53.196 1.00 94.00 443 ALA A C 1
ATOM 3536 O O . ALA A 1 443 ? -26.225 14.341 53.219 1.00 94.00 443 ALA A O 1
ATOM 3537 N N . ALA A 1 444 ? -24.314 13.852 54.307 1.00 94.94 444 ALA A N 1
ATOM 3538 C CA . ALA A 1 444 ? -24.902 13.845 55.645 1.00 94.94 444 ALA A CA 1
ATOM 3539 C C . ALA A 1 444 ? -25.549 15.196 55.999 1.00 94.94 444 ALA A C 1
ATOM 3541 O O . ALA A 1 444 ? -26.688 15.231 56.470 1.00 94.94 444 ALA A O 1
ATOM 3542 N N . ILE A 1 445 ? -24.860 16.306 55.710 1.00 95.38 445 ILE A N 1
ATOM 3543 C CA . ILE A 1 445 ? -25.396 17.662 55.905 1.00 95.38 445 ILE A CA 1
ATOM 3544 C C . ILE A 1 445 ? -26.631 17.881 55.024 1.00 95.38 445 ILE A C 1
ATOM 3546 O O . ILE A 1 445 ? -27.663 18.353 55.507 1.00 95.38 445 ILE A O 1
ATOM 3550 N N . GLY A 1 446 ? -26.559 17.507 53.744 1.00 95.88 446 GLY A N 1
ATOM 3551 C CA . GLY A 1 446 ? -27.675 17.689 52.822 1.00 95.88 446 GLY A CA 1
ATOM 3552 C C . GLY A 1 446 ? -28.914 16.887 53.207 1.00 95.88 446 GLY A C 1
ATOM 3553 O O . GLY A 1 446 ? -30.017 17.427 53.219 1.00 95.88 446 GLY A O 1
ATOM 3554 N N . LEU A 1 447 ? -28.748 15.626 53.609 1.00 96.94 447 LEU A N 1
ATOM 3555 C CA . LEU A 1 447 ? -29.838 14.780 54.106 1.00 96.94 447 LEU A CA 1
ATOM 3556 C C . LEU A 1 447 ? -30.492 15.365 55.362 1.00 96.94 447 LEU A C 1
ATOM 3558 O O . LEU A 1 447 ? -31.721 15.388 55.451 1.00 96.94 447 LEU A O 1
ATOM 3562 N N . ALA A 1 448 ? -29.696 15.887 56.300 1.00 96.88 448 ALA A N 1
ATOM 3563 C CA . ALA A 1 448 ? -30.213 16.558 57.490 1.00 96.88 448 ALA A CA 1
ATOM 3564 C C . ALA A 1 448 ? -31.034 17.813 57.135 1.00 96.88 448 ALA A C 1
ATOM 3566 O O . ALA A 1 448 ? -32.121 18.010 57.683 1.00 96.88 448 ALA A O 1
ATOM 3567 N N . ASN A 1 449 ? -30.567 18.618 56.174 1.00 97.19 449 ASN A N 1
ATOM 3568 C CA . ASN A 1 449 ? -31.289 19.798 55.691 1.00 97.19 449 ASN A CA 1
ATOM 3569 C C . ASN A 1 449 ? -32.594 19.427 54.970 1.00 97.19 449 ASN A C 1
ATOM 3571 O O . ASN A 1 449 ? -33.628 20.044 55.232 1.00 97.19 449 ASN A O 1
ATOM 3575 N N . ILE A 1 450 ? -32.580 18.393 54.116 1.00 97.62 450 ILE A N 1
ATOM 3576 C CA . ILE A 1 450 ? -33.793 17.857 53.475 1.00 97.62 450 ILE A CA 1
ATOM 3577 C C . ILE A 1 450 ? -34.803 17.453 54.548 1.00 97.62 450 ILE A C 1
ATOM 3579 O O . ILE A 1 450 ? -35.943 17.911 54.506 1.00 97.62 450 ILE A O 1
ATOM 3583 N N . LYS A 1 451 ? -34.387 16.642 55.530 1.00 97.31 451 LYS A N 1
ATOM 3584 C CA . LYS A 1 451 ? -35.258 16.194 56.624 1.00 97.31 451 LYS A CA 1
ATOM 3585 C C . LYS A 1 451 ? -35.891 17.381 57.349 1.00 97.31 451 LYS A C 1
ATOM 3587 O O . LYS A 1 451 ? -37.113 17.456 57.435 1.00 97.31 451 LYS A O 1
ATOM 3592 N N . ALA A 1 452 ? -35.078 18.332 57.810 1.00 96.75 452 ALA A N 1
ATOM 3593 C CA . ALA A 1 452 ? -35.558 19.495 58.550 1.00 96.75 452 ALA A CA 1
ATOM 3594 C C . ALA A 1 452 ? -36.551 20.346 57.737 1.00 96.75 452 ALA A C 1
ATOM 3596 O O . ALA A 1 452 ? -37.581 20.773 58.262 1.00 96.75 452 ALA A O 1
ATOM 3597 N N . ASN A 1 453 ? -36.271 20.581 56.451 1.00 96.31 453 ASN A N 1
ATOM 3598 C CA . ASN A 1 453 ? -37.130 21.394 55.593 1.00 96.31 453 ASN A CA 1
ATOM 3599 C C . ASN A 1 453 ? -38.435 20.678 55.229 1.00 96.31 453 ASN A C 1
ATOM 3601 O O . ASN A 1 453 ? -39.493 21.307 55.280 1.00 96.31 453 ASN A O 1
ATOM 3605 N N . VAL A 1 454 ? -38.381 19.386 54.895 1.00 96.81 454 VAL A N 1
ATOM 3606 C CA . VAL A 1 454 ? -39.568 18.598 54.538 1.00 96.81 454 VAL A CA 1
ATOM 3607 C C . VAL A 1 454 ? -40.494 18.434 55.741 1.00 96.81 454 VAL A C 1
ATOM 3609 O O . VAL A 1 454 ? -41.680 18.726 55.623 1.00 96.81 454 VAL A O 1
ATOM 3612 N N . GLU A 1 455 ? -39.972 18.058 56.912 1.00 96.31 455 GLU A N 1
ATOM 3613 C CA . GLU A 1 455 ? -40.789 17.883 58.125 1.00 96.31 455 GLU A CA 1
ATOM 3614 C C . GLU A 1 455 ? -41.423 19.199 58.582 1.00 96.31 455 GLU A C 1
ATOM 3616 O O . GLU A 1 455 ? -42.598 19.230 58.947 1.00 96.31 455 GLU A O 1
ATOM 3621 N N . ARG A 1 456 ? -40.683 20.315 58.506 1.00 94.50 456 ARG A N 1
ATOM 3622 C CA . ARG A 1 456 ? -41.228 21.644 58.817 1.00 94.50 456 ARG A CA 1
ATOM 3623 C C . ARG A 1 456 ? -42.366 22.026 57.868 1.00 94.50 456 ARG A C 1
ATOM 3625 O O . ARG A 1 456 ? -43.384 22.531 58.331 1.00 94.50 456 ARG A O 1
ATOM 3632 N N . ARG A 1 457 ? -42.200 21.797 56.558 1.00 91.62 457 ARG A N 1
ATOM 3633 C CA . ARG A 1 457 ? -43.238 22.076 55.547 1.00 91.62 457 ARG A CA 1
ATOM 3634 C C . ARG A 1 457 ? -44.450 21.156 55.716 1.00 91.62 457 ARG A C 1
ATOM 3636 O O . ARG A 1 457 ? -45.565 21.607 55.499 1.00 91.62 457 ARG A O 1
ATOM 3643 N N . HIS A 1 458 ? -44.238 19.907 56.129 1.00 89.31 458 HIS A N 1
ATOM 3644 C CA . HIS A 1 458 ? -45.311 18.933 56.315 1.00 89.31 458 HIS A CA 1
ATOM 3645 C C . HIS A 1 458 ? -46.146 19.180 57.578 1.00 89.31 458 HIS A C 1
ATOM 3647 O O . HIS A 1 458 ? -47.354 19.008 57.534 1.00 89.31 458 HIS A O 1
ATOM 3653 N N . ARG A 1 459 ? -45.524 19.607 58.687 1.00 84.75 459 ARG A N 1
ATOM 3654 C CA . ARG A 1 459 ? -46.228 19.904 59.952 1.00 84.75 459 ARG A CA 1
ATOM 3655 C C . ARG A 1 459 ? -46.905 21.280 59.983 1.00 84.75 459 ARG A C 1
ATOM 3657 O O . ARG A 1 459 ? -47.702 21.537 60.879 1.00 84.75 459 ARG A O 1
ATOM 3664 N N . GLY A 1 460 ? -46.514 22.184 59.083 1.00 65.38 460 GLY A N 1
ATOM 3665 C CA . GLY A 1 460 ? -46.991 23.571 59.030 1.00 65.38 460 GLY A CA 1
ATOM 3666 C C . GLY A 1 460 ? -48.073 23.855 57.982 1.00 65.38 460 GLY A C 1
ATOM 3667 O O . GLY A 1 460 ? -48.498 25.004 57.883 1.00 65.38 460 GLY A O 1
ATOM 3668 N N . GLY A 1 461 ? -48.477 22.854 57.197 1.00 51.94 461 GLY A N 1
ATOM 3669 C CA . GLY A 1 461 ? -49.622 22.898 56.280 1.00 51.94 461 GLY A CA 1
ATOM 3670 C C . GLY A 1 461 ? -50.677 21.905 56.726 1.00 51.94 461 GLY A C 1
ATOM 3671 O O . GLY A 1 461 ? -51.868 22.206 56.502 1.00 51.94 461 GLY A O 1
#

Radius of gyration: 36.16 Å; chains: 1; bounding box: 75×60×93 Å

pLDDT: mean 95.85, std 5.44, range [51.94, 99.0]

Secondary structure (DSSP, 8-state):
---EEEEEEEEB----TT--HHHHHHHHHHHHHHHHHTT-SEEE--TTTTS--GGGS----HHHHHTTSBSSSS-TTTHHHHHHHHHHT-EEEEEEEEEEEETTEEEEEEEEEEE-TTS-EEEEEE-S---S-SS--TTSSS---HHHH-PPPSS-S-EEEETTEEEEEEEGGGGG-HHHHHHHHTTT-SEEEEEE--BS--TT-GGGGGGHHHHHHHHHHHHHHHHT-EEEEEEB-EEETTEEE----EEE-TTS-EEEE--SSSSEEEEEEEEGGGGHHHHHTTT-HHHH--GGG-THHHH-SS--PPPPP-EEEEEEEEEEESS-HHHHHHHHTSGGGGGGT-TTEEEEES-SS---TT-EEEEEEEETTEEEEEEEEEEEEETTTEEEEEEEETTTEEEEEEEEEEEETTEEEEEEEEEEEEESSPPPHHHHHHHHHHHHHHHHHHHHHHHHHHH--